Protein 1XG0 (pdb70)

Sequence (491 aa):
AMDSAKAPQITIFDHRGCSRAPKKESTGGKAGGQDDEMMVKVASTKVTVSESDAAKKLQEFITFEKGIDGPFTSKNAMDKSAKAPVITIFDHRGCSRAPKEYTGAKAGGKKDDEMMMVKAQSVKIEVSTTGTAEGVLATSLAKKMTKDAFSRVVTADSKAAYVGGADLQALKKFISEGNKRLDSSVNSIVSNASSSCIVSDAVSGMICENPSLISPSGCYTNRRMAACLRDGEIILRYVSYALLSSGDASVLEDRCLNNGLKEETYSSLGVPANSNARAVSSIMKACAVAFVNNTASQKKLSSTPQQGDCSGLASEVGGYFDKVTAAISMLDAFSRVVTNADSKAAYVGGADLQALKKFISEGNKKRLDSSVNSIVSNASCIVSSDAVSSGMICENPSLISPSGCYTNRRMAACLRDGEIILRYVSYALLSGDASVLEDRCLNGLKEETYSSSLGVPANSNARAVSSIMKACAVVAFVNNTASQKKKLSTPQQGDCSGLASSEVGGYFDKVTAAIS

Structure (mmCIF, N/CA/C/O backbone):
data_1XG0
#
_entry.id   1XG0
#
_cell.length_a   62.980
_cell.length_b   82.764
_cell.length_c   89.477
_cell.angle_alpha   90.00
_cell.angle_beta   90.00
_cell.angle_gamma   90.00
#
_symmetry.space_group_name_H-M   'P 21 21 21'
#
loop_
_entity.id
_entity.type
_entity.pdbx_description
1 polymer 'Phycoerythrin alpha-3 chain'
2 polymer 'Phycoerythrin alpha-2 chain'
3 polymer 'B-phycoerythrin beta chain'
4 non-polymer 'MAGNESIUM ION'
5 non-polymer 15,16-DIHYDROBILIVERDIN
6 non-polymer 'CHLORIDE ION'
7 non-polymer PHYCOERYTHROBILIN
8 water water
#
loop_
_atom_site.group_PDB
_atom_site.id
_atom_site.type_symbol
_atom_site.label_atom_id
_atom_site.label_alt_id
_atom_site.label_comp_id
_atom_site.label_asym_id
_atom_site.label_entity_id
_atom_site.label_seq_id
_atom_site.pdbx_PDB_ins_code
_atom_site.Cartn_x
_atom_site.Cartn_y
_atom_site.Cartn_z
_atom_site.occupancy
_atom_site.B_iso_or_equiv
_atom_site.auth_seq_id
_atom_site.auth_comp_id
_atom_site.auth_asym_id
_atom_site.auth_atom_id
_atom_site.pdbx_PDB_model_num
ATOM 1 N N . ALA A 1 1 ? 26.170 44.986 21.889 1.00 15.70 1 ALA A N 1
ATOM 2 C CA . ALA A 1 1 ? 25.254 45.523 22.903 1.00 14.58 1 ALA A CA 1
ATOM 3 C C . ALA A 1 1 ? 23.794 45.281 22.612 1.00 12.96 1 ALA A C 1
ATOM 4 O O . ALA A 1 1 ? 23.378 45.230 21.469 1.00 16.39 1 ALA A O 1
ATOM 6 N N . MET A 1 2 ? 23.014 45.142 23.657 1.00 11.26 2 MET A N 1
ATOM 7 C CA . MET A 1 2 ? 21.562 45.063 23.594 1.00 10.17 2 MET A CA 1
ATOM 8 C C . MET A 1 2 ? 21.047 46.352 22.947 1.00 10.99 2 MET A C 1
ATOM 9 O O . MET A 1 2 ? 21.286 47.440 23.474 1.00 11.76 2 MET A O 1
ATOM 14 N N . ASP A 1 3 ? 20.391 46.239 21.791 1.00 10.24 3 ASP A N 1
ATOM 15 C CA . ASP A 1 3 ? 20.161 47.391 20.931 1.00 10.49 3 ASP A CA 1
ATOM 16 C C . ASP A 1 3 ? 18.769 47.976 21.048 1.00 10.09 3 ASP A C 1
ATOM 17 O O . ASP A 1 3 ? 18.451 48.956 20.326 1.00 10.48 3 ASP A O 1
ATOM 32 N N . SER A 1 5 ? 15.898 47.127 20.180 1.00 9.01 5 SER A N 1
ATOM 33 C CA . SER A 1 5 ? 14.939 46.970 19.089 1.00 9.02 5 SER A CA 1
ATOM 34 C C . SER A 1 5 ? 13.847 45.938 19.348 1.00 8.07 5 SER A C 1
ATOM 35 O O . SER A 1 5 ? 12.909 45.806 18.556 1.00 9.15 5 SER A O 1
ATOM 38 N N . ALA A 1 6 ? 13.976 45.165 20.427 1.00 7.89 6 ALA A N 1
ATOM 39 C CA . ALA A 1 6 ? 13.085 44.053 20.763 1.00 7.84 6 ALA A CA 1
ATOM 40 C C . ALA A 1 6 ? 13.152 42.930 19.754 1.00 8.16 6 ALA A C 1
ATOM 41 O O . ALA A 1 6 ? 12.341 41.989 19.825 1.00 8.18 6 ALA A O 1
ATOM 43 N N . LYS A 1 7 ? 14.167 42.899 18.873 1.00 7.88 7 LYS A N 1
ATOM 44 C CA . LYS A 1 7 ? 14.375 41.750 17.979 1.00 8.00 7 LYS A CA 1
ATOM 45 C C . LYS A 1 7 ? 15.124 40.639 18.665 1.00 8.39 7 LYS A C 1
ATOM 46 O O . LYS A 1 7 ? 16.068 40.869 19.460 1.00 9.16 7 LYS A O 1
ATOM 52 N N . ALA A 1 8 ? 14.733 39.406 18.341 1.00 8.28 8 ALA A N 1
ATOM 53 C CA . ALA A 1 8 ? 15.365 38.224 18.924 1.00 7.57 8 ALA A CA 1
ATOM 54 C C . ALA A 1 8 ? 15.288 37.090 17.909 1.00 7.58 8 ALA A C 1
ATOM 55 O O . ALA A 1 8 ? 14.353 37.053 17.100 1.00 7.76 8 ALA A O 1
ATOM 57 N N . PRO A 1 9 ? 16.197 36.110 17.993 1.00 8.35 9 PRO A N 1
ATOM 58 C CA . PRO A 1 9 ? 16.107 34.955 17.089 1.00 8.04 9 PRO A CA 1
ATOM 59 C C . PRO A 1 9 ? 14.828 34.250 17.275 1.00 7.10 9 PRO A C 1
ATOM 60 O O . PRO A 1 9 ? 14.358 34.082 18.405 1.00 10.33 9 PRO A O 1
ATOM 64 N N . GLN A 1 10 ? 14.252 33.811 16.178 1.00 7.07 10 GLN A N 1
ATOM 65 C CA . GLN A 1 10 ? 13.015 33.029 16.171 1.00 6.51 10 GLN A CA 1
ATOM 66 C C . GLN A 1 10 ? 13.303 31.707 15.461 1.00 6.41 10 GLN A C 1
ATOM 67 O O . GLN A 1 10 ? 13.617 31.709 14.269 1.00 7.31 10 GLN A O 1
ATOM 73 N N . ILE A 1 11 ? 13.236 30.611 16.196 1.00 5.88 11 ILE A N 1
ATOM 74 C CA . ILE A 1 11 ? 13.602 29.292 15.709 1.00 6.07 11 ILE A CA 1
ATOM 75 C C . ILE A 1 11 ? 12.321 28.503 15.412 1.00 5.62 11 ILE A C 1
ATOM 76 O O . ILE A 1 11 ? 11.387 28.502 16.217 1.00 6.77 11 ILE A O 1
ATOM 81 N N . THR A 1 12 ? 12.330 27.781 14.273 1.00 5.74 12 THR A N 1
ATOM 82 C CA . THR A 1 12 ? 11.316 26.732 14.042 1.00 6.21 12 THR A CA 1
ATOM 83 C C . THR A 1 12 ? 12.050 25.459 13.688 1.00 6.27 12 THR A C 1
ATOM 84 O O . THR A 1 12 ? 12.873 25.451 12.767 1.00 7.32 12 THR A O 1
ATOM 88 N N . ILE A 1 13 ? 11.771 24.401 14.440 1.00 6.23 13 ILE A N 1
ATOM 89 C CA . ILE A 1 13 ? 12.359 23.090 14.205 1.00 6.68 13 ILE A CA 1
ATOM 90 C C . ILE A 1 13 ? 11.294 22.187 13.582 1.00 5.80 13 ILE A C 1
ATOM 91 O O . ILE A 1 13 ? 10.257 21.919 14.193 1.00 7.54 13 ILE A O 1
ATOM 99 N N . PHE A 1 14 ? 11.564 21.760 12.347 1.00 5.83 14 PHE A N 1
ATOM 100 C CA . PHE A 1 14 ? 10.650 20.957 11.595 1.00 6.10 14 PHE A CA 1
ATOM 101 C C . PHE A 1 14 ? 11.237 19.519 11.434 1.00 5.74 14 PHE A C 1
ATOM 102 O O . PHE A 1 14 ? 12.038 19.283 10.535 1.00 6.96 14 PHE A O 1
ATOM 110 N N . ASP A 1 15 ? 10.874 18.608 12.334 1.00 5.79 15 ASP A N 1
ATOM 111 C CA . ASP A 1 15 ? 11.186 17.186 12.109 1.00 5.66 15 ASP A CA 1
ATOM 112 C C . ASP A 1 15 ? 9.979 16.619 11.377 1.00 5.67 15 ASP A C 1
ATOM 113 O O . ASP A 1 15 ? 9.033 16.132 11.994 1.00 6.32 15 ASP A O 1
ATOM 118 N N . HIS A 1 16 ? 9.982 16.743 10.032 1.00 4.94 16 HIS A N 1
ATOM 119 C CA . HIS A 1 16 ? 8.832 16.418 9.209 1.00 5.63 16 HIS A CA 1
ATOM 120 C C . HIS A 1 16 ? 9.111 15.176 8.357 1.00 5.34 16 HIS A C 1
ATOM 121 O O . HIS A 1 16 ? 8.637 15.015 7.233 1.00 5.38 16 HIS A O 1
ATOM 128 N N . ARG A 1 17 ? 9.844 14.216 8.938 1.00 5.57 17 ARG A N 1
ATOM 129 C CA . ARG A 1 17 ? 10.052 12.923 8.320 1.00 5.72 17 ARG A CA 1
ATOM 130 C C . ARG A 1 17 ? 8.685 12.261 8.037 1.00 5.50 17 ARG A C 1
ATOM 131 O O . ARG A 1 17 ? 7.870 12.093 8.952 1.00 6.41 17 ARG A O 1
ATOM 139 N N . GLY A 1 18 ? 8.476 11.869 6.794 1.00 5.71 18 GLY A N 1
ATOM 140 C CA . GLY A 1 18 ? 7.248 11.240 6.400 1.00 6.15 18 GLY A CA 1
ATOM 141 C C . GLY A 1 18 ? 6.121 12.197 6.034 1.00 6.01 18 GLY A C 1
ATOM 142 O O . GLY A 1 18 ? 5.031 11.757 5.627 1.00 7.38 18 GLY A O 1
ATOM 143 N N . CYS A 1 19 ? 6.339 13.504 6.166 1.00 5.17 19 CYS A N 1
ATOM 144 C CA . CYS A 1 19 ? 5.296 14.465 5.885 1.00 5.40 19 CYS A CA 1
ATOM 145 C C . CYS A 1 19 ? 4.998 14.560 4.380 1.00 5.85 19 CYS A C 1
ATOM 146 O O . CYS A 1 19 ? 5.907 14.708 3.580 1.00 6.69 19 CYS A O 1
ATOM 149 N N . SER A 1 20 ? 3.730 14.510 4.007 1.00 6.18 20 SER A N 1
ATOM 150 C CA . SER A 1 20 ? 3.358 14.539 2.581 1.00 6.75 20 SER A CA 1
ATOM 151 C C . SER A 1 20 ? 3.426 15.905 1.947 1.00 7.58 20 SER A C 1
ATOM 152 O O . SER A 1 20 ? 3.337 16.004 0.716 1.00 9.20 20 SER A O 1
ATOM 155 N N . ARG A 1 21 ? 3.620 16.976 2.731 1.00 6.27 21 ARG A N 1
ATOM 156 C CA . ARG A 1 21 ? 3.859 18.305 2.196 1.00 6.60 21 ARG A CA 1
ATOM 157 C C . ARG A 1 21 ? 5.320 18.382 1.764 1.00 6.73 21 ARG A C 1
ATOM 158 O O . ARG A 1 21 ? 6.218 18.288 2.589 1.00 7.16 21 ARG A O 1
ATOM 166 N N . ALA A 1 22 ? 5.563 18.496 0.451 1.00 7.81 22 ALA A N 1
ATOM 167 C CA . ALA A 1 22 ? 6.894 18.380 -0.048 1.00 9.12 22 ALA A CA 1
ATOM 168 C C . ALA A 1 22 ? 7.788 19.526 0.426 1.00 8.13 22 ALA A C 1
ATOM 169 O O . ALA A 1 22 ? 7.384 20.691 0.494 1.00 8.25 22 ALA A O 1
ATOM 171 N N . PRO A 1 23 ? 9.029 19.253 0.780 1.00 8.12 23 PRO A N 1
ATOM 172 C CA . PRO A 1 23 ? 9.971 20.338 1.097 1.00 8.38 23 PRO A CA 1
ATOM 173 C C . PRO A 1 23 ? 10.273 21.233 -0.131 1.00 7.97 23 PRO A C 1
ATOM 174 O O . PRO A 1 23 ? 10.492 20.639 -1.196 1.00 11.74 23 PRO A O 1
ATOM 178 N N . LYS A 1 24 ? 10.376 22.491 0.039 1.00 7.37 24 LYS A N 1
ATOM 179 C CA A LYS A 1 24 ? 10.686 23.374 -1.084 0.50 8.34 24 LYS A CA 1
ATOM 180 C CA B LYS A 1 24 ? 10.772 23.326 -1.095 0.50 9.59 24 LYS A CA 1
ATOM 181 C C . LYS A 1 24 ? 11.582 24.538 -0.699 1.00 8.79 24 LYS A C 1
ATOM 182 O O . LYS A 1 24 ? 11.838 25.394 -1.545 1.00 11.99 24 LYS A O 1
ATOM 193 N N . GLU A 1 25 ? 12.040 24.608 0.537 1.00 7.80 25 GLU A N 1
ATOM 194 C CA . GLU A 1 25 ? 12.667 25.780 1.076 1.00 7.92 25 GLU A CA 1
ATOM 195 C C . GLU A 1 25 ? 14.158 25.649 1.317 1.00 8.18 25 GLU A C 1
ATOM 196 O O . GLU A 1 25 ? 14.832 26.660 1.600 1.00 9.70 25 GLU A O 1
ATOM 202 N N . SER A 1 26 ? 14.730 24.451 1.228 1.00 8.83 26 SER A N 1
ATOM 203 C CA . SER A 1 26 ? 16.167 24.293 1.412 1.00 8.92 26 SER A CA 1
ATOM 204 C C . SER A 1 26 ? 16.896 24.805 0.200 1.00 8.98 26 SER A C 1
ATOM 205 O O . SER A 1 26 ? 16.346 24.850 -0.895 1.00 11.53 26 SER A O 1
ATOM 208 N N . THR A 1 27 ? 18.174 25.064 0.371 1.00 9.12 27 THR A N 1
ATOM 209 C CA . THR A 1 27 ? 18.986 25.658 -0.676 1.00 10.51 27 THR A CA 1
ATOM 210 C C . THR A 1 27 ? 20.314 25.016 -0.918 1.00 11.78 27 THR A C 1
ATOM 211 O O . THR A 1 27 ? 21.016 25.429 -1.860 1.00 14.47 27 THR A O 1
ATOM 215 N N . GLY A 1 28 ? 20.647 23.955 -0.190 1.00 10.22 28 GLY A N 1
ATOM 216 C CA . GLY A 1 28 ? 21.931 23.320 -0.326 1.00 11.14 28 GLY A CA 1
ATOM 217 C C . GLY A 1 28 ? 21.933 21.898 -0.844 1.00 10.05 28 GLY A C 1
ATOM 218 O O . GLY A 1 28 ? 22.959 21.230 -0.667 1.00 13.09 28 GLY A O 1
ATOM 219 N N . GLY A 1 29 ? 20.822 21.421 -1.443 1.00 9.26 29 GLY A N 1
ATOM 220 C CA . GLY A 1 29 ? 20.809 20.080 -1.961 1.00 9.30 29 GLY A CA 1
ATOM 221 C C . GLY A 1 29 ? 20.557 19.057 -0.883 1.00 8.91 29 GLY A C 1
ATOM 222 O O . GLY A 1 29 ? 20.026 19.335 0.226 1.00 10.06 29 GLY A O 1
ATOM 223 N N . LYS A 1 30 ? 20.839 17.836 -1.261 1.00 8.52 30 LYS A N 1
ATOM 224 C CA . LYS A 1 30 ? 20.297 16.648 -0.614 1.00 7.84 30 LYS A CA 1
ATOM 225 C C . LYS A 1 30 ? 21.362 15.875 0.084 1.00 8.08 30 LYS A C 1
ATOM 226 O O . LYS A 1 30 ? 22.477 15.643 -0.430 1.00 9.31 30 LYS A O 1
ATOM 232 N N . ALA A 1 31 ? 21.009 15.407 1.287 1.00 7.61 31 ALA A N 1
ATOM 233 C CA . ALA A 1 31 ? 21.833 14.482 2.058 1.00 9.33 31 ALA A CA 1
ATOM 234 C C . ALA A 1 31 ? 21.744 13.039 1.577 1.00 9.25 31 ALA A C 1
ATOM 235 O O . ALA A 1 31 ? 22.617 12.217 1.903 1.00 12.34 31 ALA A O 1
ATOM 237 N N . GLY A 1 32 ? 20.682 12.725 0.858 1.00 9.60 32 GLY A N 1
ATOM 238 C CA . GLY A 1 32 ? 20.398 11.316 0.507 1.00 11.01 32 GLY A CA 1
ATOM 239 C C . GLY A 1 32 ? 19.911 10.499 1.673 1.00 10.05 32 GLY A C 1
ATOM 240 O O . GLY A 1 32 ? 20.241 9.296 1.776 1.00 10.83 32 GLY A O 1
ATOM 241 N N . GLY A 1 33 ? 19.106 11.109 2.530 1.00 9.23 33 GLY A N 1
ATOM 242 C CA . GLY A 1 33 ? 18.558 10.412 3.669 1.00 8.83 33 GLY A CA 1
ATOM 243 C C . GLY A 1 33 ? 17.636 11.316 4.432 1.00 7.90 33 GLY A C 1
ATOM 244 O O . GLY A 1 33 ? 17.211 12.340 3.889 1.00 8.55 33 GLY A O 1
ATOM 245 N N . GLN A 1 34 ? 17.298 10.956 5.659 1.00 7.26 34 GLN A N 1
ATOM 246 C CA . GLN A 1 34 ? 16.172 11.589 6.358 1.00 7.06 34 GLN A CA 1
ATOM 247 C C . GLN A 1 34 ? 16.366 13.088 6.683 1.00 6.36 34 GLN A C 1
ATOM 248 O O . GLN A 1 34 ? 15.385 13.772 6.918 1.00 6.35 34 GLN A O 1
ATOM 254 N N . ASP A 1 35 ? 17.618 13.596 6.656 1.00 6.35 35 ASP A N 1
ATOM 255 C CA . ASP A 1 35 ? 17.808 15.031 6.779 1.00 6.26 35 ASP A CA 1
ATOM 256 C C . ASP A 1 35 ? 17.072 15.790 5.682 1.00 5.95 35 ASP A C 1
ATOM 257 O O . ASP A 1 35 ? 16.774 16.978 5.862 1.00 6.45 35 ASP A O 1
ATOM 265 N N . ASP A 1 36 ? 16.766 15.121 4.560 1.00 5.97 36 ASP A N 1
ATOM 266 C CA . ASP A 1 36 ? 16.070 15.751 3.453 1.00 6.64 36 ASP A CA 1
ATOM 267 C C . ASP A 1 36 ? 14.587 16.022 3.754 1.00 6.64 36 ASP A C 1
ATOM 268 O O . ASP A 1 36 ? 13.910 16.668 2.942 1.00 8.03 36 ASP A O 1
ATOM 273 N N . GLU A 1 37 ? 14.098 15.580 4.920 1.00 5.55 37 GLU A N 1
ATOM 274 C CA . GLU A 1 37 ? 12.728 15.826 5.346 1.00 5.50 37 GLU A CA 1
ATOM 275 C C . GLU A 1 37 ? 12.708 16.595 6.667 1.00 5.50 37 GLU A C 1
ATOM 276 O O . GLU A 1 37 ? 11.640 16.678 7.294 1.00 6.37 37 GLU A O 1
ATOM 282 N N . MET A 1 38 ? 13.823 17.192 7.073 1.00 5.54 38 MET A N 1
ATOM 283 C CA . MET A 1 38 ? 13.903 17.946 8.332 1.00 5.69 38 MET A CA 1
ATOM 284 C C . MET A 1 38 ? 14.575 19.299 8.048 1.00 5.49 38 MET A C 1
ATOM 285 O O . MET A 1 38 ? 15.331 19.455 7.090 1.00 5.98 38 MET A O 1
ATOM 290 N N . MET A 1 39 ? 14.314 20.260 8.950 1.00 5.54 39 MET A N 1
ATOM 291 C CA . MET A 1 39 ? 14.827 21.599 8.761 1.00 5.77 39 MET A CA 1
ATOM 292 C C . MET A 1 39 ? 14.872 22.358 10.067 1.00 5.48 39 MET A C 1
ATOM 293 O O . MET A 1 39 ? 13.962 22.227 10.906 1.00 5.97 39 MET A O 1
ATOM 298 N N . VAL A 1 40 ? 15.893 23.217 10.214 1.00 5.75 40 VAL A N 1
ATOM 299 C CA . VAL A 1 40 ? 15.935 24.255 11.206 1.00 6.43 40 VAL A CA 1
ATOM 300 C C . VAL A 1 40 ? 15.816 25.588 10.491 1.00 6.02 40 VAL A C 1
ATOM 301 O O . VAL A 1 40 ? 16.630 25.880 9.591 1.00 6.65 40 VAL A O 1
ATOM 305 N N . LYS A 1 41 ? 14.860 26.409 10.889 1.00 5.92 41 LYS A N 1
ATOM 306 C CA . LYS A 1 41 ? 14.679 27.768 10.363 1.00 5.78 41 LYS A CA 1
ATOM 307 C C . LYS A 1 41 ? 15.033 28.738 11.481 1.00 6.04 41 LYS A C 1
ATOM 308 O O . LYS A 1 41 ? 14.579 28.562 12.617 1.00 6.38 41 LYS A O 1
ATOM 314 N N . VAL A 1 42 ? 15.801 29.785 11.149 1.00 6.25 42 VAL A N 1
ATOM 315 C CA . VAL A 1 42 ? 16.090 30.851 12.066 1.00 6.87 42 VAL A CA 1
ATOM 316 C C . VAL A 1 42 ? 15.813 32.175 11.392 1.00 7.05 42 VAL A C 1
ATOM 317 O O . VAL A 1 42 ? 16.343 32.446 10.301 1.00 8.41 42 VAL A O 1
ATOM 321 N N . ALA A 1 43 ? 14.992 33.012 12.032 1.00 8.05 43 ALA A N 1
ATOM 322 C CA . ALA A 1 43 ? 14.679 34.383 11.607 1.00 9.13 43 ALA A CA 1
ATOM 323 C C . ALA A 1 43 ? 15.079 35.306 12.751 1.00 8.98 43 ALA A C 1
ATOM 324 O O . ALA A 1 43 ? 15.329 34.883 13.878 1.00 11.14 43 ALA A O 1
ATOM 326 N N . SER A 1 44 ? 15.167 36.599 12.461 1.00 9.28 44 SER A N 1
ATOM 327 C CA . SER A 1 44 ? 15.326 37.651 13.472 1.00 10.31 44 SER A CA 1
ATOM 328 C C . SER A 1 44 ? 14.110 38.560 13.360 1.00 9.63 44 SER A C 1
ATOM 329 O O . SER A 1 44 ? 13.952 39.266 12.369 1.00 12.19 44 SER A O 1
ATOM 332 N N . THR A 1 45 ? 13.237 38.507 14.356 1.00 8.40 45 THR A N 1
ATOM 333 C CA . THR A 1 45 ? 11.979 39.214 14.306 1.00 8.24 45 THR A CA 1
ATOM 334 C C . THR A 1 45 ? 11.763 39.973 15.598 1.00 7.63 45 THR A C 1
ATOM 335 O O . THR A 1 45 ? 12.228 39.594 16.662 1.00 7.68 45 THR A O 1
ATOM 339 N N . LYS A 1 46 ? 11.013 41.071 15.487 1.00 7.93 46 LYS A N 1
ATOM 340 C CA . LYS A 1 46 ? 10.631 41.859 16.623 1.00 8.02 46 LYS A CA 1
ATOM 341 C C . LYS A 1 46 ? 9.646 41.104 17.480 1.00 7.59 46 LYS A C 1
ATOM 342 O O . LYS A 1 46 ? 8.693 40.547 16.955 1.00 8.68 46 LYS A O 1
ATOM 348 N N . VAL A 1 47 ? 9.841 41.096 18.787 1.00 7.12 47 VAL A N 1
ATOM 349 C CA . VAL A 1 47 ? 8.900 40.504 19.715 1.00 7.24 47 VAL A CA 1
ATOM 350 C C . VAL A 1 47 ? 7.952 41.617 20.172 1.00 7.03 47 VAL A C 1
ATOM 351 O O . VAL A 1 47 ? 8.407 42.682 20.604 1.00 7.34 47 VAL A O 1
ATOM 355 N N . THR A 1 48 ? 6.655 41.364 20.059 1.00 7.78 48 THR A N 1
ATOM 356 C CA . THR A 1 48 ? 5.635 42.320 20.486 1.00 9.13 48 THR A CA 1
ATOM 357 C C . THR A 1 48 ? 4.515 41.574 21.188 1.00 8.34 48 THR A C 1
ATOM 358 O O . THR A 1 48 ? 4.180 40.465 20.821 1.00 9.75 48 THR A O 1
ATOM 362 N N . VAL A 1 49 ? 3.976 42.214 22.205 1.00 7.18 49 VAL A N 1
ATOM 363 C CA . VAL A 1 49 ? 2.790 41.728 22.911 1.00 6.67 49 VAL A CA 1
ATOM 364 C C . VAL A 1 49 ? 1.786 42.868 22.980 1.00 6.29 49 VAL A C 1
ATOM 365 O O . VAL A 1 49 ? 2.138 43.969 23.428 1.00 7.06 49 VAL A O 1
ATOM 369 N N . SER A 1 50 ? 0.557 42.666 22.513 1.00 5.90 50 SER A N 1
ATOM 370 C CA . SER A 1 50 ? -0.421 43.732 22.529 1.00 6.31 50 SER A CA 1
ATOM 371 C C . SER A 1 50 ? -0.917 43.988 23.937 1.00 6.30 50 SER A C 1
ATOM 372 O O . SER A 1 50 ? -0.954 43.092 24.804 1.00 6.12 50 SER A O 1
ATOM 375 N N . GLU A 1 51 ? -1.406 45.222 24.157 1.00 6.51 51 GLU A N 1
ATOM 376 C CA . GLU A 1 51 ? -2.051 45.555 25.435 1.00 6.20 51 GLU A CA 1
ATOM 377 C C . GLU A 1 51 ? -3.272 44.697 25.678 1.00 6.08 51 GLU A C 1
ATOM 378 O O . GLU A 1 51 ? -3.494 44.245 26.822 1.00 6.49 51 GLU A O 1
ATOM 384 N N . SER A 1 52 ? -4.073 44.396 24.634 1.00 6.49 52 SER A N 1
ATOM 385 C CA . SER A 1 52 ? -5.263 43.567 24.836 1.00 6.56 52 SER A CA 1
ATOM 386 C C . SER A 1 52 ? -4.835 42.177 25.313 1.00 6.05 52 SER A C 1
ATOM 387 O O . SER A 1 52 ? -5.482 41.578 26.176 1.00 6.02 52 SER A O 1
ATOM 390 N N . ASP A 1 53 ? -3.764 41.623 24.727 1.00 5.93 53 ASP A N 1
ATOM 391 C CA . ASP A 1 53 ? -3.282 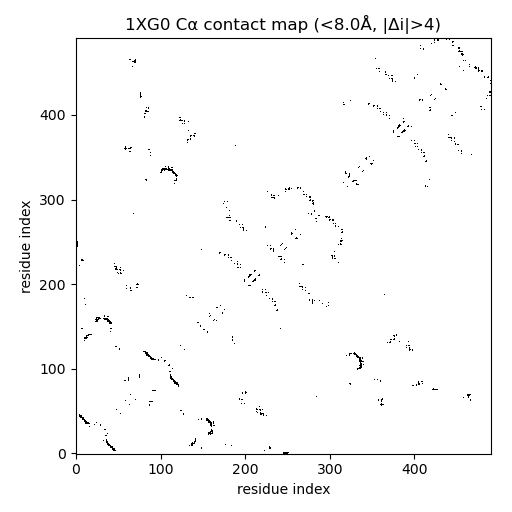40.300 25.157 1.00 5.77 53 ASP A CA 1
ATOM 392 C C . ASP A 1 53 ? -2.773 40.326 26.586 1.00 4.95 53 ASP A C 1
ATOM 393 O O . ASP A 1 53 ? -2.998 39.382 27.359 1.00 5.51 53 ASP A O 1
ATOM 398 N N . ALA A 1 54 ? -2.069 41.394 26.951 1.00 5.52 54 ALA A N 1
ATOM 399 C CA . ALA A 1 54 ? -1.591 41.541 28.334 1.00 5.26 54 ALA A CA 1
ATOM 400 C C . ALA A 1 54 ? -2.775 41.606 29.314 1.00 4.72 54 ALA A C 1
ATOM 401 O O . ALA A 1 54 ? -2.668 41.121 30.439 1.00 5.15 54 ALA A O 1
ATOM 403 N N . ALA A 1 55 ? -3.877 42.246 28.915 1.00 5.51 55 ALA A N 1
ATOM 404 C CA . ALA A 1 55 ? -5.081 42.297 29.760 1.00 5.80 55 ALA A CA 1
ATOM 405 C C . ALA A 1 55 ? -5.628 40.876 29.970 1.00 5.25 55 ALA A C 1
ATOM 406 O O . ALA A 1 55 ? -6.069 40.529 31.078 1.00 5.99 55 ALA A O 1
ATOM 408 N N . LYS A 1 56 ? -5.632 40.055 28.911 1.00 5.43 56 LYS A N 1
ATOM 409 C CA . LYS A 1 56 ? -6.121 38.667 29.056 1.00 5.42 56 LYS A CA 1
ATOM 410 C C . LYS A 1 56 ? -5.238 37.920 30.036 1.00 4.74 56 LYS A C 1
ATOM 411 O O . LYS A 1 56 ? -5.729 37.153 30.862 1.00 5.46 56 LYS A O 1
ATOM 417 N N . LYS A 1 57 ? -3.913 38.093 29.947 1.00 4.59 57 LYS A N 1
ATOM 418 C CA . LYS A 1 57 ? -3.000 37.407 30.873 1.00 4.24 57 LYS A CA 1
ATOM 419 C C . LYS A 1 57 ? -3.208 37.864 32.311 1.00 4.48 57 LYS A C 1
ATOM 420 O O . LYS A 1 57 ? -3.200 37.051 33.225 1.00 4.57 57 LYS A O 1
ATOM 426 N N . LEU A 1 58 ? -3.366 39.191 32.516 1.00 4.58 58 LEU A N 1
ATOM 427 C CA . LEU A 1 58 ? -3.610 39.691 33.880 1.00 4.98 58 LEU A CA 1
ATOM 428 C C . LEU A 1 58 ? -4.842 39.022 34.499 1.00 4.71 58 LEU A C 1
ATOM 429 O O . LEU A 1 58 ? -4.825 38.672 35.689 1.00 4.96 58 LEU A O 1
ATOM 434 N N . GLN A 1 59 ? -5.912 38.863 33.722 1.00 4.70 59 GLN A N 1
ATOM 435 C CA . GLN A 1 59 ? -7.145 38.276 34.271 1.00 4.89 59 GLN A CA 1
ATOM 436 C C . GLN A 1 59 ? -6.929 36.825 34.700 1.00 4.71 59 GLN A C 1
ATOM 437 O O . GLN A 1 59 ? -7.605 36.354 35.606 1.00 5.28 59 GLN A O 1
ATOM 443 N N . GLU A 1 60 ? -5.967 36.127 34.047 1.00 4.78 60 GLU A N 1
ATOM 444 C CA . GLU A 1 60 ? -5.577 34.795 34.492 1.00 4.70 60 GLU A CA 1
ATOM 445 C C . GLU A 1 60 ? -4.694 34.873 35.741 1.00 4.60 60 GLU A C 1
ATOM 446 O O . GLU A 1 60 ? -4.890 34.132 36.693 1.00 5.88 60 GLU A O 1
ATOM 452 N N . PHE A 1 61 ? -3.681 35.769 35.717 1.00 4.73 61 PHE A N 1
ATOM 453 C CA . PHE A 1 61 ? -2.656 35.812 36.764 1.00 4.38 61 PHE A CA 1
ATOM 454 C C . PHE A 1 61 ? -3.192 36.269 38.123 1.00 5.02 61 PHE A C 1
ATOM 455 O O . PHE A 1 61 ? -2.698 35.806 39.165 1.00 5.32 61 PHE A O 1
ATOM 463 N N . ILE A 1 62 ? -4.182 37.170 38.129 1.00 4.59 62 ILE A N 1
ATOM 464 C CA . ILE A 1 62 ? -4.610 37.852 39.340 1.00 4.65 62 ILE A CA 1
ATOM 465 C C . ILE A 1 62 ? -5.283 36.932 40.352 1.00 4.84 62 ILE A C 1
ATOM 466 O O . ILE A 1 62 ? -5.512 37.328 41.496 1.00 5.39 62 ILE A O 1
ATOM 471 N N . THR A 1 63 ? -5.589 35.689 39.949 1.00 4.89 63 THR A N 1
ATOM 472 C CA . THR A 1 63 ? -6.265 34.760 40.804 1.00 4.79 63 THR A CA 1
ATOM 473 C C . THR A 1 63 ? -5.313 33.817 41.534 1.00 5.09 63 THR A C 1
ATOM 474 O O . THR A 1 63 ? -5.783 33.064 42.420 1.00 6.71 63 THR A O 1
ATOM 478 N N . PHE A 1 64 ? -4.033 33.813 41.191 1.00 5.08 64 PHE A N 1
ATOM 479 C CA . PHE A 1 64 ? -3.016 33.050 41.920 1.00 5.09 64 PHE A CA 1
ATOM 480 C C . PHE A 1 64 ? -3.228 31.533 41.857 1.00 5.09 64 PHE A C 1
ATOM 481 O O . PHE A 1 64 ? -3.011 30.810 42.830 1.00 5.38 64 PHE A O 1
ATOM 489 N N . GLU A 1 65 ? -3.582 31.059 40.647 1.00 4.84 65 GLU A N 1
ATOM 490 C CA . GLU A 1 65 ? -3.622 29.664 40.297 1.00 4.83 65 GLU A CA 1
ATOM 491 C C . GLU A 1 65 ? -2.318 29.278 39.558 1.00 4.63 65 GLU A C 1
ATOM 492 O O . GLU A 1 65 ? -1.445 30.122 39.309 1.00 5.41 65 GLU A O 1
ATOM 498 N N . LYS A 1 66 ? -2.194 28.007 39.193 1.00 4.70 66 LYS A N 1
ATOM 499 C CA . LYS A 1 66 ? -0.977 27.528 38.556 1.00 4.59 66 LYS A CA 1
ATOM 500 C C . LYS A 1 66 ? -1.284 26.415 37.568 1.00 4.37 66 LYS A C 1
ATOM 501 O O . LYS A 1 66 ? -2.429 25.972 37.436 1.00 5.06 66 LYS A O 1
ATOM 507 N N . GLY A 1 67 ? -0.242 25.997 36.853 1.00 5.19 67 GLY A N 1
ATOM 508 C CA . GLY A 1 67 ? -0.329 24.841 36.004 1.00 5.06 67 GLY A CA 1
ATOM 509 C C . GLY A 1 67 ? -0.096 23.553 36.816 1.00 4.53 67 GLY A C 1
ATOM 510 O O . GLY A 1 67 ? 0.040 23.598 38.054 1.00 5.34 67 GLY A O 1
ATOM 511 N N . ILE A 1 68 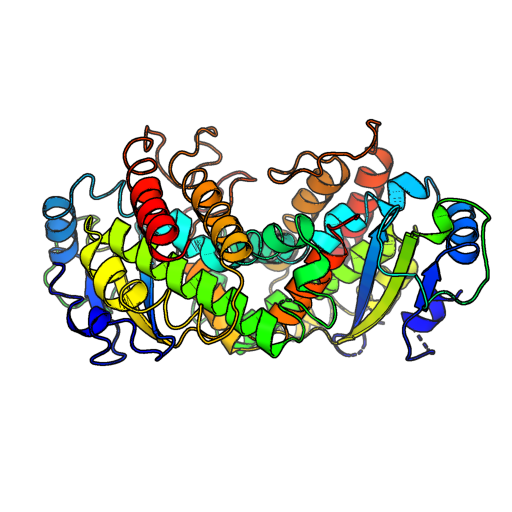? -0.027 22.411 36.140 1.00 4.49 68 ILE A N 1
ATOM 512 C CA . ILE A 1 68 ? 0.231 21.167 36.833 1.00 4.74 68 ILE A CA 1
ATOM 513 C C . ILE A 1 68 ? 1.635 21.157 37.429 1.00 4.60 68 ILE A C 1
ATOM 514 O O . ILE A 1 68 ? 1.857 20.767 38.599 1.00 5.37 68 ILE A O 1
ATOM 519 N N . ASP A 1 69 ? 2.633 21.561 36.642 1.00 4.44 69 ASP A N 1
ATOM 520 C CA . ASP A 1 69 ? 4.027 21.524 37.080 1.00 4.85 69 ASP A CA 1
ATOM 521 C C . ASP A 1 69 ? 4.295 22.537 38.196 1.00 4.47 69 ASP A C 1
ATOM 522 O O . ASP A 1 69 ? 3.681 23.599 38.319 1.00 4.65 69 ASP A O 1
ATOM 527 N N . GLY A 1 70 ? 5.329 22.187 38.994 1.00 5.02 70 GLY A N 1
ATOM 528 C CA . GLY A 1 70 ? 5.905 23.062 39.964 1.00 5.16 70 GLY A CA 1
ATOM 529 C C . GLY A 1 70 ? 5.216 23.008 41.318 1.00 4.57 70 GLY A C 1
ATOM 530 O O . GLY A 1 70 ? 4.062 22.600 41.445 1.00 4.78 70 GLY A O 1
ATOM 531 N N . PRO A 1 71 ? 5.959 23.430 42.362 1.00 4.30 71 PRO A N 1
ATOM 532 C CA . PRO A 1 71 ? 5.313 23.691 43.657 1.00 4.72 71 PRO A CA 1
ATOM 533 C C . PRO A 1 71 ? 4.415 24.910 43.595 1.00 3.99 71 PRO A C 1
ATOM 534 O O . PRO A 1 71 ? 4.638 25.830 42.782 1.00 4.77 71 PRO A O 1
ATOM 538 N N . PHE A 1 72 ? 3.450 24.940 44.504 1.00 4.81 72 PHE A N 1
ATOM 539 C CA . PHE A 1 72 ? 2.636 26.095 44.791 1.00 4.84 72 PHE A CA 1
ATOM 540 C C . PHE A 1 72 ? 3.368 26.957 45.819 1.00 5.31 72 PHE A C 1
ATOM 541 O O . PHE A 1 72 ? 3.510 26.531 46.992 1.00 6.58 72 PHE A O 1
ATOM 549 N N . THR A 1 73 ? 3.845 28.116 45.408 1.00 5.29 73 THR A N 1
ATOM 550 C CA . THR A 1 73 ? 4.664 28.996 46.221 1.00 6.29 73 THR A CA 1
ATOM 551 C C . THR A 1 73 ? 3.974 30.286 46.562 1.00 7.37 73 THR A C 1
ATOM 552 O O . THR A 1 73 ? 4.552 31.081 47.345 1.00 12.10 73 THR A O 1
ATOM 556 N N . SER A 1 74 ? 2.789 30.543 46.065 1.00 6.32 74 SER A N 1
ATOM 557 C CA . SER A 1 74 ? 2.098 31.736 46.417 1.00 7.31 74 SER A CA 1
ATOM 558 C C . SER A 1 74 ? 1.681 31.684 48.010 1.00 6.74 74 SER A C 1
ATOM 559 O O . SER A 1 74 ? 1.273 30.632 48.457 1.00 9.47 74 SER A O 1
ATOM 562 N N . LYS A 1 75 ? 1.605 32.869 48.588 1.00 8.12 75 LYS A N 1
ATOM 563 C CA . LYS A 1 75 ? 1.067 33.055 49.866 1.00 8.54 75 LYS A CA 1
ATOM 564 C C . LYS A 1 75 ? -0.322 33.734 49.800 1.00 8.90 75 LYS A C 1
ATOM 565 O O . LYS A 1 75 ? -0.860 34.149 50.803 1.00 11.95 75 LYS A O 1
ATOM 571 N N . ASN A 1 76 ? -0.846 33.886 48.559 1.00 8.18 76 ASN A N 1
ATOM 572 C CA . ASN A 1 76 ? -2.118 34.572 48.348 1.00 7.05 76 ASN A CA 1
ATOM 573 C C . ASN A 1 76 ? -3.083 33.654 47.601 1.00 7.02 76 ASN A C 1
ATOM 574 O O . ASN A 1 76 ? -4.257 34.088 47.429 1.00 8.54 76 ASN A O 1
ATOM 580 N N . ALA B 2 1 ? -30.367 31.320 21.922 1.00 15.66 1 ALA B N 1
ATOM 581 C CA . ALA B 2 1 ? -29.663 30.931 20.639 1.00 13.91 1 ALA B CA 1
ATOM 582 C C . ALA B 2 1 ? -28.204 31.358 20.733 1.00 13.57 1 ALA B C 1
ATOM 583 O O . ALA B 2 1 ? -27.876 32.325 21.413 1.00 17.20 1 ALA B O 1
ATOM 585 N N . MET B 2 2 ? -27.334 30.641 19.993 1.00 11.69 2 MET B N 1
ATOM 586 C CA . MET B 2 2 ? -25.978 31.117 19.765 1.00 11.29 2 MET B CA 1
ATOM 587 C C . MET B 2 2 ? -26.143 32.341 18.889 1.00 11.72 2 MET B C 1
ATOM 588 O O . MET B 2 2 ? -26.629 32.235 17.753 1.00 13.76 2 MET B O 1
ATOM 593 N N . ASP B 2 3 ? -25.767 33.514 19.411 1.00 11.98 3 ASP B N 1
ATOM 594 C CA . ASP B 2 3 ? -26.118 34.794 18.765 1.00 13.42 3 ASP B CA 1
ATOM 595 C C . ASP B 2 3 ? -25.065 35.379 17.834 1.00 12.26 3 ASP B C 1
ATOM 596 O O . ASP B 2 3 ? -25.266 36.467 17.292 1.00 14.35 3 ASP B O 1
ATOM 601 N N . LYS B 2 4 ? -23.963 34.670 17.629 1.00 10.94 4 LYS B N 1
ATOM 602 C CA . LYS B 2 4 ? -22.894 35.075 16.688 1.00 10.67 4 LYS B CA 1
ATOM 603 C C . LYS B 2 4 ? -22.066 36.309 17.149 1.00 9.19 4 LYS B C 1
ATOM 604 O O . LYS B 2 4 ? -21.158 36.784 16.431 1.00 10.23 4 LYS B O 1
ATOM 610 N N . SER B 2 5 ? -22.323 36.787 18.351 1.00 8.86 5 SER B N 1
ATOM 611 C CA . SER B 2 5 ? -21.659 37.993 18.857 1.00 8.83 5 SER B CA 1
ATOM 612 C C . SER B 2 5 ? -20.214 37.775 19.245 1.00 7.09 5 SER B C 1
ATOM 613 O O . SER B 2 5 ? -19.523 38.732 19.527 1.00 8.21 5 SER B O 1
ATOM 616 N N . ALA B 2 6 ? -19.796 36.502 19.400 1.00 6.75 6 ALA B N 1
ATOM 617 C CA . ALA B 2 6 ? -18.487 36.153 19.933 1.00 7.03 6 ALA B CA 1
ATOM 618 C C . ALA B 2 6 ? -18.310 36.578 21.403 1.00 6.64 6 ALA B C 1
ATOM 619 O O . ALA B 2 6 ? -17.187 36.536 21.910 1.00 8.37 6 ALA B O 1
ATOM 621 N N . LYS B 2 7 ? -19.426 36.882 22.081 1.00 6.89 7 LYS B N 1
ATOM 622 C CA . LYS B 2 7 ? -19.358 37.179 23.509 1.00 7.23 7 LYS B CA 1
ATOM 623 C C . LYS B 2 7 ? -19.458 35.886 24.321 1.00 7.62 7 LYS B C 1
ATOM 624 O O . LYS B 2 7 ? -20.106 34.927 23.903 1.00 8.65 7 LYS B O 1
ATOM 630 N N . ALA B 2 8 ? -18.866 35.910 25.500 1.00 6.45 8 ALA B N 1
ATOM 631 C CA . ALA B 2 8 ? -18.982 34.784 26.425 1.00 6.06 8 ALA B CA 1
ATOM 632 C C . ALA B 2 8 ? -18.835 35.363 27.836 1.00 6.16 8 ALA B C 1
ATOM 633 O O . ALA B 2 8 ? -18.264 36.442 28.052 1.00 6.72 8 ALA B O 1
ATOM 635 N N . PRO B 2 9 ? -19.284 34.575 28.836 1.00 6.12 9 PRO B N 1
ATOM 636 C CA . PRO B 2 9 ? -19.118 34.999 30.249 1.00 7.04 9 PRO B CA 1
ATOM 637 C C . PRO B 2 9 ? -17.663 34.758 30.696 1.00 6.09 9 PRO B C 1
ATOM 638 O O . PRO B 2 9 ? -17.211 33.603 30.775 1.00 6.68 9 PRO B O 1
ATOM 642 N N . VAL B 2 10 ? -16.957 35.838 30.986 1.00 6.03 10 VAL B N 1
ATOM 643 C CA . VAL B 2 10 ? -15.631 35.776 31.566 1.00 5.12 10 VAL B CA 1
ATOM 644 C C . VAL B 2 10 ? -15.809 35.811 33.087 1.00 5.42 10 VAL B C 1
ATOM 645 O O . VAL B 2 10 ? -16.327 36.801 33.651 1.00 5.72 10 VAL B O 1
ATOM 649 N N . ILE B 2 11 ? -15.399 34.749 33.738 1.00 5.18 11 ILE B N 1
ATOM 650 C CA . ILE B 2 11 ? -15.476 34.597 35.199 1.00 4.85 11 ILE B CA 1
ATOM 651 C C . ILE B 2 11 ? -14.095 34.822 35.755 1.00 4.80 11 ILE B C 1
ATOM 652 O O . ILE B 2 11 ? -13.086 34.268 35.271 1.00 5.67 11 ILE B O 1
ATOM 657 N N . THR B 2 12 ? -14.014 35.648 36.806 1.00 4.64 12 THR B N 1
ATOM 658 C CA . THR B 2 12 ? -12.780 35.797 37.573 1.00 5.10 12 THR B CA 1
ATOM 659 C C . THR B 2 12 ? -13.095 35.423 39.022 1.00 5.39 12 THR B C 1
ATOM 660 O O . THR B 2 12 ? -13.956 36.058 39.657 1.00 6.45 12 THR B O 1
ATOM 664 N N . ILE B 2 13 ? -12.426 34.408 39.520 1.00 5.59 13 ILE B N 1
ATOM 665 C CA . ILE B 2 13 ? -12.620 33.912 40.895 1.00 6.51 13 ILE B CA 1
ATOM 666 C C . ILE B 2 13 ? -11.517 34.553 41.754 1.00 6.50 13 ILE B C 1
ATOM 667 O O . ILE B 2 13 ? -10.330 34.222 41.615 1.00 8.12 13 ILE B O 1
ATOM 672 N N . PHE B 2 14 ? -11.902 35.505 42.599 1.00 5.79 14 PHE B N 1
ATOM 673 C CA . PHE B 2 14 ? -10.969 36.232 43.476 1.00 6.55 14 PHE B CA 1
ATOM 674 C C . PHE B 2 14 ? -11.072 35.689 44.891 1.00 6.56 14 PHE B C 1
ATOM 675 O O . PHE B 2 14 ? -11.861 36.179 45.696 1.00 10.37 14 PHE B O 1
ATOM 683 N N . ASP B 2 15 ? -10.259 34.711 45.225 1.00 5.71 15 ASP B N 1
ATOM 684 C CA . ASP B 2 15 ? -10.123 34.284 46.604 1.00 4.99 15 ASP B CA 1
ATOM 685 C C . ASP B 2 15 ? -8.874 34.984 47.114 1.00 5.27 15 ASP B C 1
ATOM 686 O O . ASP B 2 15 ? -7.746 34.556 46.874 1.00 5.51 15 ASP B O 1
ATOM 691 N N . HIS B 2 16 ? -9.080 36.145 47.738 1.00 5.18 16 HIS B N 1
ATOM 692 C CA . HIS B 2 16 ? -7.982 36.992 48.164 1.00 5.36 16 HIS B CA 1
ATOM 693 C C . HIS B 2 16 ? -8.015 37.122 49.710 1.00 5.70 16 HIS B C 1
ATOM 694 O O . HIS B 2 16 ? -7.720 38.171 50.286 1.00 5.80 16 HIS B O 1
ATOM 701 N N . ARG B 2 17 ? -8.202 35.977 50.359 1.00 5.89 17 ARG B N 1
ATOM 702 C CA . ARG B 2 17 ? -8.047 35.892 51.812 1.00 6.68 17 ARG B CA 1
ATOM 703 C C . ARG B 2 17 ? -6.638 36.327 52.179 1.00 7.12 17 ARG B C 1
ATOM 704 O O . ARG B 2 17 ? -5.652 35.892 51.591 1.00 7.91 17 ARG B O 1
ATOM 712 N N . GLY B 2 18 ? -6.573 37.186 53.190 1.00 7.23 18 GLY B N 1
ATOM 713 C CA . GLY B 2 18 ? -5.287 37.678 53.677 1.00 8.85 18 GLY B CA 1
ATOM 714 C C . GLY B 2 18 ? -4.665 38.794 52.868 1.00 8.49 18 GLY B C 1
ATOM 715 O O . GLY B 2 18 ? -3.588 39.299 53.228 1.00 11.48 18 GLY B O 1
ATOM 716 N N . CYS B 2 19 ? -5.333 39.268 51.821 1.00 7.97 19 CYS B N 1
ATOM 717 C CA . CYS B 2 19 ? -4.748 40.273 50.936 1.00 7.33 19 CYS B CA 1
ATOM 718 C C . CYS B 2 19 ? -4.858 41.651 51.537 1.00 7.38 19 CYS B C 1
ATOM 719 O O . CYS B 2 19 ? -5.910 42.056 52.004 1.00 9.07 19 CYS B O 1
ATOM 722 N N . SER B 2 20 ? -3.760 42.419 51.457 1.00 8.15 20 SER B N 1
ATOM 723 C CA . SER B 2 20 ? -3.696 43.750 52.003 1.00 9.11 20 SER B CA 1
ATOM 724 C C . SER B 2 20 ? -4.465 44.808 51.177 1.00 8.30 20 SER B C 1
ATOM 725 O O . SER B 2 20 ? -4.749 45.872 51.677 1.00 11.40 20 SER B O 1
ATOM 728 N N . ARG B 2 21 ? -4.787 44.513 49.923 1.00 7.64 21 ARG B N 1
ATOM 729 C CA . ARG B 2 21 ? -5.557 45.401 49.060 1.00 7.24 21 ARG B CA 1
ATOM 730 C C . ARG B 2 21 ? -7.021 45.242 49.456 1.00 7.19 21 ARG B C 1
ATOM 731 O O . ARG B 2 21 ? -7.581 44.153 49.338 1.00 8.12 21 ARG B O 1
ATOM 739 N N . ALA B 2 22 ? -7.649 46.283 49.944 1.00 7.57 22 ALA B N 1
ATOM 740 C CA . ALA B 2 22 ? -8.992 46.165 50.494 1.00 7.39 22 ALA B CA 1
ATOM 741 C C . ALA B 2 22 ? -10.035 45.870 49.413 1.00 6.82 22 ALA B C 1
ATOM 742 O O . ALA B 2 22 ? -10.000 46.490 48.342 1.00 7.39 22 ALA B O 1
ATOM 744 N N . PRO B 2 23 ? -10.988 44.985 49.695 1.00 7.12 23 PRO B N 1
ATOM 745 C CA . PRO B 2 23 ? -12.158 44.861 48.823 1.00 7.35 23 PRO B CA 1
ATOM 746 C C . PRO B 2 23 ? -12.886 46.166 48.688 1.00 6.99 23 PRO B C 1
ATOM 747 O O . PRO B 2 23 ? -12.871 46.985 49.624 1.00 9.16 23 PRO B O 1
ATOM 751 N N . LYS B 2 24 ? -13.525 46.414 47.575 1.00 7.79 24 LYS B N 1
ATOM 752 C CA . LYS B 2 24 ? -14.362 47.612 47.402 1.00 7.84 24 LYS B CA 1
ATOM 753 C C . LYS B 2 24 ? -15.425 47.464 46.323 1.00 8.10 24 LYS B C 1
ATOM 754 O O . LYS B 2 24 ? -16.465 48.138 46.370 1.00 11.18 24 LYS B O 1
ATOM 760 N N . GLU B 2 25 ? -15.196 46.624 45.337 1.00 6.37 25 GLU B N 1
ATOM 761 C CA . GLU B 2 25 ? -16.083 46.532 44.188 1.00 6.21 25 GLU B CA 1
ATOM 762 C C . GLU B 2 25 ? -17.435 45.981 44.568 1.00 5.66 25 GLU B C 1
ATOM 763 O O . GLU B 2 25 ? -18.485 46.452 44.062 1.00 7.16 25 GLU B O 1
ATOM 769 N N . TYR B 2 26 ? -17.459 44.931 45.375 1.00 5.80 26 TYR B N 1
ATOM 770 C CA . TYR B 2 26 ? -18.746 44.372 45.863 1.00 5.70 26 TYR B CA 1
ATOM 771 C C . TYR B 2 26 ? -19.243 45.271 47.005 1.00 5.66 26 TYR B C 1
ATOM 772 O O . TYR B 2 26 ? -18.549 45.524 47.992 1.00 6.83 26 TYR B O 1
ATOM 781 N N . THR B 2 27 ? -20.466 45.747 46.850 1.00 6.29 27 THR B N 1
ATOM 782 C CA . THR B 2 27 ? -21.094 46.684 47.799 1.00 6.18 27 THR B CA 1
ATOM 783 C C . THR B 2 27 ? -22.355 46.087 48.445 1.00 6.48 27 THR B C 1
ATOM 784 O O . THR B 2 27 ? -23.073 46.811 49.147 1.00 7.71 27 THR B O 1
ATOM 788 N N . GLY B 2 28 ? -22.593 44.785 48.263 1.00 6.36 28 GLY B N 1
ATOM 789 C CA . GLY B 2 28 ? -23.688 44.143 48.941 1.00 6.41 28 GLY B CA 1
ATOM 790 C C . GLY B 2 28 ? -23.378 43.844 50.407 1.00 6.28 28 GLY B C 1
ATOM 791 O O . GLY B 2 28 ? -22.351 44.273 50.959 1.00 6.86 28 GLY B O 1
ATOM 792 N N . ALA B 2 29 ? -24.278 43.149 51.074 1.00 6.51 29 ALA B N 1
ATOM 793 C CA . ALA B 2 29 ? -24.120 42.899 52.496 1.00 6.50 29 ALA B CA 1
ATOM 794 C C . ALA B 2 29 ? -22.886 42.044 52.796 1.00 6.58 29 ALA B C 1
ATOM 795 O O . ALA B 2 29 ? -22.487 41.173 52.005 1.00 6.18 29 ALA B O 1
ATOM 797 N N . LYS B 2 30 ? -22.307 42.272 53.971 1.00 6.82 30 LYS B N 1
ATOM 798 C CA . LYS B 2 30 ? -21.151 41.546 54.447 1.00 6.86 30 LYS B CA 1
ATOM 799 C C . LYS B 2 30 ? -21.559 40.263 55.159 1.00 7.77 30 LYS B C 1
ATOM 800 O O . LYS B 2 30 ? -22.638 40.160 55.755 1.00 8.64 30 LYS B O 1
ATOM 806 N N . ALA B 2 31 ? -20.663 39.275 55.088 1.00 8.29 31 ALA B N 1
ATOM 807 C CA . ALA B 2 31 ? -20.845 37.980 55.775 1.00 9.81 31 ALA B CA 1
ATOM 808 C C . ALA B 2 31 ? -20.345 37.969 57.217 1.00 10.76 31 ALA B C 1
ATOM 809 O O . ALA B 2 31 ? -20.784 37.191 58.019 1.00 14.63 31 ALA B O 1
ATOM 811 N N . GLY B 2 32 ? -19.393 38.837 57.532 1.00 10.27 32 GLY B N 1
ATOM 812 C CA . GLY B 2 32 ? -18.722 38.843 58.806 1.00 11.86 32 GLY B CA 1
ATOM 813 C C . GLY B 2 32 ? -17.745 37.694 58.908 1.00 11.88 32 GLY B C 1
ATOM 814 O O . GLY B 2 32 ? -17.624 37.104 59.974 1.00 15.00 32 GLY B O 1
ATOM 815 N N . GLY B 2 33 ? -17.020 37.349 57.864 1.00 10.50 33 GLY B N 1
ATOM 816 C CA . GLY B 2 33 ? -16.040 36.281 57.853 1.00 11.43 33 GLY B CA 1
ATOM 817 C C . GLY B 2 33 ? -15.261 36.280 56.551 1.00 9.98 33 GLY B C 1
ATOM 818 O O . GLY B 2 33 ? -15.265 37.290 55.815 1.00 9.27 33 GLY B O 1
ATOM 819 N N . LYS B 2 34 ? -14.640 35.136 56.227 1.00 9.42 34 LYS B N 1
ATOM 820 C CA A LYS B 2 34 ? -13.709 35.090 55.113 0.50 9.58 34 LYS B CA 1
ATOM 821 C CA B LYS B 2 34 ? -13.718 35.041 55.088 0.50 7.74 34 LYS B CA 1
ATOM 822 C C . LYS B 2 34 ? -14.371 35.353 53.762 1.00 6.68 34 LYS B C 1
ATOM 823 O O . LYS B 2 34 ? -13.687 35.764 52.820 1.00 6.25 34 LYS B O 1
ATOM 834 N N . ASP B 2 35 ? -15.690 35.182 53.661 1.00 6.91 35 ASP B N 1
ATOM 835 C CA . ASP B 2 35 ? -16.378 35.512 52.415 1.00 6.60 35 ASP B CA 1
ATOM 836 C C . ASP B 2 35 ? -16.244 37.000 52.073 1.00 5.29 35 ASP B C 1
ATOM 837 O O . ASP B 2 35 ? -16.445 37.376 50.918 1.00 5.91 35 ASP B O 1
ATOM 842 N N . ASP B 2 36 ? -15.957 37.859 53.056 1.00 5.41 36 ASP B N 1
ATOM 843 C CA . ASP B 2 36 ? -15.734 39.275 52.770 1.00 5.69 36 ASP B CA 1
ATOM 844 C C . ASP B 2 36 ? -14.407 39.560 52.078 1.00 5.77 36 ASP B C 1
ATOM 845 O O . ASP B 2 36 ? -14.170 40.679 51.645 1.00 7.51 36 ASP B O 1
ATOM 850 N N . GLU B 2 37 ? -13.549 38.552 51.971 1.00 5.59 37 GLU B N 1
ATOM 851 C CA . GLU B 2 37 ? -12.238 38.663 51.316 1.00 5.15 37 GLU B CA 1
ATOM 852 C C . GLU B 2 37 ? -12.198 37.867 49.982 1.00 5.07 37 GLU B C 1
ATOM 853 O O . GLU B 2 37 ? -11.125 37.694 49.412 1.00 5.53 37 GLU B O 1
ATOM 859 N N . MET B 2 38 ? -13.360 37.417 49.526 1.00 5.06 38 MET B N 1
ATOM 860 C CA . MET B 2 38 ? -13.465 36.585 48.332 1.00 5.08 38 MET B CA 1
ATOM 861 C C . MET B 2 38 ? -14.656 37.064 47.502 1.00 5.29 38 MET B C 1
ATOM 862 O O . MET B 2 38 ? -15.604 37.618 48.021 1.00 5.30 38 MET B O 1
ATOM 867 N N . MET B 2 39 ? -14.586 36.823 46.188 1.00 5.80 39 MET B N 1
ATOM 868 C CA A MET B 2 39 ? -15.559 37.342 45.306 0.50 5.95 39 MET B CA 1
ATOM 869 C CA B MET B 2 39 ? -15.748 37.116 45.331 0.50 5.94 39 MET B CA 1
ATOM 870 C C . MET B 2 39 ? -15.573 36.449 44.006 1.00 6.54 39 MET B C 1
ATOM 871 O O . MET B 2 39 ? -14.508 36.068 43.541 1.00 7.49 39 MET B O 1
ATOM 880 N N . VAL B 2 40 ? -16.745 36.272 43.417 1.00 6.21 40 VAL B N 1
ATOM 881 C CA . VAL B 2 40 ? -16.908 35.829 42.033 1.00 6.15 40 VAL B CA 1
ATOM 882 C C . VAL B 2 40 ? -17.310 37.041 41.200 1.00 5.85 40 VAL B C 1
ATOM 883 O O . VAL B 2 40 ? -18.300 37.695 41.500 1.00 7.53 40 VAL B O 1
ATOM 887 N N . LYS B 2 41 ? -16.536 37.323 40.157 1.00 5.36 41 LYS B N 1
ATOM 888 C CA . LYS B 2 41 ? -16.866 38.346 39.160 1.00 5.05 41 LYS B CA 1
ATOM 889 C C . LYS B 2 41 ? -17.287 37.628 37.869 1.00 5.31 41 LYS B C 1
ATOM 890 O O . LYS B 2 41 ? -16.653 36.640 37.474 1.00 5.29 41 LYS B O 1
ATOM 896 N N . ALA B 2 42 ? -18.304 38.154 37.205 1.00 5.26 42 ALA B N 1
ATOM 897 C CA . ALA B 2 42 ? -18.623 37.686 35.859 1.00 5.82 42 ALA B CA 1
ATOM 898 C C . ALA B 2 42 ? -18.936 38.899 35.000 1.00 6.05 42 ALA B C 1
ATOM 899 O O . ALA B 2 42 ? -19.482 39.894 35.472 1.00 6.86 42 ALA B O 1
ATOM 901 N N . GLN B 2 43 ? -18.624 38.785 33.697 1.00 5.92 43 GLN B N 1
ATOM 902 C CA . GLN B 2 43 ? -18.833 39.893 32.774 1.00 6.05 43 GLN B CA 1
ATOM 903 C C . GLN B 2 43 ? -18.981 39.324 31.370 1.00 6.49 43 GLN B C 1
ATOM 904 O O . GLN B 2 43 ? -18.246 38.401 30.999 1.00 6.46 43 GLN B O 1
ATOM 910 N N . SER B 2 44 ? -19.901 39.887 30.608 1.00 6.54 44 SER B N 1
ATOM 911 C CA . SER B 2 44 ? -20.042 39.543 29.202 1.00 7.13 44 SER B CA 1
ATOM 912 C C . SER B 2 44 ? -18.946 40.293 28.422 1.00 7.40 44 SER B C 1
ATOM 913 O O . SER B 2 44 ? -18.922 41.518 28.465 1.00 9.57 44 SER B O 1
ATOM 916 N N . VAL B 2 45 ? -18.087 39.529 27.731 1.00 6.90 45 VAL B N 1
ATOM 917 C CA . VAL B 2 45 ? -16.925 40.091 27.049 1.00 6.68 45 VAL B CA 1
ATOM 918 C C . VAL B 2 45 ? -16.883 39.533 25.643 1.00 6.23 45 VAL B C 1
ATOM 919 O O . VAL B 2 45 ? -17.029 38.326 25.460 1.00 6.75 45 VAL B O 1
ATOM 923 N N . LYS B 2 46 ? -16.622 40.388 24.643 1.00 7.08 46 LYS B N 1
ATOM 924 C CA . LYS B 2 46 ? -16.306 39.892 23.312 1.00 7.76 46 LYS B CA 1
ATOM 925 C C . LYS B 2 46 ? -14.938 39.208 23.344 1.00 6.55 46 LYS B C 1
ATOM 926 O O . LYS B 2 46 ? -13.892 39.803 23.708 1.00 8.40 46 LYS B O 1
ATOM 932 N N . ILE B 2 47 ? -14.935 37.941 22.951 1.00 6.07 47 ILE B N 1
ATOM 933 C CA . ILE B 2 47 ? -13.707 37.151 22.994 1.00 5.53 47 ILE B CA 1
ATOM 934 C C . ILE B 2 47 ? -12.909 37.446 21.716 1.00 6.03 47 ILE B C 1
ATOM 935 O O . ILE B 2 47 ? -13.428 37.286 20.600 1.00 6.96 47 ILE B O 1
ATOM 940 N N . GLU B 2 48 ? -11.664 37.867 21.911 1.00 6.36 48 GLU B N 1
ATOM 941 C CA . GLU B 2 48 ? -10.765 38.256 20.845 1.00 7.11 48 GLU B CA 1
ATOM 942 C C . GLU B 2 48 ? -9.449 37.505 20.979 1.00 6.02 48 GLU B C 1
ATOM 943 O O . GLU B 2 48 ? -8.908 37.363 22.078 1.00 7.06 48 GLU B O 1
ATOM 949 N N . VAL B 2 49 ? -8.907 37.112 19.831 1.00 5.76 49 VAL B N 1
ATOM 950 C CA . VAL B 2 49 ? -7.592 36.472 19.740 1.00 5.51 49 VAL B CA 1
ATOM 951 C C . VAL B 2 49 ? -6.790 37.256 18.727 1.00 5.77 49 VAL B C 1
ATOM 952 O O . VAL B 2 49 ? -7.280 37.527 17.614 1.00 6.92 49 VAL B O 1
ATOM 956 N N . SER B 2 50 ? -5.559 37.599 19.091 1.00 5.77 50 SER B N 1
ATOM 957 C CA . SER B 2 50 ? -4.721 38.437 18.270 1.00 5.94 50 SER B CA 1
ATOM 958 C C . SER B 2 50 ? -3.981 37.661 17.171 1.00 5.97 50 SER B C 1
ATOM 959 O O . SER B 2 50 ? -3.814 36.448 17.228 1.00 5.98 50 SER B O 1
ATOM 962 N N . THR B 2 51 ? -3.501 38.436 16.194 1.00 7.09 51 THR B N 1
ATOM 963 C CA A THR B 2 51 ? -2.591 37.963 15.165 0.50 7.83 51 THR B CA 1
ATOM 964 C CA B THR B 2 51 ? -2.677 37.809 15.173 0.50 6.91 51 THR B CA 1
ATOM 965 C C . THR B 2 51 ? -1.379 37.296 15.799 1.00 6.73 51 THR B C 1
ATOM 966 O O . THR B 2 51 ? -0.900 36.221 15.374 1.00 7.22 51 THR B O 1
ATOM 973 N N . GLY B 2 52 ? -0.816 37.931 16.809 1.00 6.93 52 GLY B N 1
ATOM 974 C CA . GLY B 2 52 ? 0.372 37.411 17.440 1.00 7.61 52 GLY B CA 1
ATOM 975 C C . GLY B 2 52 ? 0.154 36.062 18.104 1.00 6.35 52 GLY B C 1
ATOM 976 O O . GLY B 2 52 ? 0.989 35.142 17.996 1.00 7.10 52 GLY B O 1
ATOM 977 N N . THR B 2 53 ? -0.970 35.920 18.800 1.00 5.68 53 THR B N 1
ATOM 978 C CA . THR B 2 53 ? -1.289 34.639 19.393 1.00 5.59 53 THR B CA 1
ATOM 979 C C . THR B 2 53 ? -1.480 33.574 18.313 1.00 5.50 53 THR B C 1
ATOM 980 O O . THR B 2 53 ? -0.969 32.447 18.438 1.00 6.00 53 THR B O 1
ATOM 984 N N . ALA B 2 54 ? -2.208 33.923 17.257 1.00 5.36 54 ALA B N 1
ATOM 985 C CA . ALA B 2 54 ? -2.428 32.975 16.163 1.00 5.49 54 ALA B CA 1
ATOM 986 C C . ALA B 2 54 ? -1.104 32.526 15.526 1.00 5.36 54 ALA B C 1
ATOM 987 O O . ALA B 2 54 ? -0.918 31.353 15.181 1.00 5.74 54 ALA B O 1
ATOM 989 N N . GLU B 2 55 ? -0.178 33.475 15.331 1.00 6.27 55 GLU B N 1
ATOM 990 C CA . GLU B 2 55 ? 1.140 33.155 14.774 1.00 6.47 55 GLU B CA 1
ATOM 991 C C . GLU B 2 55 ? 1.903 32.238 15.713 1.00 6.74 55 GLU B C 1
ATOM 992 O O . GLU B 2 55 ? 2.607 31.316 15.266 1.00 7.01 55 GLU B O 1
ATOM 998 N N . GLY B 2 56 ? 1.798 32.472 17.021 1.00 6.78 56 GLY B N 1
ATOM 999 C CA . GLY B 2 56 ? 2.483 31.593 17.983 1.00 7.45 56 GLY B CA 1
ATOM 1000 C C . GLY B 2 56 ? 1.955 30.188 17.978 1.00 6.52 56 GLY B C 1
ATOM 1001 O O . GLY B 2 56 ? 2.748 29.228 18.048 1.00 7.47 56 GLY B O 1
ATOM 1002 N N . VAL B 2 57 ? 0.637 30.022 17.880 1.00 6.00 57 VAL B N 1
ATOM 1003 C CA . VAL B 2 57 ? 0.070 28.680 17.834 1.00 5.65 57 VAL B CA 1
ATOM 1004 C C . VAL B 2 57 ? 0.450 27.976 16.540 1.00 5.84 57 VAL B C 1
ATOM 1005 O O . VAL B 2 57 ? 0.733 26.762 16.535 1.00 6.28 57 VAL B O 1
ATOM 1009 N N . LEU B 2 58 ? 0.469 28.697 15.418 1.00 5.42 58 LEU B N 1
ATOM 1010 C CA . LEU B 2 58 ? 0.915 28.130 14.155 1.00 5.44 58 LEU B CA 1
ATOM 1011 C C . LEU B 2 58 ? 2.361 27.603 14.294 1.00 6.22 58 LEU B C 1
ATOM 1012 O O . LEU B 2 58 ? 2.656 26.471 13.882 1.00 6.03 58 LEU B O 1
ATOM 1017 N N . ALA B 2 59 ? 3.258 28.405 14.867 1.00 6.79 59 ALA B N 1
ATOM 1018 C CA . ALA B 2 59 ? 4.672 27.992 15.000 1.00 6.92 59 ALA B CA 1
ATOM 1019 C C . ALA B 2 59 ? 4.787 26.778 15.939 1.00 7.14 59 ALA B C 1
ATOM 1020 O O . ALA B 2 59 ? 5.568 25.836 15.650 1.00 7.98 59 ALA B O 1
ATOM 1022 N N . THR B 2 60 ? 4.044 26.778 17.042 1.00 7.36 60 THR B N 1
ATOM 1023 C CA . THR B 2 60 ? 4.025 25.604 17.946 1.00 7.54 60 THR B CA 1
ATOM 1024 C C . THR B 2 60 ? 3.585 24.355 17.220 1.00 6.89 60 THR B C 1
ATOM 1025 O O . THR B 2 60 ? 4.177 23.273 17.376 1.00 7.27 60 THR B O 1
ATOM 1029 N N . SER B 2 61 ? 2.502 24.490 16.465 1.00 6.29 61 SER B N 1
ATOM 1030 C CA . SER B 2 61 ? 1.932 23.348 15.787 1.00 6.71 61 SER B CA 1
ATOM 1031 C C . SER B 2 61 ? 2.905 22.759 14.746 1.00 5.83 61 SER B C 1
ATOM 1032 O O . SER B 2 61 ? 3.054 21.552 14.644 1.00 6.99 61 SER B O 1
ATOM 1035 N N . LEU B 2 62 ? 3.515 23.639 13.965 1.00 5.48 62 LEU B N 1
ATOM 1036 C CA . LEU B 2 62 ? 4.513 23.193 12.973 1.00 6.25 62 LEU B CA 1
ATOM 1037 C C . LEU B 2 62 ? 5.674 22.490 13.643 1.00 6.15 62 LEU B C 1
ATOM 1038 O O . LEU B 2 62 ? 6.199 21.482 13.133 1.00 7.21 62 LEU B O 1
ATOM 1043 N N . ALA B 2 63 ? 6.125 22.989 14.787 1.00 6.05 63 ALA B N 1
ATOM 1044 C CA . ALA B 2 63 ? 7.262 22.378 15.475 1.00 6.81 63 ALA B CA 1
ATOM 1045 C C . ALA B 2 63 ? 6.925 21.075 16.154 1.00 5.86 63 ALA B C 1
ATOM 1046 O O . ALA B 2 63 ? 7.803 20.199 16.309 1.00 6.54 63 ALA B O 1
ATOM 1048 N N . LYS B 2 64 ? 5.673 20.890 16.590 1.00 6.01 64 LYS B N 1
ATOM 1049 C CA A LYS B 2 64 ? 5.281 19.671 17.278 0.50 6.05 64 LYS B CA 1
ATOM 1050 C CA B LYS B 2 64 ? 5.275 19.682 17.277 0.50 6.36 64 LYS B CA 1
ATOM 1051 C C . LYS B 2 64 ? 4.811 18.568 16.324 1.00 6.62 64 LYS B C 1
ATOM 1052 O O . LYS B 2 64 ? 4.869 17.379 16.657 1.00 9.05 64 LYS B O 1
ATOM 1063 N N . MET B 2 65 ? 4.281 18.926 15.155 1.00 7.05 65 MET B N 1
ATOM 1064 C CA . MET B 2 65 ? 3.877 17.896 14.208 1.00 7.37 65 MET B CA 1
ATOM 1065 C C . MET B 2 65 ? 5.102 17.243 13.559 1.00 6.85 65 MET B C 1
ATOM 1066 O O . MET B 2 65 ? 6.215 17.777 13.547 1.00 7.82 65 MET B O 1
ATOM 1071 N N . THR B 2 66 ? 4.834 16.053 13.008 1.00 6.77 66 THR B N 1
ATOM 1072 C CA . THR B 2 66 ? 5.855 15.250 12.321 1.00 6.86 66 THR B CA 1
ATOM 1073 C C . THR B 2 66 ? 5.369 14.827 10.939 1.00 5.87 66 THR B C 1
ATOM 1074 O O . THR B 2 66 ? 5.967 15.174 9.917 1.00 6.31 66 THR B O 1
ATOM 1078 N N . LYS B 2 67 ? 4.242 14.107 10.897 1.00 6.28 67 LYS B N 1
ATOM 1079 C CA . LYS B 2 67 ? 3.628 13.668 9.621 1.00 6.47 67 LYS B CA 1
ATOM 1080 C C . LYS B 2 67 ? 2.121 13.464 9.777 1.00 6.64 67 LYS B C 1
ATOM 1081 O O . LYS B 2 67 ? 1.478 13.269 8.749 1.00 9.32 67 LYS B O 1
ATOM 1088 N N . ASP C 3 3 ? 27.464 29.979 9.865 1.00 32.78 3 ASP C N 1
ATOM 1089 C CA . ASP C 3 3 ? 27.446 31.192 8.996 1.00 32.68 3 ASP C CA 1
ATOM 1090 C C . ASP C 3 3 ? 26.038 31.698 8.676 1.00 28.95 3 ASP C C 1
ATOM 1091 O O . ASP C 3 3 ? 25.745 32.894 8.895 1.00 29.90 3 ASP C O 1
ATOM 1096 N N . ALA C 3 4 ? 25.159 30.824 8.168 1.00 25.29 4 ALA C N 1
ATOM 1097 C CA . ALA C 3 4 ? 23.816 31.264 7.758 1.00 23.51 4 ALA C CA 1
ATOM 1098 C C . ALA C 3 4 ? 23.034 31.794 8.938 1.00 21.81 4 ALA C C 1
ATOM 1099 O O . ALA C 3 4 ? 22.378 32.859 8.824 1.00 23.65 4 ALA C O 1
ATOM 1101 N N . PHE C 3 5 ? 23.126 31.148 10.102 1.00 18.64 5 PHE C N 1
ATOM 1102 C CA . PHE C 3 5 ? 22.387 31.689 11.212 1.00 16.26 5 PHE C CA 1
ATOM 1103 C C . PHE C 3 5 ? 22.990 32.998 11.714 1.00 17.52 5 PHE C C 1
ATOM 1104 O O . PHE C 3 5 ? 22.271 33.929 12.105 1.00 18.81 5 PHE C O 1
ATOM 1112 N N . SER C 3 6 ? 24.323 33.097 11.694 1.00 20.75 6 SER C N 1
ATOM 1113 C CA . SER C 3 6 ? 24.973 34.323 12.179 1.00 21.69 6 SER C CA 1
ATOM 1114 C C . SER C 3 6 ? 24.557 35.560 11.408 1.00 21.60 6 SER C C 1
ATOM 1115 O O . SER C 3 6 ? 24.301 36.625 11.982 1.00 22.35 6 SER C O 1
ATOM 1118 N N . ARG C 3 7 ? 24.454 35.418 10.110 1.00 22.05 7 ARG C N 1
ATOM 1119 C CA . ARG C 3 7 ? 24.037 36.484 9.262 1.00 21.61 7 ARG C CA 1
ATOM 1120 C C . ARG C 3 7 ? 22.661 36.997 9.643 1.00 20.38 7 ARG C C 1
ATOM 1121 O O . ARG C 3 7 ? 22.374 38.182 9.628 1.00 21.66 7 ARG C O 1
ATOM 1129 N N . VAL C 3 8 ? 21.775 36.062 9.910 1.00 17.90 8 VAL C N 1
ATOM 1130 C CA . VAL C 3 8 ? 20.404 36.397 10.267 1.00 16.72 8 VAL C CA 1
ATOM 1131 C C . VAL C 3 8 ? 20.342 37.100 11.628 1.00 14.89 8 VAL C C 1
ATOM 1132 O O . VAL C 3 8 ? 19.647 38.127 11.745 1.00 17.09 8 VAL C O 1
ATOM 1136 N N . VAL C 3 9 ? 20.999 36.519 12.634 1.00 17.46 9 VAL C N 1
ATOM 1137 C CA . VAL C 3 9 ? 20.750 36.902 14.022 1.00 18.62 9 VAL C CA 1
ATOM 1138 C C . VAL C 3 9 ? 21.443 38.187 14.380 1.00 22.63 9 VAL C C 1
ATOM 1139 O O . VAL C 3 9 ? 21.089 38.810 15.424 1.00 24.93 9 VAL C O 1
ATOM 1143 N N . THR C 3 10 ? 22.418 38.595 13.557 1.00 26.13 10 THR C N 1
ATOM 1144 C CA . THR C 3 10 ? 23.122 39.863 13.748 1.00 29.59 10 THR C CA 1
ATOM 1145 C C . THR C 3 10 ? 22.549 40.823 12.723 1.00 31.12 10 THR C C 1
ATOM 1146 O O . THR C 3 10 ? 22.963 41.987 12.648 1.00 35.97 10 THR C O 1
ATOM 1150 N N . ALA C 3 12 ? 22.357 41.332 9.687 1.00 40.51 12 ALA C N 1
ATOM 1151 C CA . ALA C 3 12 ? 23.116 41.596 8.449 1.00 41.38 12 ALA C CA 1
ATOM 1152 C C . ALA C 3 12 ? 22.337 41.172 7.208 1.00 41.74 12 ALA C C 1
ATOM 1153 O O . ALA C 3 12 ? 22.173 41.948 6.248 1.00 42.76 12 ALA C O 1
ATOM 1155 N N . ASP C 3 13 ? 21.878 39.923 7.225 1.00 41.24 13 ASP C N 1
ATOM 1156 C CA . ASP C 3 13 ? 20.922 39.444 6.242 1.00 40.47 13 ASP C CA 1
ATOM 1157 C C . ASP C 3 13 ? 19.523 39.457 6.864 1.00 38.81 13 ASP C C 1
ATOM 1158 O O . ASP C 3 13 ? 19.293 38.909 7.946 1.00 38.14 13 ASP C O 1
ATOM 1163 N N . SER C 3 14 ? 18.590 40.074 6.164 1.00 35.73 14 SER C N 1
ATOM 1164 C CA . SER C 3 14 ? 17.285 40.352 6.728 1.00 34.53 14 SER C CA 1
ATOM 1165 C C . SER C 3 14 ? 16.397 39.107 6.689 1.00 31.24 14 SER C C 1
ATOM 1166 O O . SER C 3 14 ? 15.532 38.912 7.572 1.00 30.22 14 SER C O 1
ATOM 1169 N N . LYS C 3 15 ? 16.597 38.264 5.672 1.00 27.36 15 LYS C N 1
ATOM 1170 C CA . LYS C 3 15 ? 15.691 37.152 5.438 1.00 25.64 15 LYS C CA 1
ATOM 1171 C C . LYS C 3 15 ? 16.110 35.933 6.257 1.00 19.31 15 LYS C C 1
ATOM 1172 O O . LYS C 3 15 ? 17.291 35.749 6.565 1.00 19.33 15 LYS C O 1
ATOM 1178 N N . ALA C 3 16 ? 15.126 35.109 6.580 1.00 15.53 16 ALA C N 1
ATOM 1179 C CA . ALA C 3 16 ? 15.354 33.936 7.369 1.00 10.67 16 ALA C CA 1
ATOM 1180 C C . ALA C 3 16 ? 16.305 32.944 6.697 1.00 10.07 16 ALA C C 1
ATOM 1181 O O . ALA C 3 16 ? 16.420 32.904 5.476 1.00 11.43 16 ALA C O 1
ATOM 1183 N N . ALA C 3 17 ? 16.957 32.144 7.537 1.00 9.25 17 ALA C N 1
ATOM 1184 C CA . ALA C 3 17 ? 17.774 31.026 7.114 1.00 9.93 17 ALA C CA 1
ATOM 1185 C C . ALA C 3 17 ? 16.965 29.748 7.198 1.00 7.58 17 ALA C C 1
ATOM 1186 O O . ALA C 3 17 ? 16.368 29.456 8.231 1.00 9.06 17 ALA C O 1
ATOM 1188 N N . TYR C 3 18 ? 16.980 28.967 6.115 1.00 7.70 18 TYR C N 1
ATOM 1189 C CA . TYR C 3 18 ? 16.238 27.703 5.991 1.00 6.76 18 TYR C CA 1
ATOM 1190 C C . TYR C 3 18 ? 17.266 26.578 5.789 1.00 7.78 18 TYR C C 1
ATOM 1191 O O . TYR C 3 18 ? 17.812 26.440 4.702 1.00 10.14 18 TYR C O 1
ATOM 1200 N N . VAL C 3 19 ? 17.562 25.843 6.871 1.00 7.09 19 VAL C N 1
ATOM 1201 C CA . VAL C 3 19 ? 18.678 24.879 6.884 1.00 6.63 19 VAL C CA 1
ATOM 1202 C C . VAL C 3 19 ? 18.084 23.460 6.906 1.00 6.12 19 VAL C C 1
ATOM 1203 O O . VAL C 3 19 ? 17.674 22.967 7.965 1.00 6.93 19 VAL C O 1
ATOM 1207 N N . GLY C 3 20 ? 18.022 22.819 5.744 1.00 6.60 20 GLY C N 1
ATOM 1208 C CA . GLY C 3 20 ? 17.434 21.498 5.616 1.00 6.98 20 GLY C CA 1
ATOM 1209 C C . GLY C 3 20 ? 18.311 20.614 4.754 1.00 6.77 20 GLY C C 1
ATOM 1210 O O . GLY C 3 20 ? 19.268 21.111 4.120 1.00 7.63 20 GLY C O 1
ATOM 1211 N N . GLY C 3 21 ? 18.043 19.315 4.707 1.00 6.71 21 GLY C N 1
ATOM 1212 C CA . GLY C 3 21 ? 18.778 18.484 3.757 1.00 6.71 21 GLY C CA 1
ATOM 1213 C C . GLY C 3 21 ? 20.252 18.465 4.040 1.00 6.81 21 GLY C C 1
ATOM 1214 O O . GLY C 3 21 ? 20.701 18.349 5.189 1.00 6.84 21 GLY C O 1
ATOM 1215 N N . ALA C 3 22 ? 21.059 18.547 2.994 1.00 7.33 22 ALA C N 1
ATOM 1216 C CA . ALA C 3 22 ? 22.503 18.521 3.163 1.00 8.21 22 ALA C CA 1
ATOM 1217 C C . ALA C 3 22 ? 23.025 19.619 4.081 1.00 7.77 22 ALA C C 1
ATOM 1218 O O . ALA C 3 22 ? 23.992 19.418 4.819 1.00 8.48 22 ALA C O 1
ATOM 1220 N N . ASP C 3 23 ? 22.405 20.794 4.054 1.00 8.07 23 ASP C N 1
ATOM 1221 C CA . ASP C 3 23 ? 22.821 21.865 4.956 1.00 8.01 23 ASP C CA 1
ATOM 1222 C C . ASP C 3 23 ? 22.593 21.498 6.426 1.00 7.85 23 ASP C C 1
ATOM 1223 O O . ASP C 3 23 ? 23.347 21.929 7.291 1.00 8.36 23 ASP C O 1
ATOM 1228 N N . LEU C 3 24 ? 21.501 20.793 6.708 1.00 7.11 24 LEU C N 1
ATOM 1229 C CA . LEU C 3 24 ? 21.226 20.333 8.068 1.00 7.42 24 LEU C CA 1
ATOM 1230 C C . LEU C 3 24 ? 22.195 19.220 8.477 1.00 7.20 24 LEU C C 1
ATOM 1231 O O . LEU C 3 24 ? 22.686 19.200 9.621 1.00 7.83 24 LEU C O 1
ATOM 1236 N N . GLN C 3 25 ? 22.518 18.312 7.562 1.00 7.66 25 GLN C N 1
ATOM 1237 C CA . GLN C 3 25 ? 23.556 17.318 7.821 1.00 8.56 25 GLN C CA 1
ATOM 1238 C C . GLN C 3 25 ? 24.840 18.005 8.214 1.00 8.79 25 GLN C C 1
ATOM 1239 O O . GLN C 3 25 ? 25.511 17.620 9.189 1.00 10.75 25 GLN C O 1
ATOM 1245 N N . ALA C 3 26 ? 25.214 19.047 7.472 1.00 9.31 26 ALA C N 1
ATOM 1246 C CA . ALA C 3 26 ? 26.438 19.785 7.780 1.00 10.86 26 ALA C CA 1
ATOM 1247 C C . ALA C 3 26 ? 26.317 20.510 9.117 1.00 10.13 26 ALA C C 1
ATOM 1248 O O . ALA C 3 26 ? 27.292 20.503 9.902 1.00 12.39 26 ALA C O 1
ATOM 1250 N N . LEU C 3 27 ? 25.181 21.115 9.423 1.00 9.53 27 LEU C N 1
ATOM 1251 C CA . LEU C 3 27 ? 25.014 21.827 10.674 1.00 10.11 27 LEU C CA 1
ATOM 1252 C C . LEU C 3 27 ? 25.308 20.881 11.854 1.00 10.29 27 LEU C C 1
ATOM 1253 O O . LEU C 3 27 ? 25.988 21.259 12.840 1.00 12.18 27 LEU C O 1
ATOM 1258 N N . LYS C 3 28 ? 24.765 19.667 11.788 1.00 10.27 28 LYS C N 1
ATOM 1259 C CA . LYS C 3 28 ? 24.905 18.728 12.886 1.00 10.75 28 LYS C CA 1
ATOM 1260 C C . LYS C 3 28 ? 26.335 18.219 13.031 1.00 13.42 28 LYS C C 1
ATOM 1261 O O . LYS C 3 28 ? 26.668 17.663 14.080 1.00 18.42 28 LYS C O 1
ATOM 1267 N N . LYS C 3 29 ? 27.228 18.429 12.057 1.00 14.03 29 LYS C N 1
ATOM 1268 C CA . LYS C 3 29 ? 28.646 18.098 12.261 1.00 16.96 29 LYS C CA 1
ATOM 1269 C C . LYS C 3 29 ? 29.404 19.183 13.015 1.00 16.62 29 LYS C C 1
ATOM 1270 O O . LYS C 3 29 ? 30.554 18.979 13.395 1.00 21.83 29 LYS C O 1
ATOM 1276 N N . PHE C 3 30 ? 28.849 20.369 13.154 1.00 14.44 30 PHE C N 1
ATOM 1277 C CA . PHE C 3 30 ? 29.515 21.497 13.796 1.00 14.68 30 PHE C CA 1
ATOM 1278 C C . PHE C 3 30 ? 28.979 21.904 15.150 1.00 15.86 30 PHE C C 1
ATOM 1279 O O . PHE C 3 30 ? 29.490 22.848 15.785 1.00 21.03 30 PHE C O 1
ATOM 1287 N N . ILE C 3 31 ? 27.904 21.296 15.603 1.00 14.06 31 ILE C N 1
ATOM 1288 C CA . ILE C 3 31 ? 27.373 21.463 16.932 1.00 13.39 31 ILE C CA 1
ATOM 1289 C C . ILE C 3 31 ? 27.499 20.079 17.597 1.00 12.12 31 ILE C C 1
ATOM 1290 O O . ILE C 3 31 ? 27.356 19.043 16.942 1.00 15.59 31 ILE C O 1
ATOM 1295 N N . SER C 3 32 ? 27.769 20.042 18.880 1.00 11.25 32 SER C N 1
ATOM 1296 C CA . SER C 3 32 ? 27.886 18.746 19.560 1.00 10.86 32 SER C CA 1
ATOM 1297 C C . SER C 3 32 ? 26.536 18.091 19.726 1.00 8.93 32 SER C C 1
ATOM 1298 O O . SER C 3 32 ? 25.504 18.758 19.897 1.00 8.98 32 SER C O 1
ATOM 1302 N N . GLU C 3 33 ? 26.535 16.776 19.678 1.00 9.17 33 GLU C N 1
ATOM 1303 C CA . GLU C 3 33 ? 25.310 15.993 19.895 1.00 9.21 33 GLU C CA 1
ATOM 1304 C C . GLU C 3 33 ? 24.150 16.535 19.077 1.00 7.84 33 GLU C C 1
ATOM 1305 O O . GLU C 3 33 ? 23.059 16.784 19.574 1.00 8.39 33 GLU C O 1
ATOM 1311 N N . GLY C 3 34 ? 24.378 16.673 17.764 1.00 8.46 34 GLY C N 1
ATOM 1312 C CA . GLY C 3 34 ? 23.451 17.436 16.961 1.00 8.03 34 GLY C CA 1
ATOM 1313 C C . GLY C 3 34 ? 21.989 17.038 17.034 1.00 6.84 34 GLY C C 1
ATOM 1314 O O . GLY C 3 34 ? 21.105 17.885 17.195 1.00 6.97 34 GLY C O 1
ATOM 1315 N N . ASN C 3 35 ? 21.684 15.743 16.855 1.00 6.99 35 ASN C N 1
ATOM 1316 C CA . ASN C 3 35 ? 20.297 15.317 16.921 1.00 6.19 35 ASN C CA 1
ATOM 1317 C C . ASN C 3 35 ? 19.661 15.583 18.290 1.00 6.20 35 ASN C C 1
ATOM 1318 O O . ASN C 3 35 ? 18.554 16.134 18.380 1.00 6.59 35 ASN C O 1
ATOM 1323 N N . LYS C 3 36 ? 20.360 15.169 19.353 1.00 6.43 36 LYS C N 1
ATOM 1324 C CA . LYS C 3 36 ? 19.864 15.464 20.706 1.00 6.41 36 LYS C CA 1
ATOM 1325 C C . LYS C 3 36 ? 19.694 16.973 20.924 1.00 5.96 36 LYS C C 1
ATOM 1326 O O . LYS C 3 36 ? 18.729 17.390 21.601 1.00 6.32 36 LYS C O 1
ATOM 1332 N N . ARG C 3 37 ? 20.634 17.755 20.441 1.00 6.16 37 ARG C N 1
ATOM 1333 C CA . ARG C 3 37 ? 20.598 19.205 20.621 1.00 6.09 37 ARG C CA 1
ATOM 1334 C C . ARG C 3 37 ? 19.362 19.781 19.956 1.00 5.61 37 ARG C C 1
ATOM 1335 O O . ARG C 3 37 ? 18.686 20.652 20.557 1.00 5.63 37 ARG C O 1
ATOM 1343 N N . LEU C 3 38 ? 19.021 19.336 18.751 1.00 5.80 38 LEU C N 1
ATOM 1344 C CA . LEU C 3 38 ? 17.809 19.864 18.112 1.00 5.64 38 LEU C CA 1
ATOM 1345 C C . LEU C 3 38 ? 16.551 19.412 18.839 1.00 5.69 38 LEU C C 1
ATOM 1346 O O . LEU C 3 38 ? 15.590 20.187 18.949 1.00 5.55 38 LEU C O 1
ATOM 1351 N N . ASP C 3 39 ? 16.515 18.173 19.345 1.00 5.57 39 ASP C N 1
ATOM 1352 C CA . ASP C 3 39 ? 15.379 17.773 20.192 1.00 5.01 39 ASP C CA 1
ATOM 1353 C C . ASP C 3 39 ? 15.296 18.715 21.414 1.00 5.22 39 ASP C C 1
ATOM 1354 O O . ASP C 3 39 ? 14.187 19.126 21.822 1.00 5.49 39 ASP C O 1
ATOM 1359 N N . SER C 3 40 ? 16.428 19.006 22.028 1.00 5.38 40 SER C N 1
ATOM 1360 C CA A SER C 3 40 ? 16.436 19.847 23.231 0.50 5.20 40 SER C CA 1
ATOM 1361 C CA B SER C 3 40 ? 16.467 19.873 23.220 0.50 5.33 40 SER C CA 1
ATOM 1362 C C . SER C 3 40 ? 15.907 21.240 22.925 1.00 5.18 40 SER C C 1
ATOM 1363 O O . SER C 3 40 ? 15.086 21.800 23.680 1.00 5.78 40 SER C O 1
ATOM 1368 N N . VAL C 3 41 ? 16.356 21.838 21.816 1.00 5.52 41 VAL C N 1
ATOM 1369 C CA . VAL C 3 41 ? 15.899 23.158 21.433 1.00 5.43 41 VAL C CA 1
ATOM 1370 C C . VAL C 3 41 ? 14.395 23.132 21.177 1.00 4.96 41 VAL C C 1
ATOM 1371 O O . VAL C 3 41 ? 13.666 24.016 21.636 1.00 5.37 41 VAL C O 1
ATOM 1375 N N . ASN C 3 42 ? 13.932 22.131 20.423 1.00 5.08 42 ASN C N 1
ATOM 1376 C CA . ASN C 3 42 ? 12.516 22.095 20.109 1.00 5.11 42 ASN C CA 1
ATOM 1377 C C . ASN C 3 42 ? 11.665 21.961 21.396 1.00 4.83 42 ASN C C 1
ATOM 1378 O O . ASN C 3 42 ? 10.563 22.507 21.489 1.00 5.43 42 ASN C O 1
ATOM 1383 N N . SER C 3 43 ? 12.157 21.214 22.376 1.00 5.02 43 SER C N 1
ATOM 1384 C CA . SER C 3 43 ? 11.393 20.998 23.613 1.00 5.74 43 SER C CA 1
ATOM 1385 C C . SER C 3 43 ? 11.156 22.315 24.343 1.00 5.52 43 SER C C 1
ATOM 1386 O O . SER C 3 43 ? 10.163 22.440 25.066 1.00 6.82 43 SER C O 1
ATOM 1389 N N . ILE C 3 44 ? 12.049 23.286 24.187 1.00 4.98 44 ILE C N 1
ATOM 1390 C CA . ILE C 3 44 ? 11.894 24.609 24.782 1.00 5.25 44 ILE C CA 1
ATOM 1391 C C . ILE C 3 44 ? 11.068 25.497 23.853 1.00 4.90 44 ILE C C 1
ATOM 1392 O O . ILE C 3 44 ? 10.028 26.045 24.256 1.00 5.46 44 ILE C O 1
ATOM 1397 N N . VAL C 3 45 ? 11.520 25.647 22.602 1.00 5.21 45 VAL C N 1
ATOM 1398 C CA . VAL C 3 45 ? 10.876 26.602 21.698 1.00 5.14 45 VAL C CA 1
ATOM 1399 C C . VAL C 3 45 ? 9.409 26.262 21.469 1.00 5.18 45 VAL C C 1
ATOM 1400 O O . VAL C 3 45 ? 8.553 27.163 21.448 1.00 6.02 45 VAL C O 1
ATOM 1404 N N . SER C 3 46 ? 9.079 24.988 21.273 1.00 4.97 46 SER C N 1
ATOM 1405 C CA . SER C 3 46 ? 7.701 24.635 20.976 1.00 5.51 46 SER C CA 1
ATOM 1406 C C . SER C 3 46 ? 6.774 24.816 22.182 1.00 5.22 46 SER C C 1
ATOM 1407 O O . SER C 3 46 ? 5.559 24.834 22.003 1.00 6.87 46 SER C O 1
ATOM 1410 N N . ASN C 3 47 ? 7.350 24.928 23.381 1.00 5.29 47 ASN C N 1
ATOM 1411 C CA . ASN C 3 47 ? 6.614 25.127 24.633 1.00 5.12 47 ASN C CA 1
ATOM 1412 C C . ASN C 3 47 ? 6.800 26.543 25.189 1.00 5.35 47 ASN C C 1
ATOM 1413 O O . ASN C 3 47 ? 6.454 26.808 26.360 1.00 5.44 47 ASN C O 1
ATOM 1418 N N . ALA C 3 48 ? 7.320 27.471 24.360 1.00 5.56 48 ALA C N 1
ATOM 1419 C CA . ALA C 3 48 ? 7.735 28.781 24.875 1.00 6.53 48 ALA C CA 1
ATOM 1420 C C . ALA C 3 48 ? 6.588 29.565 25.474 1.00 5.60 48 ALA C C 1
ATOM 1421 O O . ALA C 3 48 ? 6.800 30.291 26.470 1.00 6.18 48 ALA C O 1
ATOM 1423 N N . SER C 3 49 ? 5.388 29.501 24.901 1.00 5.90 49 SER C N 1
ATOM 1424 C CA A SER C 3 49 ? 4.281 30.297 25.410 0.33 6.36 49 SER C CA 1
ATOM 1425 C CA B SER C 3 49 ? 4.272 30.284 25.413 0.33 6.59 49 SER C CA 1
ATOM 1426 C CA C SER C 3 49 ? 4.370 30.375 25.469 0.33 5.42 49 SER C CA 1
ATOM 1427 C C . SER C 3 49 ? 3.983 29.944 26.874 1.00 5.79 49 SER C C 1
ATOM 1428 O O . SER C 3 49 ? 3.799 30.811 27.738 1.00 6.29 49 SER C O 1
ATOM 1435 N N . CYS C 3 50 ? 3.921 28.624 27.153 1.00 5.01 50 CYS C N 1
ATOM 1436 C CA . CYS C 3 50 ? 3.606 28.204 28.530 1.00 4.73 50 CYS C CA 1
ATOM 1437 C C . CYS C 3 50 ? 4.756 28.540 29.465 1.00 4.44 50 CYS C C 1
ATOM 1438 O O . CYS C 3 50 ? 4.543 28.874 30.628 1.00 4.79 50 CYS C O 1
ATOM 1441 N N . ILE C 3 51 ? 6.003 28.409 28.988 1.00 4.37 51 ILE C N 1
ATOM 1442 C CA . ILE C 3 51 ? 7.170 28.718 29.830 1.00 4.42 51 ILE C CA 1
ATOM 1443 C C . ILE C 3 51 ? 7.121 30.178 30.277 1.00 4.09 51 ILE C C 1
ATOM 1444 O O . ILE C 3 51 ? 7.288 30.491 31.450 1.00 4.82 51 ILE C O 1
ATOM 1449 N N . VAL C 3 52 ? 6.933 31.088 29.326 1.00 4.48 52 VAL C N 1
ATOM 1450 C CA . VAL C 3 52 ? 6.929 32.503 29.655 1.00 4.33 52 VAL C CA 1
ATOM 1451 C C . VAL C 3 52 ? 5.720 32.822 30.568 1.00 4.52 52 VAL C C 1
ATOM 1452 O O . VAL C 3 52 ? 5.855 33.547 31.562 1.00 4.95 52 VAL C O 1
ATOM 1456 N N . SER C 3 53 ? 4.540 32.322 30.220 1.00 4.37 53 SER C N 1
ATOM 1457 C CA . SER C 3 53 ? 3.348 32.594 31.011 1.00 4.32 53 SER C CA 1
ATOM 1458 C C . SER C 3 53 ? 3.532 32.083 32.449 1.00 4.53 53 SER C C 1
ATOM 1459 O O . SER C 3 53 ? 3.215 32.800 33.415 1.00 4.54 53 SER C O 1
ATOM 1462 N N . ASP C 3 54 ? 4.008 30.837 32.595 1.00 3.92 54 ASP C N 1
ATOM 1463 C CA . ASP C 3 54 ? 4.168 30.261 33.931 1.00 3.94 54 ASP C CA 1
ATOM 1464 C C . ASP C 3 54 ? 5.182 31.043 34.752 1.00 4.00 54 ASP C C 1
ATOM 1465 O O . ASP C 3 54 ? 5.031 31.203 35.974 1.00 4.65 54 ASP C O 1
ATOM 1470 N N . ALA C 3 55 ? 6.269 31.486 34.117 1.00 4.10 55 ALA C N 1
ATOM 1471 C CA . ALA C 3 55 ? 7.314 32.226 34.811 1.00 4.36 55 ALA C CA 1
ATOM 1472 C C . ALA C 3 55 ? 6.836 33.598 35.274 1.00 4.09 55 ALA C C 1
ATOM 1473 O O . ALA C 3 55 ? 7.109 34.010 36.409 1.00 4.98 55 ALA C O 1
ATOM 1475 N N . VAL C 3 56 ? 6.135 34.330 34.398 1.00 4.37 56 VAL C N 1
ATOM 1476 C CA . VAL C 3 56 ? 5.609 35.642 34.790 1.00 4.70 56 VAL C CA 1
ATOM 1477 C C . VAL C 3 56 ? 4.482 35.473 35.817 1.00 4.74 56 VAL C C 1
ATOM 1478 O O . VAL C 3 56 ? 4.431 36.218 36.823 1.00 4.85 56 VAL C O 1
ATOM 1482 N N . SER C 3 57 ? 3.628 34.473 35.621 1.00 4.29 57 SER C N 1
ATOM 1483 C CA . SER C 3 57 ? 2.558 34.214 36.575 1.00 4.47 57 SER C CA 1
ATOM 1484 C C . SER C 3 57 ? 3.141 33.868 37.944 1.00 4.63 57 SER C C 1
ATOM 1485 O O . SER C 3 57 ? 2.588 34.300 38.978 1.00 5.02 57 SER C O 1
ATOM 1488 N N . GLY C 3 58 ? 4.209 33.069 37.970 1.00 4.04 58 GLY C N 1
ATOM 1489 C CA . GLY C 3 58 ? 4.805 32.658 39.242 1.00 4.55 58 GLY C CA 1
ATOM 1490 C C . GLY C 3 58 ? 5.555 33.797 39.921 1.00 4.35 58 GLY C C 1
ATOM 1491 O O . GLY C 3 58 ? 5.510 33.957 41.150 1.00 4.87 58 GLY C O 1
ATOM 1492 N N . MET C 3 59 ? 6.271 34.599 39.129 1.00 4.60 59 MET C N 1
ATOM 1493 C CA . MET C 3 59 ? 6.890 35.815 39.664 1.00 4.94 59 MET C CA 1
ATOM 1494 C C . MET C 3 59 ? 5.821 36.658 40.385 1.00 4.84 59 MET C C 1
ATOM 1495 O O . MET C 3 59 ? 6.033 37.159 41.512 1.00 5.55 59 MET C O 1
ATOM 1500 N N . ILE C 3 60 ? 4.657 36.828 39.740 1.00 4.74 60 ILE C N 1
ATOM 1501 C CA . ILE C 3 60 ? 3.590 37.638 40.323 1.00 4.70 60 ILE C CA 1
ATOM 1502 C C . ILE C 3 60 ? 2.917 36.942 41.491 1.00 4.57 60 ILE C C 1
ATOM 1503 O O . ILE C 3 60 ? 2.614 37.589 42.502 1.00 5.65 60 ILE C O 1
ATOM 1508 N N . CYS C 3 61 ? 2.662 35.636 41.416 1.00 4.95 61 CYS C N 1
ATOM 1509 C CA . CYS C 3 61 ? 1.936 35.019 42.524 1.00 4.55 61 CYS C CA 1
ATOM 1510 C C . CYS C 3 61 ? 2.800 34.993 43.795 1.00 5.30 61 CYS C C 1
ATOM 1511 O O . CYS C 3 61 ? 2.254 35.002 44.909 1.00 5.90 61 CYS C O 1
ATOM 1514 N N . GLU C 3 62 ? 4.117 34.994 43.632 1.00 5.29 62 GLU C N 1
ATOM 1515 C CA . GLU C 3 62 ? 5.052 35.125 44.746 1.00 5.50 62 GLU C CA 1
ATOM 1516 C C . GLU C 3 62 ? 5.199 36.551 45.244 1.00 6.04 62 GLU C C 1
ATOM 1517 O O . GLU C 3 62 ? 5.653 36.770 46.376 1.00 8.57 62 GLU C O 1
ATOM 1523 N N . ASN C 3 63 ? 4.790 37.527 44.439 1.00 6.11 63 ASN C N 1
ATOM 1524 C CA . ASN C 3 63 ? 4.893 38.950 44.820 1.00 6.43 63 ASN C CA 1
ATOM 1525 C C . ASN C 3 63 ? 3.799 39.744 44.125 1.00 6.09 63 ASN C C 1
ATOM 1526 O O . ASN C 3 63 ? 4.056 40.431 43.125 1.00 6.24 63 ASN C O 1
ATOM 1531 N N . PRO C 3 64 ? 2.573 39.673 44.646 1.00 6.28 64 PRO C N 1
ATOM 1532 C CA . PRO C 3 64 ? 1.452 40.306 43.963 1.00 6.52 64 PRO C CA 1
ATOM 1533 C C . PRO C 3 64 ? 1.573 41.832 43.855 1.00 6.08 64 PRO C C 1
ATOM 1534 O O . PRO C 3 64 ? 0.878 42.444 43.036 1.00 6.55 64 PRO C O 1
ATOM 1538 N N . SER C 3 65 ? 2.416 42.466 44.670 1.00 6.11 65 SER C N 1
ATOM 1539 C CA . SER C 3 65 ? 2.629 43.888 44.559 1.00 6.35 65 SER C CA 1
ATOM 1540 C C . SER C 3 65 ? 3.079 44.291 43.147 1.00 5.99 65 SER C C 1
ATOM 1541 O O . SER C 3 65 ? 2.883 45.471 42.746 1.00 6.16 65 SER C O 1
ATOM 1544 N N . LEU C 3 66 ? 3.616 43.373 42.351 1.00 5.84 66 LEU C N 1
ATOM 1545 C CA . LEU C 3 66 ? 3.993 43.686 40.989 1.00 5.60 66 LEU C CA 1
ATOM 1546 C C . LEU C 3 66 ? 2.846 44.153 40.129 1.00 5.61 66 LEU C C 1
ATOM 1547 O O . LEU C 3 66 ? 3.084 44.881 39.130 1.00 5.94 66 LEU C O 1
ATOM 1552 N N . ILE C 3 67 ? 1.609 43.764 40.432 1.00 5.43 67 ILE C N 1
ATOM 1553 C CA . ILE C 3 67 ? 0.433 44.182 39.703 1.00 5.65 67 ILE C CA 1
ATOM 1554 C C . ILE C 3 67 ? -0.454 45.128 40.522 1.00 5.70 67 ILE C C 1
ATOM 1555 O O . ILE C 3 67 ? -1.583 45.438 40.117 1.00 6.02 67 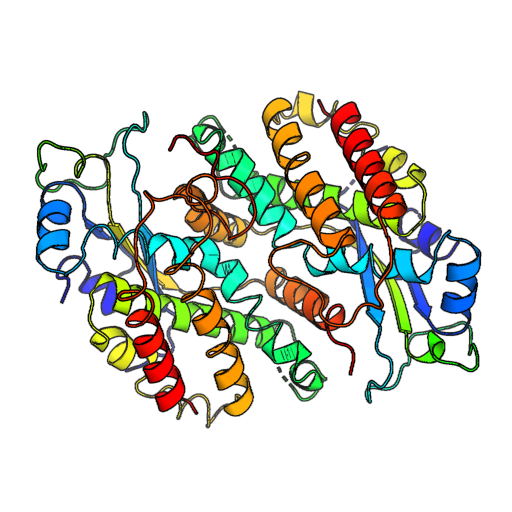ILE C O 1
ATOM 1560 N N . SER C 3 68 ? 0.045 45.588 41.666 1.00 5.64 68 SER C N 1
ATOM 1561 C CA . SER C 3 68 ? -0.590 46.693 42.374 1.00 5.87 68 SER C CA 1
ATOM 1562 C C . SER C 3 68 ? -0.290 47.988 41.620 1.00 5.98 68 SER C C 1
ATOM 1563 O O . SER C 3 68 ? 0.600 48.041 40.758 1.00 6.03 68 SER C O 1
ATOM 1566 N N . PRO C 3 69 ? -0.951 49.111 41.966 1.00 6.33 69 PRO C N 1
ATOM 1567 C CA . PRO C 3 69 ? -0.736 50.358 41.216 1.00 6.58 69 PRO C CA 1
ATOM 1568 C C . PRO C 3 69 ? 0.687 50.850 41.277 1.00 7.06 69 PRO C C 1
ATOM 1569 O O . PRO C 3 69 ? 1.106 51.647 40.417 1.00 9.34 69 PRO C O 1
ATOM 1573 N N . SER C 3 70 ? 1.463 50.466 42.290 1.00 7.58 70 SER C N 1
ATOM 1574 C CA . SER C 3 70 ? 2.857 50.860 42.367 1.00 8.99 70 SER C CA 1
ATOM 1575 C C . SER C 3 70 ? 3.844 49.847 41.791 1.00 8.10 70 SER C C 1
ATOM 1576 O O . SER C 3 70 ? 5.049 50.125 41.773 1.00 10.67 70 SER C O 1
ATOM 1579 N N . GLY C 3 71 ? 3.364 48.720 41.289 1.00 6.53 71 GLY C N 1
ATOM 1580 C CA . GLY C 3 71 ? 4.191 47.665 40.784 1.00 6.57 71 GLY C CA 1
ATOM 1581 C C . GLY C 3 71 ? 4.608 47.851 39.332 1.00 6.34 71 GLY C C 1
ATOM 1582 O O . GLY C 3 71 ? 3.907 48.491 38.526 1.00 6.97 71 GLY C O 1
ATOM 1592 N N . CYS C 3 73 ? 4.596 45.820 36.811 1.00 5.77 73 CYS C N 1
ATOM 1593 C CA . CYS C 3 73 ? 3.739 45.237 35.803 1.00 5.77 73 CYS C CA 1
ATOM 1594 C C . CYS C 3 73 ? 2.351 45.880 35.733 1.00 5.65 73 CYS C C 1
ATOM 1595 O O . CYS C 3 73 ? 1.477 45.396 35.009 1.00 6.55 73 CYS C O 1
ATOM 1598 N N . TYR C 3 74 ? 2.120 46.991 36.482 1.00 5.94 74 TYR C N 1
ATOM 1599 C CA . TYR C 3 74 ? 0.835 47.647 36.450 1.00 6.23 74 TYR C CA 1
ATOM 1600 C C . TYR C 3 74 ? 0.613 48.307 35.091 1.00 5.57 74 TYR C C 1
ATOM 1601 O O . TYR C 3 74 ? 1.559 48.934 34.550 1.00 6.54 74 TYR C O 1
ATOM 1610 N N . THR C 3 75 ? -0.613 48.215 34.600 1.00 6.26 75 THR C N 1
ATOM 1611 C CA . THR C 3 75 ? -1.089 48.633 33.287 1.00 6.17 75 THR C CA 1
ATOM 1612 C C . THR C 3 75 ? -0.792 47.581 32.242 1.00 6.02 75 THR C C 1
ATOM 1613 O O . THR C 3 75 ? 0.250 46.882 32.289 1.00 6.13 75 THR C O 1
ATOM 1617 N N . ASN C 3 76 ? -1.687 47.481 31.270 1.00 5.96 76 ASN C N 1
ATOM 1618 C CA . ASN C 3 76 ? -1.493 46.567 30.178 1.00 5.68 76 ASN C CA 1
ATOM 1619 C C . ASN C 3 76 ? -0.192 46.841 29.433 1.00 5.79 76 ASN C C 1
ATOM 1620 O O . ASN C 3 76 ? 0.455 45.904 28.939 1.00 5.78 76 ASN C O 1
ATOM 1625 N N . ARG C 3 77 ? 0.154 48.149 29.294 1.00 5.71 77 ARG C N 1
ATOM 1626 C CA . ARG C 3 77 ? 1.358 48.484 28.585 1.00 5.75 77 ARG C CA 1
ATOM 1627 C C . ARG C 3 77 ? 2.580 47.834 29.223 1.00 5.57 77 ARG C C 1
ATOM 1628 O O . ARG C 3 77 ? 3.481 47.303 28.549 1.00 6.03 77 ARG C O 1
ATOM 1636 N N . ARG C 3 78 ? 2.713 47.967 30.549 1.00 5.77 78 ARG C N 1
ATOM 1637 C CA . ARG C 3 78 ? 3.876 47.419 31.237 1.00 6.00 78 ARG C CA 1
ATOM 1638 C C . ARG C 3 78 ? 3.836 45.893 31.299 1.00 5.80 78 ARG C C 1
ATOM 1639 O O . ARG C 3 78 ? 4.872 45.252 31.097 1.00 5.77 78 ARG C O 1
ATOM 1647 N N . MET C 3 79 ? 2.678 45.294 31.572 1.00 5.46 79 MET C N 1
ATOM 1648 C CA . MET C 3 79 ? 2.589 43.843 31.562 1.00 5.36 79 MET C CA 1
ATOM 1649 C C . MET C 3 79 ? 3.022 43.312 30.195 1.00 5.09 79 MET C C 1
ATOM 1650 O O . MET C 3 79 ? 3.739 42.296 30.109 1.00 5.54 79 MET C O 1
ATOM 1655 N N . ALA C 3 80 ? 2.580 43.956 29.109 1.00 5.16 80 ALA C N 1
ATOM 1656 C CA . ALA C 3 80 ? 2.969 43.516 27.767 1.00 5.12 80 ALA C CA 1
ATOM 1657 C C . ALA C 3 80 ? 4.473 43.538 27.606 1.00 5.13 80 ALA C C 1
ATOM 1658 O O . ALA C 3 80 ? 5.066 42.627 27.029 1.00 5.58 80 ALA C O 1
ATOM 1660 N N . ALA C 3 81 ? 5.110 44.638 28.051 1.00 5.15 81 ALA C N 1
ATOM 1661 C CA . ALA C 3 81 ? 6.560 44.753 27.931 1.00 5.29 81 ALA C CA 1
ATOM 1662 C C . ALA C 3 81 ? 7.261 43.651 28.729 1.00 4.95 81 ALA C C 1
ATOM 1663 O O . ALA C 3 81 ? 8.306 43.136 28.288 1.00 5.42 81 ALA C O 1
ATOM 1665 N N . CYS C 3 82 ? 6.742 43.294 29.910 1.00 5.31 82 CYS C N 1
ATOM 1666 C CA . CYS C 3 82 ? 7.347 42.226 30.704 1.00 4.80 82 CYS C CA 1
ATOM 1667 C C . CYS C 3 82 ? 7.189 40.846 30.056 1.00 4.89 82 CYS C C 1
ATOM 1668 O O . CYS C 3 82 ? 8.181 40.094 29.918 1.00 5.33 82 CYS C O 1
ATOM 1671 N N . LEU C 3 83 ? 5.976 40.521 29.608 1.00 5.13 83 LEU C N 1
ATOM 1672 C CA . LEU C 3 83 ? 5.743 39.271 28.873 1.00 5.04 83 LEU C CA 1
ATOM 1673 C C . LEU C 3 83 ? 6.673 39.207 27.659 1.00 5.41 83 LEU C C 1
ATOM 1674 O O . LEU C 3 83 ? 7.241 38.143 27.324 1.00 5.22 83 LEU C O 1
ATOM 1679 N N . ARG C 3 84 ? 6.760 40.338 26.940 1.00 5.10 84 ARG C N 1
ATOM 1680 C CA . ARG C 3 84 ? 7.652 40.414 25.769 1.00 5.04 84 ARG C CA 1
ATOM 1681 C C . ARG C 3 84 ? 9.088 40.118 26.167 1.00 5.18 84 ARG C C 1
ATOM 1682 O O . ARG C 3 84 ? 9.783 39.310 25.512 1.00 5.45 84 ARG C O 1
ATOM 1690 N N . ASP C 3 85 ? 9.575 40.785 27.222 1.00 5.13 85 ASP C N 1
ATOM 1691 C CA . ASP C 3 85 ? 10.977 40.580 27.626 1.00 4.97 85 ASP C CA 1
ATOM 1692 C C . ASP C 3 85 ? 11.242 39.123 28.044 1.00 5.46 85 ASP C C 1
ATOM 1693 O O . ASP C 3 85 ? 12.327 38.592 27.753 1.00 5.40 85 ASP C O 1
ATOM 1698 N N . GLY C 3 86 ? 10.284 38.482 28.735 1.00 5.06 86 GLY C N 1
ATOM 1699 C CA . GLY C 3 86 ? 10.480 37.071 29.062 1.00 5.11 86 GLY C CA 1
ATOM 1700 C C . GLY C 3 86 ? 10.692 36.241 27.807 1.00 5.05 86 GLY C C 1
ATOM 1701 O O . GLY C 3 86 ? 11.567 35.364 27.755 1.00 5.48 86 GLY C O 1
ATOM 1702 N N . GLU C 3 87 ? 9.859 36.500 26.795 1.00 5.34 87 GLU C N 1
ATOM 1703 C CA . GLU C 3 87 ? 9.971 35.791 25.513 1.00 4.99 87 GLU C CA 1
ATOM 1704 C C . GLU C 3 87 ? 11.282 36.114 24.797 1.00 4.96 87 GLU C C 1
ATOM 1705 O O . GLU C 3 87 ? 11.914 35.210 24.233 1.00 5.57 87 GLU C O 1
ATOM 1711 N N . ILE C 3 88 ? 11.696 37.388 24.794 1.00 4.87 88 ILE C N 1
ATOM 1712 C CA . ILE C 3 88 ? 13.003 37.742 24.201 1.00 5.15 88 ILE C CA 1
ATOM 1713 C C . ILE C 3 88 ? 14.135 36.953 24.860 1.00 5.28 88 ILE C C 1
ATOM 1714 O O . ILE C 3 88 ? 14.991 36.378 24.181 1.00 5.39 88 ILE C O 1
ATOM 1719 N N . ILE C 3 89 ? 14.160 36.980 26.193 1.00 5.02 89 ILE C N 1
ATOM 1720 C CA . ILE C 3 89 ? 15.234 36.284 26.925 1.00 5.72 89 ILE C CA 1
ATOM 1721 C C . ILE C 3 89 ? 15.212 34.798 26.583 1.00 5.05 89 ILE C C 1
ATOM 1722 O O . ILE C 3 89 ? 16.256 34.205 26.303 1.00 5.67 89 ILE C O 1
ATOM 1727 N N . LEU C 3 90 ? 14.032 34.189 26.626 1.00 5.07 90 LEU C N 1
ATOM 1728 C CA . LEU C 3 90 ? 13.937 32.763 26.319 1.00 5.16 90 LEU C CA 1
ATOM 1729 C C . LEU C 3 90 ? 14.412 32.478 24.893 1.00 5.18 90 LEU C C 1
ATOM 1730 O O . LEU C 3 90 ? 15.057 31.445 24.643 1.00 5.46 90 LEU C O 1
ATOM 1735 N N . ARG C 3 91 ? 14.073 33.355 23.947 1.00 5.13 91 ARG C N 1
ATOM 1736 C CA . ARG C 3 91 ? 14.523 33.191 22.568 1.00 5.62 91 ARG C CA 1
ATOM 1737 C C . ARG C 3 91 ? 16.048 33.236 22.455 1.00 5.11 91 ARG C C 1
ATOM 1738 O O . ARG C 3 91 ? 16.648 32.421 21.730 1.00 5.85 91 ARG C O 1
ATOM 1746 N N . TYR C 3 92 ? 16.705 34.195 23.135 1.00 5.46 92 TYR C N 1
ATOM 1747 C CA . TYR C 3 92 ? 18.148 34.229 23.073 1.00 5.76 92 TYR C CA 1
ATOM 1748 C C . TYR C 3 92 ? 18.768 32.999 23.765 1.00 5.57 92 TYR C C 1
ATOM 1749 O O . TYR C 3 92 ? 19.766 32.465 23.269 1.00 6.01 92 TYR C O 1
ATOM 1758 N N . VAL C 3 93 ? 18.206 32.529 24.874 1.00 5.58 93 VAL C N 1
ATOM 1759 C CA . VAL C 3 93 ? 18.733 31.333 25.506 1.00 5.41 93 VAL C CA 1
ATOM 1760 C C . VAL C 3 93 ? 18.563 30.137 24.551 1.00 5.30 93 VAL C C 1
ATOM 1761 O O . VAL C 3 93 ? 19.478 29.292 24.400 1.00 5.82 93 VAL C O 1
ATOM 1765 N N . SER C 3 94 ? 17.405 30.026 23.904 1.00 5.39 94 SER C N 1
ATOM 1766 C CA . SER C 3 94 ? 17.166 28.916 22.975 1.00 5.55 94 SER C CA 1
ATOM 1767 C C . SER C 3 94 ? 18.161 28.953 21.802 1.00 5.81 94 SER C C 1
ATOM 1768 O O . SER C 3 94 ? 18.630 27.896 21.353 1.00 5.95 94 SER C O 1
ATOM 1771 N N . TYR C 3 95 ? 18.484 30.158 21.303 1.00 5.34 95 TYR C N 1
ATOM 1772 C CA . TYR C 3 95 ? 19.459 30.259 20.231 1.00 5.80 95 TYR C CA 1
ATOM 1773 C C . TYR C 3 95 ? 20.859 29.936 20.705 1.00 5.93 95 TYR C C 1
ATOM 1774 O O . TYR C 3 95 ? 21.658 29.368 19.931 1.00 6.14 95 TYR C O 1
ATOM 1783 N N . ALA C 3 96 ? 21.194 30.242 21.946 1.00 5.77 96 ALA C N 1
ATOM 1784 C CA . ALA C 3 96 ? 22.491 29.822 22.503 1.00 6.17 96 ALA C CA 1
ATOM 1785 C C . ALA C 3 96 ? 22.566 28.289 22.506 1.00 6.17 96 ALA C C 1
ATOM 1786 O O . ALA C 3 96 ? 23.598 27.713 22.155 1.00 6.49 96 ALA C O 1
ATOM 1788 N N . LEU C 3 97 ? 21.477 27.609 22.870 1.00 5.72 97 LEU C N 1
ATOM 1789 C CA . LEU C 3 97 ? 21.454 26.144 22.845 1.00 5.59 97 LEU C CA 1
ATOM 1790 C C . LEU C 3 97 ? 21.527 25.604 21.418 1.00 5.91 97 LEU C C 1
ATOM 1791 O O . LEU C 3 97 ? 22.218 24.609 21.170 1.00 7.12 97 LEU C O 1
ATOM 1796 N N . LEU C 3 98 ? 20.851 26.234 20.471 1.00 5.55 98 LEU C N 1
ATOM 1797 C CA . LEU C 3 98 ? 20.934 25.793 19.084 1.00 5.84 98 LEU C CA 1
ATOM 1798 C C . LEU C 3 98 ? 22.364 25.894 18.545 1.00 6.09 98 LEU C C 1
ATOM 1799 O O . LEU C 3 98 ? 22.854 25.017 17.857 1.00 7.55 98 LEU C O 1
ATOM 1804 N N . SER C 3 99 ? 22.990 27.035 18.840 1.00 6.87 99 SER C N 1
ATOM 1805 C CA A SER C 3 99 ? 24.309 27.308 18.267 0.50 6.95 99 SER C CA 1
ATOM 1806 C CA B SER C 3 99 ? 24.339 27.422 18.372 0.50 8.15 99 SER C CA 1
ATOM 1807 C C . SER C 3 99 ? 25.448 26.710 19.112 1.00 7.75 99 SER C C 1
ATOM 1808 O O . SER C 3 99 ? 26.586 26.641 18.627 1.00 9.37 99 SER C O 1
ATOM 1813 N N . GLY C 3 100 ? 25.186 26.290 20.344 1.00 8.32 100 GLY C N 1
ATOM 1814 C CA . GLY C 3 100 ? 26.216 25.778 21.223 1.00 8.06 100 GLY C CA 1
ATOM 1815 C C . GLY C 3 100 ? 27.181 26.794 21.761 1.00 8.04 100 GLY C C 1
ATOM 1816 O O . GLY C 3 100 ? 28.291 26.433 22.141 1.00 10.45 100 GLY C O 1
ATOM 1817 N N . ASP C 3 101 ? 26.784 28.058 21.866 1.00 8.33 101 ASP C N 1
ATOM 1818 C CA . ASP C 3 101 ? 27.601 29.143 22.188 1.00 10.98 101 ASP C CA 1
ATOM 1819 C C . ASP C 3 101 ? 26.814 30.266 22.835 1.00 8.89 101 ASP C C 1
ATOM 1820 O O . ASP C 3 101 ? 25.651 30.425 22.532 1.00 9.70 101 ASP C O 1
ATOM 1825 N N . ALA C 3 102 ? 27.467 31.046 23.711 1.00 9.80 102 ALA C N 1
ATOM 1826 C CA . ALA C 3 102 ? 26.840 32.189 24.363 1.00 9.71 102 ALA C CA 1
ATOM 1827 C C . ALA C 3 102 ? 27.139 33.540 23.726 1.00 9.90 102 ALA C C 1
ATOM 1828 O O . ALA C 3 102 ? 26.716 34.552 24.281 1.00 10.81 102 ALA C O 1
ATOM 1830 N N . SER C 3 103 ? 27.855 33.587 22.615 1.00 9.85 103 SER C N 1
ATOM 1831 C CA . SER C 3 103 ? 28.338 34.864 22.138 1.00 10.87 103 SER C CA 1
ATOM 1832 C C . SER C 3 103 ? 27.222 35.842 21.771 1.00 10.51 103 SER C C 1
ATOM 1833 O O . SER C 3 103 ? 27.254 37.009 22.149 1.00 10.66 103 SER C O 1
ATOM 1836 N N . VAL C 3 104 ? 26.234 35.398 21.013 1.00 9.39 104 VAL C N 1
ATOM 1837 C CA . VAL C 3 104 ? 25.106 36.242 20.624 1.00 8.91 104 VAL C CA 1
ATOM 1838 C C . VAL C 3 104 ? 24.272 36.622 21.846 1.00 8.50 104 VAL C C 1
ATOM 1839 O O . VAL C 3 104 ? 23.803 37.770 21.983 1.00 8.46 104 VAL C O 1
ATOM 1843 N N . LEU C 3 105 ? 24.071 35.656 22.746 1.00 7.88 105 LEU C N 1
ATOM 1844 C CA . LEU C 3 105 ? 23.335 35.929 23.981 1.00 7.42 105 LEU C CA 1
ATOM 1845 C C . LEU C 3 105 ? 23.998 37.068 24.727 1.00 8.10 105 LEU C C 1
ATOM 1846 O O . LEU C 3 105 ? 23.316 38.036 25.158 1.00 8.00 105 LEU C O 1
ATOM 1851 N N . GLU C 3 106 ? 25.316 36.979 24.881 1.00 8.39 106 GLU C N 1
ATOM 1852 C CA . GLU C 3 106 ? 26.047 38.018 25.611 1.00 9.83 106 GLU C CA 1
ATOM 1853 C C . GLU C 3 106 ? 26.010 39.364 24.867 1.00 9.91 106 GLU C C 1
ATOM 1854 O O . GLU C 3 106 ? 25.737 40.408 25.456 1.00 12.09 106 GLU C O 1
ATOM 1860 N N . ASP C 3 107 ? 26.298 39.357 23.576 1.00 9.77 107 ASP C N 1
ATOM 1861 C CA . ASP C 3 107 ? 26.464 40.618 22.844 1.00 10.84 107 ASP C CA 1
ATOM 1862 C C . ASP C 3 107 ? 25.156 41.316 22.563 1.00 9.76 107 ASP C C 1
ATOM 1863 O O . ASP C 3 107 ? 25.079 42.541 22.676 1.00 12.63 107 ASP C O 1
ATOM 1868 N N . ARG C 3 108 ? 24.147 40.552 22.170 1.00 8.79 108 ARG C N 1
ATOM 1869 C CA . ARG C 3 108 ? 22.901 41.132 21.677 1.00 8.89 108 ARG C CA 1
ATOM 1870 C C . ARG C 3 108 ? 21.785 41.181 22.709 1.00 8.52 108 ARG C C 1
ATOM 1871 O O . ARG C 3 108 ? 20.834 41.948 22.524 1.00 10.03 108 ARG C O 1
ATOM 1879 N N . CYS C 3 109 ? 21.858 40.360 23.760 1.00 8.09 109 CYS C N 1
ATOM 1880 C CA . CYS C 3 109 ? 20.788 40.375 24.764 1.00 7.58 109 CYS C CA 1
ATOM 1881 C C . CYS C 3 109 ? 21.287 40.928 26.110 1.00 8.04 109 CYS C C 1
ATOM 1882 O O . CYS C 3 109 ? 20.589 41.771 26.697 1.00 9.62 109 CYS C O 1
ATOM 1885 N N . LEU C 3 110 ? 22.453 40.508 26.594 1.00 8.19 110 LEU C N 1
ATOM 1886 C CA . LEU C 3 110 ? 22.831 40.810 27.970 1.00 8.95 110 LEU C CA 1
ATOM 1887 C C . LEU C 3 110 ? 23.661 42.057 28.123 1.00 8.96 110 LEU C C 1
ATOM 1888 O O . LEU C 3 110 ? 23.537 42.755 29.130 1.00 9.73 110 LEU C O 1
ATOM 1893 N N . ASN C 3 111 ? 24.544 42.365 27.183 1.00 10.83 111 ASN C N 1
ATOM 1894 C CA A ASN C 3 111 ? 25.445 43.516 27.361 0.50 11.44 111 ASN C CA 1
ATOM 1895 C CA B ASN C 3 111 ? 25.449 43.551 27.289 0.50 11.21 111 ASN C CA 1
ATOM 1896 C C . ASN C 3 111 ? 24.632 44.828 27.293 1.00 12.01 111 ASN C C 1
ATOM 1897 O O . ASN C 3 111 ? 23.985 45.141 26.303 1.00 13.70 111 ASN C O 1
ATOM 1906 N N . GLY C 3 112 ? 24.624 45.561 28.396 1.00 10.74 112 GLY C N 1
ATOM 1907 C CA . GLY C 3 112 ? 23.837 46.777 28.520 1.00 11.70 112 GLY C CA 1
ATOM 1908 C C . GLY C 3 112 ? 22.463 46.588 29.145 1.00 10.44 112 GLY C C 1
ATOM 1909 O O . GLY C 3 112 ? 21.774 47.586 29.415 1.00 11.78 112 GLY C O 1
ATOM 1910 N N . LEU C 3 113 ? 22.038 45.329 29.360 1.00 9.14 113 LEU C N 1
ATOM 1911 C CA . LEU C 3 113 ? 20.676 45.104 29.799 1.00 8.91 113 LEU C CA 1
ATOM 1912 C C . LEU C 3 113 ? 20.429 45.605 31.221 1.00 8.81 113 LEU C C 1
ATOM 1913 O O . LEU C 3 113 ? 19.407 46.235 31.509 1.00 9.71 113 LEU C O 1
ATOM 1918 N N . LYS C 3 114 ? 21.327 45.273 32.127 1.00 9.44 114 LYS C N 1
ATOM 1919 C CA . LYS C 3 114 ? 21.173 45.725 33.516 1.00 9.96 114 LYS C CA 1
ATOM 1920 C C . LYS C 3 114 ? 21.089 47.249 33.596 1.00 10.12 114 LYS C C 1
ATOM 1921 O O . LYS C 3 114 ? 20.256 47.771 34.339 1.00 10.02 114 LYS C O 1
ATOM 1927 N N . GLU C 3 115 ? 21.909 47.949 32.817 1.00 10.27 115 GLU C N 1
ATOM 1928 C CA A GLU C 3 115 ? 21.867 49.419 32.831 0.50 11.10 115 GLU C CA 1
ATOM 1929 C CA B GLU C 3 115 ? 21.880 49.396 32.818 0.50 10.64 115 GLU C CA 1
ATOM 1930 C C . GLU C 3 115 ? 20.503 49.922 32.404 1.00 11.01 115 GLU C C 1
ATOM 1931 O O . GLU C 3 115 ? 19.976 50.891 33.006 1.00 10.89 115 GLU C O 1
ATOM 1942 N N . THR C 3 116 ? 19.931 49.319 31.366 1.00 9.91 116 THR C N 1
ATOM 1943 C CA . THR C 3 116 ? 18.585 49.692 30.924 1.00 10.22 116 THR C CA 1
ATOM 1944 C C . THR C 3 116 ? 17.548 49.433 31.994 1.00 9.04 116 THR C C 1
ATOM 1945 O O . THR C 3 116 ? 16.730 50.292 32.337 1.00 9.34 116 THR C O 1
ATOM 1949 N N . TYR C 3 117 ? 17.587 48.230 32.606 1.00 7.98 117 TYR C N 1
ATOM 1950 C CA . TYR C 3 117 ? 16.622 47.940 33.659 1.00 7.51 117 TYR C CA 1
ATOM 1951 C C . TYR C 3 117 ? 16.783 48.851 34.883 1.00 7.26 117 TYR C C 1
ATOM 1952 O O . TYR C 3 117 ? 15.782 49.252 35.474 1.00 8.06 117 TYR C O 1
ATOM 1961 N N . SER C 3 118 ? 18.021 49.206 35.230 1.00 8.65 118 SER C N 1
ATOM 1962 C CA . SER C 3 118 ? 18.243 50.139 36.324 1.00 9.03 118 SER C CA 1
ATOM 1963 C C . SER C 3 118 ? 17.612 51.481 36.049 1.00 9.07 118 SER C C 1
ATOM 1964 O O . SER C 3 118 ? 16.992 52.095 36.904 1.00 10.18 118 SER C O 1
ATOM 1967 N N . SER C 3 119 ? 17.785 51.982 34.849 1.00 9.90 119 SER C N 1
ATOM 1968 C CA . SER C 3 119 ? 17.191 53.310 34.514 1.00 9.97 119 SER C CA 1
ATOM 1969 C C . SER C 3 119 ? 15.682 53.265 34.510 1.00 9.40 119 SER C C 1
ATOM 1970 O O . SER C 3 119 ? 15.053 54.210 34.915 1.00 10.96 119 SER C O 1
ATOM 1973 N N . LEU C 3 120 ? 15.105 52.176 33.995 1.00 9.02 120 LEU C N 1
ATOM 1974 C CA . LEU C 3 120 ? 13.658 52.056 33.935 1.00 8.90 120 LEU C CA 1
ATOM 1975 C C . LEU C 3 120 ? 13.034 51.802 35.293 1.00 8.27 120 LEU C C 1
ATOM 1976 O O . LEU C 3 120 ? 11.829 52.032 35.486 1.00 9.62 120 LEU C O 1
ATOM 1981 N N . GLY C 3 121 ? 13.811 51.249 36.235 1.00 8.35 121 GLY C N 1
ATOM 1982 C CA . GLY C 3 121 ? 13.254 50.738 37.484 1.00 9.43 121 GLY C CA 1
ATOM 1983 C C . GLY C 3 121 ? 12.621 49.364 37.405 1.00 8.65 121 GLY C C 1
ATOM 1984 O O . GLY C 3 121 ? 11.735 49.079 38.191 1.00 10.29 121 GLY C O 1
ATOM 1985 N N . VAL C 3 122 ? 13.025 48.551 36.438 1.00 7.52 122 VAL C N 1
ATOM 1986 C CA . VAL C 3 122 ? 12.510 47.183 36.368 1.00 7.08 122 VAL C CA 1
ATOM 1987 C C . VAL C 3 122 ? 13.146 46.365 37.523 1.00 7.45 122 VAL C C 1
ATOM 1988 O O . VAL C 3 122 ? 14.382 46.304 37.595 1.00 8.08 122 VAL C O 1
ATOM 1992 N N . PRO C 3 123 ? 12.359 45.792 38.435 1.00 6.88 123 PRO C N 1
ATOM 1993 C CA . PRO C 3 123 ? 12.931 45.240 39.671 1.00 7.60 123 PRO C CA 1
ATOM 1994 C C . PRO C 3 123 ? 13.763 43.989 39.420 1.00 6.75 123 PRO C C 1
ATOM 1995 O O . PRO C 3 123 ? 13.255 42.972 38.898 1.00 7.15 123 PRO C O 1
ATOM 1999 N N . ALA C 3 124 ? 15.015 44.021 39.863 1.00 7.47 124 ALA C N 1
ATOM 2000 C CA . ALA C 3 124 ? 15.961 42.930 39.549 1.00 7.74 124 ALA C CA 1
ATOM 2001 C C . ALA C 3 124 ? 15.607 41.625 40.288 1.00 7.25 124 ALA C C 1
ATOM 2002 O O . ALA C 3 124 ? 15.804 40.545 39.715 1.00 7.67 124 ALA C O 1
ATOM 2004 N 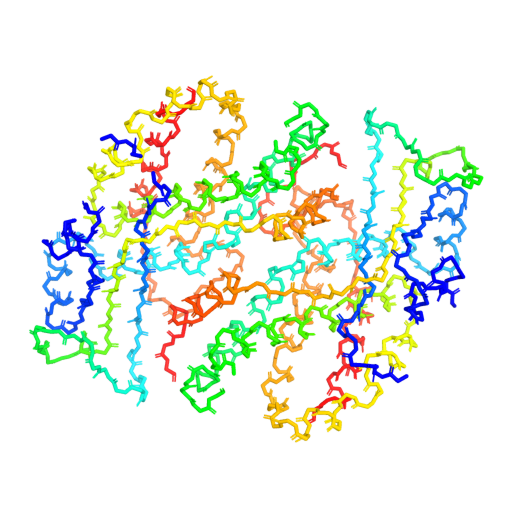N . ASN C 3 125 ? 15.140 41.703 41.529 1.00 7.62 125 ASN C N 1
ATOM 2005 C CA . ASN C 3 125 ? 14.819 40.482 42.240 1.00 7.51 125 ASN C CA 1
ATOM 2006 C C . ASN C 3 125 ? 13.655 39.733 41.566 1.00 6.40 125 ASN C C 1
ATOM 2007 O O . ASN C 3 125 ? 13.691 38.480 41.393 1.00 7.22 125 ASN C O 1
ATOM 2012 N N . SER C 3 126 ? 12.635 40.463 41.155 1.00 6.56 126 SER C N 1
ATOM 2013 C CA . SER C 3 126 ? 11.506 39.890 40.453 1.00 6.23 126 SER C CA 1
ATOM 2014 C C . SER C 3 126 ? 11.922 39.304 39.109 1.00 5.96 126 SER C C 1
ATOM 2015 O O . SER C 3 126 ? 11.506 38.226 38.721 1.00 6.05 126 SER C O 1
ATOM 2018 N N . ASN C 3 127 ? 12.743 40.068 38.362 1.00 6.11 127 ASN C N 1
ATOM 2019 C CA . ASN C 3 127 ? 13.236 39.612 37.092 1.00 6.30 127 ASN C CA 1
ATOM 2020 C C . ASN C 3 127 ? 14.027 38.310 37.252 1.00 6.08 127 ASN C C 1
ATOM 2021 O O . ASN C 3 127 ? 13.887 37.347 36.479 1.00 6.56 127 ASN C O 1
ATOM 2026 N N . ALA C 3 128 ? 14.895 38.279 38.273 1.00 6.35 128 ALA C N 1
ATOM 2027 C CA . ALA C 3 128 ? 15.678 37.062 38.548 1.00 6.71 128 ALA C CA 1
ATOM 2028 C C . ALA C 3 128 ? 14.730 35.885 38.771 1.00 5.95 128 ALA C C 1
ATOM 2029 O O . ALA C 3 128 ? 15.022 34.752 38.325 1.00 6.27 128 ALA C O 1
ATOM 2031 N N . ARG C 3 129 ? 13.607 36.084 39.452 1.00 5.85 129 ARG C N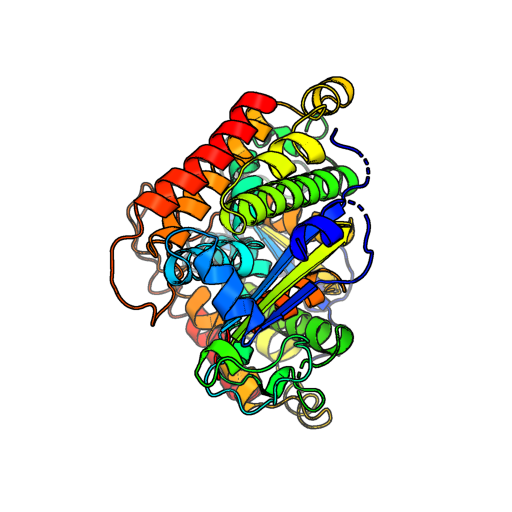 1
ATOM 2032 C CA . ARG C 3 129 ? 12.678 34.979 39.681 1.00 6.38 129 ARG C CA 1
ATOM 2033 C C . ARG C 3 129 ? 12.014 34.527 38.398 1.00 5.70 129 ARG C C 1
ATOM 2034 O O . ARG C 3 129 ? 11.850 33.300 38.172 1.00 6.27 129 ARG C O 1
ATOM 2042 N N . ALA C 3 130 ? 11.591 35.454 37.528 1.00 5.60 130 ALA C N 1
ATOM 2043 C CA . ALA C 3 130 ? 11.026 35.030 36.239 1.00 6.03 130 ALA C CA 1
ATOM 2044 C C . ALA C 3 130 ? 12.056 34.153 35.514 1.00 5.21 130 ALA C C 1
ATOM 2045 O O . ALA C 3 130 ? 11.720 33.096 34.948 1.00 5.52 130 ALA C O 1
ATOM 2047 N N . VAL C 3 131 ? 13.314 34.590 35.500 1.00 5.36 131 VAL C N 1
ATOM 2048 C CA . VAL C 3 131 ? 14.366 33.827 34.808 1.00 6.30 131 VAL C CA 1
ATOM 2049 C C . VAL C 3 131 ? 14.565 32.459 35.440 1.00 5.41 131 VAL C C 1
ATOM 2050 O O . VAL C 3 131 ? 14.729 31.454 34.733 1.00 5.88 131 VAL C O 1
ATOM 2054 N N . SER C 3 132 ? 14.551 32.384 36.785 1.00 5.57 132 SER C N 1
ATOM 2055 C CA A SER C 3 132 ? 14.779 31.106 37.435 0.50 5.27 132 SER C CA 1
ATOM 2056 C CA B SER C 3 132 ? 14.751 31.123 37.473 0.50 5.97 132 SER C CA 1
ATOM 2057 C C . SER C 3 132 ? 13.606 30.138 37.201 1.00 5.45 132 SER C C 1
ATOM 2058 O O . SER C 3 132 ? 13.825 28.911 37.089 1.00 5.53 132 SER C O 1
ATOM 2063 N N . ILE C 3 133 ? 12.353 30.625 37.121 1.00 5.20 133 ILE C N 1
ATOM 2064 C CA . ILE C 3 133 ? 11.256 29.742 36.776 1.00 4.81 133 ILE C CA 1
ATOM 2065 C C . ILE C 3 133 ? 11.446 29.263 35.343 1.00 4.58 133 ILE C C 1
ATOM 2066 O O . ILE C 3 133 ? 11.279 28.052 35.057 1.00 5.02 133 ILE C O 1
ATOM 2071 N N . MET C 3 134 ? 11.789 30.158 34.411 1.00 4.60 134 MET C N 1
ATOM 2072 C CA . MET C 3 134 ? 12.046 29.689 33.028 1.00 4.73 134 MET C CA 1
ATOM 2073 C C . MET C 3 134 ? 13.153 28.626 32.972 1.00 4.98 134 MET C C 1
ATOM 2074 O O . MET C 3 134 ? 13.051 27.669 32.207 1.00 5.09 134 MET C O 1
ATOM 2079 N N . LYS C 3 135 ? 14.210 28.802 33.759 1.00 5.30 135 LYS C N 1
ATOM 2080 C CA . LYS C 3 135 ? 15.293 27.815 33.821 1.00 5.40 135 LYS C CA 1
ATOM 2081 C C . LYS C 3 135 ? 14.759 26.449 34.220 1.00 5.10 135 LYS C C 1
ATOM 2082 O O . LYS C 3 135 ? 15.049 25.434 33.586 1.00 5.53 135 LYS C O 1
ATOM 2088 N N . ALA C 3 136 ? 13.973 26.425 35.305 1.00 5.08 136 ALA C N 1
ATOM 2089 C CA . ALA C 3 136 ? 13.418 25.147 35.766 1.00 5.71 136 ALA C CA 1
ATOM 2090 C C . ALA C 3 136 ? 12.562 24.502 34.654 1.00 4.56 136 ALA C C 1
ATOM 2091 O O . ALA C 3 136 ? 12.581 23.294 34.445 1.00 5.00 136 ALA C O 1
ATOM 2093 N N . CYS C 3 137 ? 11.765 25.347 33.985 1.00 4.80 137 CYS C N 1
ATOM 2094 C CA . CYS C 3 137 ? 10.940 24.802 32.886 1.00 5.18 137 CYS C CA 1
ATOM 2095 C C . CYS C 3 137 ? 11.816 24.164 31.825 1.00 4.40 137 CYS C C 1
ATOM 2096 O O . CYS C 3 137 ? 11.554 23.050 31.380 1.00 5.50 137 CYS C O 1
ATOM 2099 N N . ALA C 3 138 ? 12.839 24.898 31.390 1.00 5.19 138 ALA C N 1
ATOM 2100 C CA . ALA C 3 138 ? 13.700 24.431 30.289 1.00 5.42 138 ALA C CA 1
ATOM 2101 C C . ALA C 3 138 ? 14.406 23.129 30.649 1.00 5.76 138 ALA C C 1
ATOM 2102 O O . ALA C 3 138 ? 14.516 22.225 29.790 1.00 5.77 138 ALA C O 1
ATOM 2104 N N . VAL C 3 139 ? 14.933 23.012 31.881 1.00 5.58 139 VAL C N 1
ATOM 2105 C CA . VAL C 3 139 ? 15.616 21.780 32.287 1.00 6.08 139 VAL C CA 1
ATOM 2106 C C . VAL C 3 139 ? 14.681 20.596 32.171 1.00 5.51 139 VAL C C 1
ATOM 2107 O O . VAL C 3 139 ? 15.046 19.527 31.649 1.00 5.78 139 VAL C O 1
ATOM 2111 N N . ALA C 3 140 ? 13.448 20.737 32.675 1.00 5.39 140 ALA C N 1
ATOM 2112 C CA . ALA C 3 140 ? 12.482 19.645 32.610 1.00 5.46 140 ALA C CA 1
ATOM 2113 C C . ALA C 3 140 ? 12.137 19.317 31.178 1.00 4.90 140 ALA C C 1
ATOM 2114 O O . ALA C 3 140 ? 12.030 18.149 30.791 1.00 5.56 140 ALA C O 1
ATOM 2116 N N . PHE C 3 141 ? 11.947 20.328 30.317 1.00 4.98 141 PHE C N 1
ATOM 2117 C CA . PHE C 3 141 ? 11.641 20.021 28.896 1.00 5.12 141 PHE C CA 1
ATOM 2118 C C . PHE C 3 141 ? 12.800 19.312 28.218 1.00 5.11 141 PHE C C 1
ATOM 2119 O O . PHE C 3 141 ? 12.594 18.346 27.489 1.00 5.40 141 PHE C O 1
ATOM 2127 N N . VAL C 3 142 ? 14.051 19.716 28.462 1.00 5.17 142 VAL C N 1
ATOM 2128 C CA . VAL C 3 142 ? 15.205 19.047 27.846 1.00 5.09 142 VAL C CA 1
ATOM 2129 C C . VAL C 3 142 ? 15.248 17.572 28.283 1.00 5.26 142 VAL C C 1
ATOM 2130 O O . VAL C 3 142 ? 15.479 16.682 27.460 1.00 5.99 142 VAL C O 1
ATOM 2134 N N . ASN C 3 143 ? 15.047 17.315 29.580 1.00 5.57 143 ASN C N 1
ATOM 2135 C CA . ASN C 3 143 ? 15.051 15.963 30.095 1.00 5.98 143 ASN C CA 1
ATOM 2136 C C . ASN C 3 143 ? 13.733 15.202 29.872 1.00 5.80 143 ASN C C 1
ATOM 2137 O O . ASN C 3 143 ? 13.632 14.032 30.260 1.00 6.60 143 ASN C O 1
ATOM 2142 N N . ASN C 3 144 ? 12.751 15.833 29.256 1.00 6.12 144 ASN C N 1
ATOM 2143 C CA . ASN C 3 144 ? 11.425 15.286 28.995 1.00 5.86 144 ASN C CA 1
ATOM 2144 C C . ASN C 3 144 ? 10.740 14.794 30.258 1.00 6.05 144 ASN C C 1
ATOM 2145 O O . ASN C 3 144 ? 10.067 13.746 30.254 1.00 7.42 144 ASN C O 1
ATOM 2150 N N . THR C 3 145 ? 10.799 15.618 31.305 1.00 5.40 145 THR C N 1
ATOM 2151 C CA . THR C 3 145 ? 10.102 15.352 32.576 1.00 5.98 145 THR C CA 1
ATOM 2152 C C . THR C 3 145 ? 9.089 16.419 32.933 1.00 5.65 145 THR C C 1
ATOM 2153 O O . THR C 3 145 ? 8.564 16.391 34.045 1.00 7.09 145 THR C O 1
ATOM 2157 N N . ALA C 3 146 ? 8.749 17.314 32.007 1.00 5.57 146 ALA C N 1
ATOM 2158 C CA . ALA C 3 146 ? 7.644 18.231 32.241 1.00 5.15 146 ALA C CA 1
ATOM 2159 C C . ALA C 3 146 ? 6.317 17.447 32.214 1.00 5.85 146 ALA C C 1
ATOM 2160 O O . ALA C 3 146 ? 6.254 16.297 31.792 1.00 6.87 146 ALA C O 1
ATOM 2162 N N . SER C 3 147 ? 5.252 18.104 32.673 1.00 5.70 147 SER C N 1
ATOM 2163 C CA . SER C 3 147 ? 3.972 17.432 32.712 1.00 6.16 147 SER C CA 1
ATOM 2164 C C . SER C 3 147 ? 3.499 17.083 31.296 1.00 6.38 147 SER C C 1
ATOM 2165 O O . SER C 3 147 ? 2.871 16.036 31.097 1.00 8.09 147 SER C O 1
ATOM 2168 N N . GLN C 3 148 ? 3.765 17.955 30.325 1.00 6.35 148 GLN C N 1
ATOM 2169 C CA . GLN C 3 148 ? 3.549 17.664 28.894 1.00 6.91 148 GLN C CA 1
ATOM 2170 C C . GLN C 3 148 ? 4.844 17.120 28.322 1.00 7.76 148 GLN C C 1
ATOM 2171 O O . GLN C 3 148 ? 5.865 17.777 28.271 1.00 9.11 148 GLN C O 1
ATOM 2177 N N . LYS C 3 149 ? 4.783 15.880 27.901 1.00 11.10 149 LYS C N 1
ATOM 2178 C CA . LYS C 3 149 ? 5.938 15.139 27.383 1.00 12.45 149 LYS C CA 1
ATOM 2179 C C . LYS C 3 149 ? 5.891 14.862 25.901 1.00 12.52 149 LYS C C 1
ATOM 2180 O O . LYS C 3 149 ? 4.809 14.693 25.343 1.00 14.69 149 LYS C O 1
ATOM 2186 N N . LYS C 3 150 ? 7.045 14.805 25.273 1.00 12.72 150 LYS C N 1
ATOM 2187 C CA . LYS C 3 150 ? 7.121 14.378 23.899 1.00 12.54 150 LYS C CA 1
ATOM 2188 C C . LYS C 3 150 ? 7.119 12.864 23.910 1.00 13.06 150 LYS C C 1
ATOM 2189 O O . LYS C 3 150 ? 7.877 12.209 24.647 1.00 15.32 150 LYS C O 1
ATOM 2195 N N . LEU C 3 151 ? 6.259 12.300 23.089 1.00 13.35 151 LEU C N 1
ATOM 2196 C CA . LEU C 3 151 ? 6.012 10.872 23.174 1.00 15.96 151 LEU C CA 1
ATOM 2197 C C . LEU C 3 151 ? 7.132 10.030 22.646 1.00 17.09 151 LEU C C 1
ATOM 2198 O O . LEU C 3 151 ? 7.523 9.028 23.254 1.00 22.02 151 LEU C O 1
ATOM 2203 N N . SER C 3 152 ? 7.619 10.418 21.506 1.00 15.27 152 SER C N 1
ATOM 2204 C CA A SER C 3 152 ? 8.429 9.413 20.771 0.50 17.71 152 SER C CA 1
ATOM 2205 C CA B SER C 3 152 ? 8.381 9.617 20.535 0.50 16.59 152 SER C CA 1
ATOM 2206 C C . SER C 3 152 ? 9.917 9.735 20.611 1.00 17.63 152 SER C C 1
ATOM 2207 O O . SER C 3 152 ? 10.596 9.096 19.836 1.00 22.53 152 SER C O 1
ATOM 2212 N N . THR C 3 153 ? 10.466 10.586 21.450 1.00 18.23 153 THR C N 1
ATOM 2213 C CA . THR C 3 153 ? 11.910 10.807 21.411 1.00 18.11 153 THR C CA 1
ATOM 2214 C C . THR C 3 153 ? 12.666 9.481 21.727 1.00 15.82 153 THR C C 1
ATOM 2215 O O . THR C 3 153 ? 12.340 8.858 22.699 1.00 15.29 153 THR C O 1
ATOM 2219 N N . PRO C 3 154 ? 13.707 9.065 21.002 1.00 15.65 154 PRO C N 1
ATOM 2220 C CA . PRO C 3 154 ? 14.524 7.887 21.402 1.00 14.56 154 PRO C CA 1
ATOM 2221 C C . PRO C 3 154 ? 15.125 8.084 22.783 1.00 12.20 154 PRO C C 1
ATOM 2222 O O . PRO C 3 154 ? 15.659 9.155 23.090 1.00 11.77 154 PRO C O 1
ATOM 2226 N N . GLN C 3 155 ? 15.059 7.057 23.619 1.00 13.29 155 GLN C N 1
ATOM 2227 C CA A GLN C 3 155 ? 15.513 7.255 24.981 0.50 12.00 155 GLN C CA 1
ATOM 2228 C CA B GLN C 3 155 ? 15.551 7.123 24.981 0.50 13.58 155 GLN C CA 1
ATOM 2229 C C . GLN C 3 155 ? 17.035 7.342 25.058 1.00 11.99 155 GLN C C 1
ATOM 2230 O O . GLN C 3 155 ? 17.783 6.636 24.396 1.00 14.70 155 GLN C O 1
ATOM 2241 N N . GLY C 3 156 ? 17.476 8.255 25.917 1.00 10.81 156 GLY C N 1
ATOM 2242 C CA . GLY C 3 156 ? 18.898 8.394 26.210 1.00 10.98 156 GLY C CA 1
ATOM 2243 C C . GLY C 3 156 ? 19.061 9.553 27.172 1.00 11.07 156 GLY C C 1
ATOM 2244 O O . GLY C 3 156 ? 18.108 10.209 27.553 1.00 13.74 156 GLY C O 1
ATOM 2245 N N . ASP C 3 157 ? 20.291 9.850 27.513 1.00 13.07 157 ASP C N 1
ATOM 2246 C CA . ASP C 3 157 ? 20.562 10.798 28.574 1.00 12.59 157 ASP C CA 1
ATOM 2247 C C . ASP C 3 157 ? 20.914 12.169 27.942 1.00 12.28 157 ASP C C 1
ATOM 2248 O O . ASP C 3 157 ? 21.876 12.261 27.217 1.00 15.60 157 ASP C O 1
ATOM 2253 N N . CYS C 3 158 ? 20.167 13.201 28.266 1.00 9.76 158 CYS C N 1
ATOM 2254 C CA . CYS C 3 158 ? 20.429 14.556 27.799 1.00 9.05 158 CYS C CA 1
ATOM 2255 C C . CYS C 3 158 ? 20.854 15.474 28.929 1.00 9.85 158 CYS C C 1
ATOM 2256 O O . CYS C 3 158 ? 20.729 16.685 28.830 1.00 8.44 158 CYS C O 1
ATOM 2259 N N . SER C 3 159 ? 21.336 14.907 30.019 1.00 10.63 159 SER C N 1
ATOM 2260 C CA . SER C 3 159 ? 21.737 15.708 31.178 1.00 11.49 159 SER C CA 1
ATOM 2261 C C . SER C 3 159 ? 22.860 16.734 30.825 1.00 10.34 159 SER C C 1
ATOM 2262 O O . SER C 3 159 ? 22.958 17.791 31.448 1.00 9.96 159 SER C O 1
ATOM 2265 N N . GLY C 3 160 ? 23.731 16.417 29.861 1.00 9.82 160 GLY C N 1
ATOM 2266 C CA . GLY C 3 160 ? 24.763 17.376 29.422 1.00 9.94 160 GLY C CA 1
ATOM 2267 C C . GLY C 3 160 ? 24.151 18.610 28.769 1.00 7.36 160 GLY C C 1
ATOM 2268 O O . GLY C 3 160 ? 24.515 19.729 29.097 1.00 7.91 160 GLY C O 1
ATOM 2269 N N . LEU C 3 161 ? 23.227 18.388 27.851 1.00 7.51 161 LEU C N 1
ATOM 2270 C CA . LEU C 3 161 ? 22.510 19.493 27.231 1.00 6.53 161 LEU C CA 1
ATOM 2271 C C . LEU C 3 161 ? 21.675 20.267 28.270 1.00 5.64 161 LEU C C 1
ATOM 2272 O O . LEU C 3 161 ? 21.558 21.483 28.189 1.00 6.09 161 LEU C O 1
ATOM 2277 N N . ALA C 3 162 ? 21.115 19.559 29.242 1.00 6.68 162 ALA C N 1
ATOM 2278 C CA . ALA C 3 162 ? 20.335 20.251 30.286 1.00 6.82 162 ALA C CA 1
ATOM 2279 C C . ALA C 3 162 ? 21.268 21.129 31.122 1.00 6.80 162 ALA C C 1
ATOM 2280 O O . ALA C 3 162 ? 20.876 22.237 31.507 1.00 7.33 162 ALA C O 1
ATOM 2282 N N . SER C 3 163 ? 22.480 20.652 31.415 1.00 6.71 163 SER C N 1
ATOM 2283 C CA . SER C 3 163 ? 23.462 21.475 32.138 1.00 7.06 163 SER C CA 1
ATOM 2284 C C . SER C 3 163 ? 23.847 22.672 31.310 1.00 6.50 163 SER C C 1
ATOM 2285 O O . SER C 3 163 ? 23.983 23.805 31.821 1.00 6.48 163 SER C O 1
ATOM 2288 N N . GLU C 3 164 ? 24.051 22.459 30.007 1.00 6.06 164 GLU C N 1
ATOM 2289 C CA . GLU C 3 164 ? 24.439 23.544 29.099 1.00 5.93 164 GLU C CA 1
ATOM 2290 C C . GLU C 3 164 ? 23.384 24.629 29.077 1.00 5.61 164 GLU C C 1
ATOM 2291 O O . GLU C 3 164 ? 23.679 25.839 29.220 1.00 6.28 164 GLU C O 1
ATOM 2297 N N . VAL C 3 165 ? 22.108 24.268 28.907 1.00 5.56 165 VAL C N 1
ATOM 2298 C CA . VAL C 3 165 ? 21.069 25.312 28.882 1.00 5.59 165 VAL C CA 1
ATOM 2299 C C . VAL C 3 165 ? 20.975 25.998 30.223 1.00 5.76 165 VAL C C 1
ATOM 2300 O O . VAL C 3 165 ? 20.765 27.217 30.312 1.00 6.01 165 VAL C O 1
ATOM 2304 N N . GLY C 3 166 ? 21.145 25.239 31.319 1.00 5.83 166 GLY C N 1
ATOM 2305 C CA . GLY C 3 166 ? 21.143 25.859 32.622 1.00 6.36 166 GLY C CA 1
ATOM 2306 C C . GLY C 3 166 ? 22.210 26.939 32.736 1.00 6.16 166 GLY C C 1
ATOM 2307 O O . GLY C 3 166 ? 21.988 28.008 33.328 1.00 7.07 166 GLY C O 1
ATOM 2308 N N . GLY C 3 167 ? 23.384 26.693 32.169 1.00 6.60 167 GLY C N 1
ATOM 2309 C CA . GLY C 3 167 ? 24.457 27.695 32.193 1.00 6.78 167 GLY C CA 1
ATOM 2310 C C . GLY C 3 167 ? 24.113 28.960 31.426 1.00 7.08 167 GLY C C 1
ATOM 2311 O O . GLY C 3 167 ? 24.507 30.054 31.835 1.00 7.08 167 GLY C O 1
ATOM 2312 N N . TYR C 3 168 ? 23.357 28.820 30.326 1.00 6.15 168 TYR C N 1
ATOM 2313 C CA . TYR C 3 168 ? 22.908 30.034 29.621 1.00 6.31 168 TYR C CA 1
ATOM 2314 C C . TYR C 3 168 ? 21.945 30.841 30.478 1.00 6.48 168 TYR C C 1
ATOM 2315 O O . TYR C 3 168 ? 22.044 32.075 30.549 1.00 6.93 168 TYR C O 1
ATOM 2324 N N . PHE C 3 169 ? 20.988 30.180 31.138 1.00 6.18 169 PHE C N 1
ATOM 2325 C CA . PHE C 3 169 ? 20.143 30.904 32.080 1.00 6.17 169 PHE C CA 1
ATOM 2326 C C . PHE C 3 169 ? 20.943 31.591 33.163 1.00 6.63 169 PHE C C 1
ATOM 2327 O O . PHE C 3 169 ? 20.658 32.726 33.548 1.00 6.99 169 PHE C O 1
ATOM 2335 N N . ASP C 3 170 ? 21.978 30.919 33.667 1.00 6.69 170 ASP C N 1
ATOM 2336 C CA . ASP C 3 170 ? 22.803 31.515 34.713 1.00 7.11 170 ASP C CA 1
ATOM 2337 C C . ASP C 3 170 ? 23.543 32.753 34.222 1.00 7.30 170 ASP C C 1
ATOM 2338 O O . ASP C 3 170 ? 23.740 33.692 35.000 1.00 7.67 170 ASP C O 1
ATOM 2343 N N . LYS C 3 171 ? 23.929 32.800 32.945 1.00 7.27 171 LYS C N 1
ATOM 2344 C CA . LYS C 3 171 ? 24.500 34.029 32.404 1.00 7.63 171 LYS C CA 1
ATOM 2345 C C . LYS C 3 171 ? 23.479 35.155 32.462 1.00 7.82 171 LYS C C 1
ATOM 2346 O O . LYS C 3 171 ? 23.836 36.314 32.762 1.00 8.59 171 LYS C O 1
ATOM 2352 N N . VAL C 3 172 ? 22.209 34.865 32.134 1.00 7.15 172 VAL C N 1
ATOM 2353 C CA . VAL C 3 172 ? 21.174 35.892 32.228 1.00 7.19 172 VAL C CA 1
ATOM 2354 C C . VAL C 3 172 ? 21.058 36.373 33.651 1.00 7.35 172 VAL C C 1
ATOM 2355 O O . VAL C 3 172 ? 21.069 37.600 33.939 1.00 8.30 172 VAL C O 1
ATOM 2359 N N . THR C 3 173 ? 20.943 35.453 34.609 1.00 7.63 173 THR C N 1
ATOM 2360 C CA . THR C 3 173 ? 20.814 35.820 36.015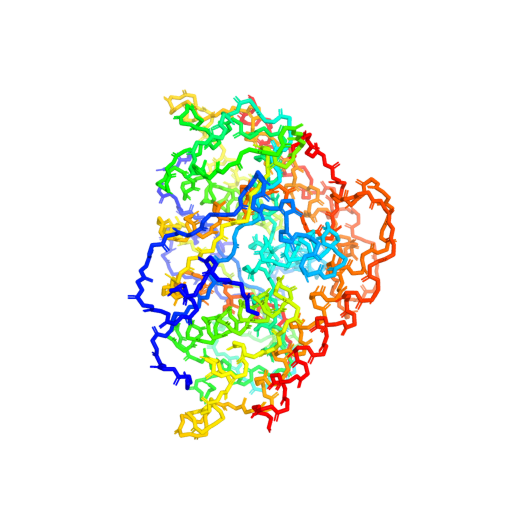 1.00 8.41 173 THR C CA 1
ATOM 2361 C C . THR C 3 173 ? 21.985 36.687 36.458 1.00 8.75 173 THR C C 1
ATOM 2362 O O . THR C 3 173 ? 21.779 37.722 37.135 1.00 9.28 173 THR C O 1
ATOM 2366 N N . ALA C 3 174 ? 23.215 36.307 36.116 1.00 8.53 174 ALA C N 1
ATOM 2367 C CA . ALA C 3 174 ? 24.373 37.076 36.542 1.00 9.83 174 ALA C CA 1
ATOM 2368 C C . ALA C 3 174 ? 24.351 38.468 35.961 1.00 10.07 174 ALA C C 1
ATOM 2369 O O . ALA C 3 174 ? 24.754 39.455 36.614 1.00 12.00 174 ALA C O 1
ATOM 2371 N N . ALA C 3 175 ? 23.901 38.600 34.723 1.00 9.57 175 ALA C N 1
ATOM 2372 C CA . ALA C 3 175 ? 23.936 39.900 34.043 1.00 11.15 175 ALA C CA 1
ATOM 2373 C C . ALA C 3 175 ? 22.905 40.856 34.639 1.00 12.48 175 ALA C C 1
ATOM 2374 O O . ALA C 3 175 ? 23.209 42.024 34.777 1.00 17.73 175 ALA C O 1
ATOM 2376 N N . ILE C 3 176 ? 21.730 40.403 35.063 1.00 10.87 176 ILE C N 1
ATOM 2377 C CA . ILE C 3 176 ? 20.663 41.311 35.489 1.00 11.30 176 ILE C CA 1
ATOM 2378 C C . ILE C 3 176 ? 20.441 41.400 36.981 1.00 12.14 176 ILE C C 1
ATOM 2379 O O . ILE C 3 176 ? 19.674 42.238 37.434 1.00 13.32 176 ILE C O 1
ATOM 2384 N N . SER C 3 177 ? 21.064 40.564 37.777 1.00 15.33 177 SER C N 1
ATOM 2385 C CA . SER C 3 177 ? 20.611 40.489 39.218 1.00 15.35 177 SER C CA 1
ATOM 2386 C C . SER C 3 177 ? 21.104 41.690 39.948 1.00 18.44 177 SER C C 1
ATOM 2387 O O . SER C 3 177 ? 22.039 42.327 39.494 1.00 20.93 177 SER C O 1
ATOM 2391 N N . MET D 3 1 ? -30.616 29.171 38.408 1.00 19.51 1 MET D N 1
ATOM 2392 C CA . MET D 3 1 ? -30.124 30.436 37.816 1.00 18.11 1 MET D CA 1
ATOM 2393 C C . MET D 3 1 ? -29.441 31.311 38.846 1.00 16.05 1 MET D C 1
ATOM 2394 O O . MET D 3 1 ? -29.939 31.459 39.981 1.00 18.54 1 MET D O 1
ATOM 2399 N N . LEU D 3 2 ? -28.331 31.935 38.445 1.00 14.65 2 LEU D N 1
ATOM 2400 C CA . LEU D 3 2 ? -27.632 32.868 39.297 1.00 13.47 2 LEU D CA 1
ATOM 2401 C C . LEU D 3 2 ? -28.122 34.310 38.960 1.00 13.54 2 LEU D C 1
ATOM 2402 O O . LEU D 3 2 ? -27.700 34.900 38.007 1.00 13.06 2 LEU D O 1
ATOM 2407 N N . ASP D 3 3 ? -29.045 34.844 39.747 1.00 15.69 3 ASP D N 1
ATOM 2408 C CA . ASP D 3 3 ? -29.706 36.118 39.395 1.00 16.12 3 ASP D CA 1
ATOM 2409 C C . ASP D 3 3 ? -28.733 37.312 39.242 1.00 14.72 3 ASP D C 1
ATOM 2410 O O . ASP D 3 3 ? -28.962 38.197 38.412 1.00 15.51 3 ASP D O 1
ATOM 2415 N N . ALA D 3 4 ? -27.648 37.324 40.005 1.00 14.73 4 ALA D N 1
ATOM 2416 C CA . ALA D 3 4 ? -26.677 38.390 39.907 1.00 13.51 4 ALA D CA 1
ATOM 2417 C C . ALA D 3 4 ? -26.070 38.477 38.514 1.00 11.29 4 ALA D C 1
ATOM 2418 O O . ALA D 3 4 ? -25.574 39.529 38.113 1.00 12.53 4 ALA D O 1
ATOM 2420 N N . PHE D 3 5 ? -26.068 37.358 37.820 1.00 10.11 5 PHE D N 1
ATOM 2421 C CA . PHE D 3 5 ? -25.444 37.264 36.523 1.00 9.85 5 PHE D CA 1
ATOM 2422 C C . PHE D 3 5 ? -26.432 37.229 35.359 1.00 10.57 5 PHE D C 1
ATOM 2423 O O . PHE D 3 5 ? -26.061 36.918 34.230 1.00 11.10 5 PHE D O 1
ATOM 2431 N N . SER D 3 6 ? -27.690 37.547 35.637 1.00 12.17 6 SER D N 1
ATOM 2432 C CA . SER D 3 6 ? -28.702 37.458 34.581 1.00 12.91 6 SER D CA 1
ATOM 2433 C C . SER D 3 6 ? -28.368 38.320 33.383 1.00 13.22 6 SER D C 1
ATOM 2434 O O . SER D 3 6 ? -28.554 37.890 32.241 1.00 15.03 6 SER D O 1
ATOM 2437 N N . ARG D 3 7 ? -27.888 39.552 33.589 1.00 12.95 7 ARG D N 1
ATOM 2438 C CA . ARG D 3 7 ? -27.548 40.425 32.455 1.00 13.55 7 ARG D CA 1
ATOM 2439 C C . ARG D 3 7 ? -26.261 39.989 31.746 1.00 12.43 7 ARG D C 1
ATOM 2440 O O . ARG D 3 7 ? -26.107 40.177 30.539 1.00 14.65 7 ARG D O 1
ATOM 2448 N N . VAL D 3 8 ? -25.341 39.404 32.507 1.00 11.28 8 VAL D N 1
ATOM 2449 C CA . VAL D 3 8 ? -24.160 38.857 31.923 1.00 10.13 8 VAL D CA 1
ATOM 2450 C C . VAL D 3 8 ? -24.564 37.751 30.915 1.00 9.94 8 VAL D C 1
ATOM 2451 O O . VAL D 3 8 ? -24.091 37.741 29.773 1.00 11.16 8 VAL D O 1
ATOM 2455 N N . VAL D 3 9 ? -25.418 36.838 31.339 1.00 10.71 9 VAL D N 1
ATOM 2456 C CA . VAL D 3 9 ? -25.677 35.671 30.521 1.00 12.22 9 VAL D CA 1
ATOM 2457 C C . VAL D 3 9 ? -26.539 36.017 29.308 1.00 13.16 9 VAL D C 1
ATOM 2458 O O . VAL D 3 9 ? -26.404 35.397 28.275 1.00 16.39 9 VAL D O 1
ATOM 2462 N N . THR D 3 10 ? -27.307 37.088 29.354 1.00 14.31 10 THR D N 1
ATOM 2463 C CA . THR D 3 10 ? -28.106 37.427 28.195 1.00 16.65 10 THR D CA 1
ATOM 2464 C C . THR D 3 10 ? -27.358 38.422 27.316 1.00 15.51 10 THR D C 1
ATOM 2465 O O . THR D 3 10 ? -27.888 38.896 26.295 1.00 18.10 10 THR D O 1
ATOM 2469 N N . ASN D 3 11 ? -26.109 38.707 27.656 1.00 14.75 11 ASN D N 1
ATOM 2470 C CA . ASN D 3 11 ? -25.362 39.755 26.941 1.00 14.50 11 ASN D CA 1
ATOM 2471 C C . ASN D 3 11 ? -26.121 41.086 26.906 1.00 15.93 11 ASN D C 1
ATOM 2472 O O . ASN D 3 11 ? -26.031 41.855 25.965 1.00 19.79 11 ASN D O 1
ATOM 2477 N N . ALA D 3 12 ? -26.896 41.362 27.947 1.00 17.21 12 ALA D N 1
ATOM 2478 C CA . ALA D 3 12 ? -27.734 42.565 27.972 1.00 17.30 12 ALA D CA 1
ATOM 2479 C C . ALA D 3 12 ? -26.881 43.828 28.089 1.00 17.38 12 ALA D C 1
ATOM 2480 O O . ALA D 3 12 ? -27.273 44.924 27.626 1.00 20.26 12 ALA D O 1
ATOM 2482 N N . ASP D 3 13 ? -25.756 43.711 28.762 1.00 17.36 13 ASP D N 1
ATOM 2483 C CA . ASP D 3 13 ? -24.857 44.798 28.956 1.00 16.54 13 ASP D CA 1
ATOM 2484 C C . ASP D 3 13 ? -23.455 44.216 29.171 1.00 15.37 13 ASP D C 1
ATOM 2485 O O . ASP D 3 13 ? -23.273 43.004 29.266 1.00 16.46 13 ASP D O 1
ATOM 2490 N N . SER D 3 14 ? -22.459 45.092 29.207 1.00 14.80 14 SER D N 1
ATOM 2491 C CA . SER D 3 14 ? -21.078 44.709 29.445 1.00 14.19 14 SER D CA 1
ATOM 2492 C C . SER D 3 14 ? -20.615 45.013 30.872 1.00 11.41 14 SER D C 1
ATOM 2493 O O . SER D 3 14 ? -19.431 44.974 31.152 1.00 13.80 14 SER D O 1
ATOM 2496 N N . LYS D 3 15 ? -21.552 45.286 31.768 1.00 10.66 15 LYS D N 1
ATOM 2497 C CA . LYS D 3 15 ? -21.184 45.615 33.147 1.00 9.84 15 LYS D CA 1
ATOM 2498 C C . LYS D 3 15 ? -20.753 44.398 33.912 1.00 8.98 15 LYS D C 1
ATOM 2499 O O . LYS D 3 15 ? -21.398 43.328 33.839 1.00 10.28 15 LYS D O 1
ATOM 2505 N N . ALA D 3 16 ? -19.673 44.538 34.663 1.00 8.59 16 ALA D N 1
ATOM 2506 C CA . ALA D 3 16 ? -19.234 43.460 35.562 1.00 8.52 16 ALA D CA 1
ATOM 2507 C C . ALA D 3 16 ? -20.252 43.311 36.696 1.00 7.98 16 ALA D C 1
ATOM 2508 O O . ALA D 3 16 ? -20.803 44.285 37.210 1.00 10.85 16 ALA D O 1
ATOM 2510 N N . ALA D 3 17 ? -20.463 42.068 37.112 1.00 7.34 17 ALA D N 1
ATOM 2511 C CA . ALA D 3 17 ? -21.272 41.709 38.251 1.00 6.76 17 ALA D CA 1
ATOM 2512 C C . ALA D 3 17 ? -20.416 41.019 39.291 1.00 5.71 17 ALA D C 1
ATOM 2513 O O . ALA D 3 17 ? -19.504 40.257 38.970 1.00 6.43 17 ALA D O 1
ATOM 2515 N N . TYR D 3 18 ? -20.715 41.349 40.559 1.00 6.46 18 TYR D N 1
ATOM 2516 C CA . TYR D 3 18 ? -19.863 40.962 41.666 1.00 7.44 18 TYR D CA 1
ATOM 2517 C C . TYR D 3 18 ? -20.666 40.193 42.728 1.00 7.84 18 TYR D C 1
ATOM 2518 O O . TYR D 3 18 ? -21.677 40.708 43.205 1.00 10.27 18 TYR D O 1
ATOM 2527 N N . VAL D 3 19 ? -20.152 39.058 43.171 1.00 7.22 19 VAL D N 1
ATOM 2528 C CA . VAL D 3 19 ? -20.778 38.261 44.232 1.00 7.32 19 VAL D CA 1
ATOM 2529 C C . VAL D 3 19 ? -19.718 37.995 45.282 1.00 6.24 19 VAL D C 1
ATOM 2530 O O . VAL D 3 19 ? -18.860 37.121 45.108 1.00 7.04 19 VAL D O 1
ATOM 2534 N N . GLY D 3 20 ? -19.773 38.744 46.373 1.00 6.20 20 GLY D N 1
ATOM 2535 C CA . GLY D 3 20 ? -18.859 38.621 47.507 1.00 5.92 20 GLY D CA 1
ATOM 2536 C C . GLY D 3 20 ? -19.643 38.562 48.801 1.00 5.44 20 GLY D C 1
ATOM 2537 O O . GLY D 3 20 ? -20.867 38.601 48.799 1.00 5.65 20 GLY D O 1
ATOM 2538 N N . GLY D 3 21 ? -18.919 38.485 49.914 1.00 5.84 21 GLY D N 1
ATOM 2539 C CA . GLY D 3 21 ? -19.571 38.689 51.211 1.00 6.53 21 GLY D CA 1
ATOM 2540 C C . GLY D 3 21 ? -20.767 37.765 51.408 1.00 6.30 21 GLY D C 1
ATOM 2541 O O . GLY D 3 21 ? -20.712 36.563 51.160 1.00 6.29 21 GLY D O 1
ATOM 2542 N N . ALA D 3 22 ? -21.849 38.345 51.965 1.00 6.32 22 ALA D N 1
ATOM 2543 C CA . ALA D 3 22 ? -23.039 37.539 52.267 1.00 6.90 22 ALA D CA 1
ATOM 2544 C C . ALA D 3 22 ? -23.632 36.927 51.000 1.00 6.77 22 ALA D C 1
ATOM 2545 O O . ALA D 3 22 ? -24.203 35.830 51.046 1.00 7.19 22 ALA D O 1
ATOM 2547 N N . ASP D 3 23 ? -23.561 37.635 49.883 1.00 6.51 23 ASP D N 1
ATOM 2548 C CA . ASP D 3 23 ? -24.090 37.090 48.632 1.00 6.42 23 ASP D CA 1
ATOM 2549 C C . ASP D 3 23 ? -23.310 35.834 48.235 1.00 6.12 23 ASP D C 1
ATOM 2550 O O . ASP D 3 23 ? -23.878 34.867 47.713 1.00 6.84 23 ASP D O 1
ATOM 2555 N N . LEU D 3 24 ? -21.995 35.841 48.454 1.00 6.05 24 LEU D N 1
ATOM 2556 C CA . LEU D 3 24 ? -21.144 34.688 48.180 1.00 6.02 24 LEU D CA 1
ATOM 2557 C C . LEU D 3 24 ? -21.408 33.532 49.166 1.00 5.93 24 LEU D C 1
ATOM 2558 O O . LEU D 3 24 ? -21.484 32.362 48.767 1.00 6.50 24 LEU D O 1
ATOM 2563 N N . GLN D 3 25 ? -21.575 33.856 50.450 1.00 6.17 25 GLN D N 1
ATOM 2564 C CA . GLN D 3 25 ? -21.944 32.865 51.452 1.00 6.52 25 GLN D CA 1
ATOM 2565 C C . GLN D 3 25 ? -23.200 32.115 51.012 1.00 7.12 25 GLN D C 1
ATOM 2566 O O . GLN D 3 25 ? -23.277 30.884 51.042 1.00 7.91 25 GLN D O 1
ATOM 2572 N N . ALA D 3 26 ? -24.190 32.891 50.563 1.00 6.87 26 ALA D N 1
ATOM 2573 C CA . ALA D 3 26 ? -25.450 32.296 50.091 1.00 7.27 26 ALA D CA 1
ATOM 2574 C C . ALA D 3 26 ? -25.272 31.542 48.783 1.00 7.03 26 ALA D C 1
ATOM 2575 O O . ALA D 3 26 ? -25.841 30.427 48.602 1.00 7.60 26 ALA D O 1
ATOM 2577 N N . LEU D 3 27 ? -24.477 32.072 47.858 1.00 6.30 27 LEU D N 1
ATOM 2578 C CA . LEU D 3 27 ? -24.236 31.400 46.591 1.00 6.60 27 LEU D CA 1
ATOM 2579 C C . LEU D 3 27 ? -23.688 30.008 46.822 1.00 6.45 27 LEU D C 1
ATOM 2580 O O . LEU D 3 27 ? -24.117 29.042 46.145 1.00 6.89 27 LEU D O 1
ATOM 2585 N N . LYS D 3 28 ? -22.752 29.848 47.744 1.00 7.34 28 LYS D N 1
ATOM 2586 C CA . LYS D 3 28 ? -22.121 28.548 47.957 1.00 7.65 28 LYS D CA 1
ATOM 2587 C C . LYS D 3 28 ? -23.049 27.501 48.548 1.00 9.46 28 LYS D C 1
ATOM 2588 O O . LYS D 3 28 ? -22.786 26.330 48.439 1.00 15.77 28 LYS D O 1
ATOM 2594 N N . LYS D 3 29 ? -24.123 27.929 49.214 1.00 8.37 29 LYS D N 1
ATOM 2595 C CA . LYS D 3 29 ? -25.198 27.017 49.662 1.00 8.05 29 LYS D CA 1
ATOM 2596 C C . LYS D 3 29 ? -26.347 26.857 48.628 1.00 8.90 29 LYS D C 1
ATOM 2597 O O . LYS D 3 29 ? -27.132 25.891 48.717 1.00 11.25 29 LYS D O 1
ATOM 2603 N N . PHE D 3 30 ? -26.443 27.728 47.644 1.00 6.41 30 PHE D N 1
ATOM 2604 C CA . PHE D 3 30 ? -27.381 27.553 46.527 1.00 6.05 30 PHE D CA 1
ATOM 2605 C C . PHE D 3 30 ? -26.884 26.498 45.562 1.00 6.14 30 PHE D C 1
ATOM 2606 O O . PHE D 3 30 ? -27.635 25.611 45.139 1.00 6.22 30 PHE D O 1
ATOM 2614 N N . ILE D 3 31 ? -25.605 26.587 45.178 1.00 6.65 31 ILE D N 1
ATOM 2615 C CA . ILE D 3 31 ? -24.965 25.651 44.316 1.00 7.02 31 ILE D CA 1
ATOM 2616 C C . ILE D 3 31 ? -24.445 24.512 45.430 1.00 8.82 31 ILE D C 1
ATOM 2617 O O . ILE D 3 31 ? -24.434 24.752 46.595 1.00 9.89 31 ILE D O 1
ATOM 2622 N N . SER D 3 32 ? -24.121 23.395 44.869 1.00 9.63 32 SER D N 1
ATOM 2623 C CA . SER D 3 32 ? -23.578 22.380 45.711 1.00 7.86 32 SER D CA 1
ATOM 2624 C C . SER D 3 32 ? -22.058 22.457 45.721 1.00 5.79 32 SER D C 1
ATOM 2625 O O . SER D 3 32 ? -21.441 23.053 44.810 1.00 6.06 32 SER D O 1
ATOM 2628 N N . GLU D 3 33 ? -21.441 21.784 46.685 1.00 5.47 33 GLU D N 1
ATOM 2629 C CA . GLU D 3 33 ? -19.989 21.647 46.741 1.00 5.39 33 GLU D CA 1
ATOM 2630 C C . GLU D 3 33 ? -19.318 23.020 46.553 1.00 5.28 33 GLU D C 1
ATOM 2631 O O . GLU D 3 33 ? -18.320 23.136 45.854 1.00 5.53 33 GLU D O 1
ATOM 2637 N N . GLY D 3 34 ? -19.854 24.040 47.240 1.00 5.59 34 GLY D N 1
ATOM 2638 C CA . GLY D 3 34 ? -19.548 25.405 46.839 1.00 5.90 34 GLY D CA 1
ATOM 2639 C C . GLY D 3 34 ? -18.074 25.769 46.767 1.00 5.01 34 GLY D C 1
ATOM 2640 O O . GLY D 3 34 ? -17.583 26.267 45.741 1.00 5.45 34 GLY D O 1
ATOM 2641 N N . ASN D 3 35 ? -17.306 25.586 47.858 1.00 5.24 35 ASN D N 1
ATOM 2642 C CA . ASN D 3 35 ? -15.908 25.982 47.818 1.00 4.88 35 ASN D CA 1
ATOM 2643 C C . ASN D 3 35 ? -15.156 25.216 46.732 1.00 4.91 35 ASN D C 1
ATOM 2644 O O . ASN D 3 35 ? -14.366 25.781 45.976 1.00 4.95 35 ASN D O 1
ATOM 2649 N N . LYS D 3 36 ? -15.348 23.882 46.704 1.00 4.91 36 LYS D N 1
ATOM 2650 C CA A LYS D 3 36 ? -14.626 23.065 45.721 0.50 4.49 36 LYS D CA 1
ATOM 2651 C CA B LYS D 3 36 ? -14.634 23.062 45.720 0.50 4.42 36 LYS D CA 1
ATOM 2652 C C . LYS D 3 36 ? -15.021 23.462 44.305 1.00 4.29 36 LYS D C 1
ATOM 2653 O O . LYS D 3 36 ? -14.169 23.455 43.393 1.00 4.77 36 LYS D O 1
ATOM 2664 N N . ARG D 3 37 ? -16.288 23.764 44.107 1.00 4.49 37 ARG D N 1
ATOM 2665 C CA . ARG D 3 37 ? -16.784 24.165 42.792 1.00 4.78 37 ARG D CA 1
ATOM 2666 C C . ARG D 3 37 ? -16.077 25.461 42.329 1.00 4.49 37 ARG D C 1
ATOM 2667 O O . ARG D 3 37 ? -15.660 25.573 41.170 1.00 4.66 37 ARG D O 1
ATOM 2675 N N . LEU D 3 38 ? -15.970 26.427 43.230 1.00 4.33 38 LEU D N 1
ATOM 2676 C CA . LEU D 3 38 ? -15.303 27.690 42.865 1.00 4.49 38 LEU D CA 1
ATOM 2677 C C . LEU D 3 38 ? -13.810 27.459 42.628 1.00 4.18 38 LEU D C 1
ATOM 2678 O O . LEU D 3 38 ? -13.229 28.040 41.684 1.00 4.52 38 LEU D O 1
ATOM 2683 N N . ASP D 3 39 ? -13.156 26.599 43.435 1.00 4.13 39 ASP D N 1
ATOM 2684 C CA . ASP D 3 39 ? -11.765 26.249 43.155 1.00 4.47 39 ASP D CA 1
ATOM 2685 C C . ASP D 3 39 ? -11.645 25.568 41.760 1.00 4.03 39 ASP D C 1
ATOM 2686 O O . ASP D 3 39 ? -10.662 25.802 41.045 1.00 4.49 39 ASP D O 1
ATOM 2691 N N . SER D 3 40 ? -12.610 24.731 41.421 1.00 4.35 40 SER D N 1
ATOM 2692 C CA A SER D 3 40 ? -12.524 23.993 40.157 0.50 5.00 40 SER D CA 1
ATOM 2693 C CA B SER D 3 40 ? -12.608 24.002 40.141 0.50 4.34 40 SER D CA 1
ATOM 2694 C C . SER D 3 40 ? -12.614 24.997 38.984 1.00 4.09 40 SER D C 1
ATOM 2695 O O . SER D 3 40 ? -11.816 24.958 38.052 1.00 4.96 40 SER D O 1
ATOM 2700 N N . VAL D 3 41 ? -13.587 25.903 39.041 1.00 4.51 41 VAL D N 1
ATOM 2701 C CA . VAL D 3 41 ? -13.719 26.955 38.011 1.00 4.24 41 VAL D CA 1
ATOM 2702 C C . VAL D 3 41 ? -12.413 27.747 37.910 1.00 4.29 41 VAL D C 1
ATOM 2703 O O . VAL D 3 41 ? -11.898 28.006 36.818 1.00 4.65 41 VAL D O 1
ATOM 2707 N N . ASN D 3 42 ? -11.887 28.153 39.070 1.00 4.16 42 ASN D N 1
ATOM 2708 C CA . ASN D 3 42 ? -10.663 28.979 39.082 1.00 4.35 42 ASN D CA 1
ATOM 2709 C C . ASN D 3 42 ? -9.523 28.269 38.358 1.00 4.30 42 ASN D C 1
ATOM 2710 O O . ASN D 3 42 ? -8.776 28.891 37.585 1.00 4.51 42 ASN D O 1
ATOM 2715 N N . SER D 3 43 ? -9.361 26.981 38.625 1.00 4.30 43 SER D N 1
ATOM 2716 C CA . SER D 3 43 ? -8.220 26.229 38.043 1.00 4.87 43 SER D CA 1
ATOM 2717 C C . SER D 3 43 ? -8.356 26.056 36.534 1.00 4.46 43 SER D C 1
ATOM 2718 O O . SER D 3 43 ? -7.339 25.924 35.851 1.00 6.22 43 SER D O 1
ATOM 2721 N N . ILE D 3 44 ? -9.567 26.092 36.015 1.00 4.30 44 ILE D N 1
ATOM 2722 C CA . ILE D 3 44 ? -9.787 25.989 34.565 1.00 4.43 44 ILE D CA 1
ATOM 2723 C C . ILE D 3 44 ? -9.601 27.360 33.904 1.00 4.32 44 ILE D C 1
ATOM 2724 O O . ILE D 3 44 ? -8.775 27.523 32.997 1.00 4.60 44 ILE D O 1
ATOM 2729 N N . VAL D 3 45 ? -10.350 28.382 34.375 1.00 4.20 45 VAL D N 1
ATOM 2730 C CA . VAL D 3 45 ? -10.322 29.660 33.661 1.00 4.64 45 VAL D CA 1
ATOM 2731 C C . VAL D 3 45 ? -8.972 30.330 33.786 1.00 4.45 45 VAL D C 1
ATOM 2732 O O . VAL D 3 45 ? -8.545 31.063 32.874 1.00 4.89 45 VAL D O 1
ATOM 2736 N N . SER D 3 46 ? -8.262 30.130 34.912 1.00 4.02 46 SER D N 1
ATOM 2737 C CA . SER D 3 46 ? -6.954 30.764 35.062 1.00 4.13 46 SER D CA 1
ATOM 2738 C C . SER D 3 46 ? -5.909 30.177 34.139 1.00 4.01 46 SER D C 1
ATOM 2739 O O . SER D 3 46 ? -4.816 30.732 33.996 1.00 5.17 46 SER D O 1
ATOM 2742 N N . ASN D 3 47 ? -6.234 29.035 33.519 1.00 3.95 47 ASN D N 1
ATOM 2743 C CA . ASN D 3 47 ? -5.351 28.361 32.559 1.00 3.97 47 ASN D CA 1
ATOM 2744 C C . ASN D 3 47 ? -5.953 28.373 31.150 1.00 4.06 47 ASN D C 1
ATOM 2745 O O . ASN D 3 47 ? -5.576 27.566 30.295 1.00 4.42 47 ASN D O 1
ATOM 2750 N N . ALA D 3 48 ? -6.897 29.302 30.890 1.00 3.78 48 ALA D N 1
ATOM 2751 C CA . ALA D 3 48 ? -7.659 29.220 29.644 1.00 4.11 48 ALA D CA 1
ATOM 2752 C C . ALA D 3 48 ? -6.797 29.329 28.407 1.00 4.19 48 ALA D C 1
ATOM 2753 O O . ALA D 3 48 ? -6.987 28.581 27.438 1.00 4.62 48 ALA D O 1
ATOM 2755 N N . SER D 3 49 ? -5.852 30.295 28.387 1.00 4.34 49 SER D N 1
ATOM 2756 C CA . SER D 3 49 ? -5.044 30.462 27.180 1.00 4.21 49 SER D CA 1
ATOM 2757 C C . SER D 3 49 ? -4.309 29.166 26.837 1.00 4.38 49 SER D C 1
ATOM 2758 O O . SER D 3 49 ? -4.253 28.767 25.662 1.00 4.78 49 SER D O 1
ATOM 2761 N N . CYS D 3 50 ? -3.724 28.524 27.855 1.00 4.30 50 CYS D N 1
ATOM 2762 C CA . CYS D 3 50 ? -2.925 27.323 27.608 1.00 4.67 50 CYS D CA 1
ATOM 2763 C C . CYS D 3 50 ? -3.839 26.137 27.215 1.00 4.42 50 CYS D C 1
ATOM 2764 O O . CYS D 3 50 ? -3.475 25.348 26.350 1.00 5.04 50 CYS D O 1
ATOM 2767 N N . ILE D 3 51 ? -4.998 26.019 27.877 1.00 4.10 51 ILE D N 1
ATOM 2768 C CA . ILE D 3 51 ? -5.914 24.925 27.541 1.00 4.46 51 ILE D CA 1
ATOM 2769 C C . ILE D 3 51 ? -6.315 25.011 26.057 1.00 3.98 51 ILE D C 1
ATOM 2770 O O . ILE D 3 51 ? -6.274 24.040 25.313 1.00 4.63 51 ILE D O 1
ATOM 2775 N N . VAL D 3 52 ? -6.698 26.236 25.633 1.00 4.38 52 VAL D N 1
ATOM 2776 C CA . VAL D 3 52 ? -7.172 26.425 24.259 1.00 4.56 52 VAL D CA 1
ATOM 2777 C C . VAL D 3 52 ? -6.009 26.204 23.267 1.00 4.72 52 VAL D C 1
ATOM 2778 O O . VAL D 3 52 ? -6.183 25.510 22.246 1.00 5.01 52 VAL D O 1
ATOM 2782 N N . SER D 3 53 ? -4.864 26.812 23.528 1.00 4.33 53 SER D N 1
ATOM 2783 C CA A SER D 3 53 ? -3.767 26.644 22.576 0.50 4.74 53 SER D CA 1
ATOM 2784 C CA B SER D 3 53 ? -3.737 26.670 22.615 0.50 5.11 53 SER D CA 1
ATOM 2785 C C . SER D 3 53 ? -3.308 25.200 22.510 1.00 4.26 53 SER D C 1
ATOM 2786 O O . SER D 3 53 ? -2.957 24.722 21.413 1.00 5.06 53 SER D O 1
ATOM 2791 N N . ASP D 3 54 ? -3.234 24.497 23.631 1.00 4.20 54 ASP D N 1
ATOM 2792 C CA . ASP D 3 54 ? -2.796 23.112 23.600 1.00 4.35 54 ASP D CA 1
ATOM 2793 C C . ASP D 3 54 ? -3.813 22.234 22.867 1.00 4.14 54 ASP D C 1
ATOM 2794 O O . ASP D 3 54 ? -3.435 21.289 22.145 1.00 4.54 54 ASP D O 1
ATOM 2799 N N . ALA D 3 55 ? -5.109 22.508 23.050 1.00 3.94 55 ALA D N 1
ATOM 2800 C CA . ALA D 3 55 ? -6.150 21.766 22.362 1.00 4.52 55 ALA D CA 1
ATOM 2801 C C . ALA D 3 55 ? -6.091 21.980 20.840 1.00 4.19 55 ALA D C 1
ATOM 2802 O O . ALA D 3 55 ? -6.211 21.024 20.074 1.00 4.66 55 ALA D O 1
ATOM 2804 N N . VAL D 3 56 ? -5.946 23.239 20.435 1.00 4.31 56 VAL D N 1
ATOM 2805 C CA . VAL D 3 56 ? -5.902 23.546 18.996 1.00 4.62 56 VAL D CA 1
ATOM 2806 C C . VAL D 3 56 ? -4.596 23.002 18.389 1.00 4.92 56 VAL D C 1
ATOM 2807 O O . VAL D 3 56 ? -4.626 22.385 17.302 1.00 4.53 56 VAL D O 1
ATOM 2811 N N . SER D 3 57 ? -3.464 23.194 19.058 1.00 4.86 57 SER D N 1
ATOM 2812 C CA A SER D 3 57 ? -2.247 22.693 18.496 0.50 5.21 57 SER D CA 1
ATOM 2813 C CA B SER D 3 57 ? -2.180 22.654 18.616 0.50 5.38 57 SER D CA 1
ATOM 2814 C C . SER D 3 57 ? -2.217 21.144 18.513 1.00 4.65 57 SER D C 1
ATOM 2815 O O . SER D 3 57 ? -1.589 20.530 17.629 1.00 5.36 57 SER D O 1
ATOM 2820 N N . GLY D 3 58 ? -2.911 20.483 19.458 1.00 4.79 58 GLY D N 1
ATOM 2821 C CA . GLY D 3 58 ? -3.010 19.027 19.458 1.00 4.75 58 GLY D CA 1
ATOM 2822 C C . GLY D 3 58 ? -3.917 18.504 18.354 1.00 4.55 58 GLY D C 1
ATOM 2823 O O . GLY D 3 58 ? -3.620 17.522 17.684 1.00 4.79 58 GLY D O 1
ATOM 2824 N N . MET D 3 59 ? -5.063 19.173 18.171 1.00 4.29 59 MET D N 1
ATOM 2825 C CA . MET D 3 59 ? -5.907 18.895 17.035 1.00 4.37 59 MET D CA 1
ATOM 2826 C C . MET D 3 59 ? -5.098 18.927 15.751 1.00 4.45 59 MET D C 1
ATOM 2827 O O . MET D 3 59 ? -5.212 18.063 14.861 1.00 4.79 59 MET D O 1
ATOM 2832 N N . ILE D 3 60 ? -4.256 19.954 15.612 1.00 4.49 60 ILE D N 1
ATOM 2833 C CA . ILE D 3 60 ? -3.426 20.143 14.420 1.00 4.33 60 ILE D CA 1
ATOM 2834 C C . ILE D 3 60 ? -2.292 19.109 14.333 1.00 4.63 60 ILE D C 1
ATOM 2835 O O . ILE D 3 60 ? -2.014 18.583 13.251 1.00 5.17 60 ILE D O 1
ATOM 2840 N N . CYS D 3 61 ? -1.596 18.810 15.440 1.00 4.82 61 CYS D N 1
ATOM 2841 C CA . CYS D 3 61 ? -0.504 17.839 15.272 1.00 5.50 61 CYS D CA 1
ATOM 2842 C C . CYS D 3 61 ? -1.071 16.464 14.912 1.00 5.10 61 CYS D C 1
ATOM 2843 O O . CYS D 3 61 ? -0.397 15.692 14.208 1.00 6.34 61 CYS D O 1
ATOM 2846 N N . GLU D 3 62 ? -2.290 16.169 15.349 1.00 5.21 62 GLU D N 1
ATOM 2847 C CA . GLU D 3 62 ? -2.926 14.900 14.949 1.00 5.46 62 GLU D CA 1
ATOM 2848 C C . GLU D 3 62 ? -3.398 14.939 13.500 1.00 5.88 62 GLU D C 1
ATOM 2849 O O . GLU D 3 62 ? -3.433 13.922 12.846 1.00 9.29 62 GLU D O 1
ATOM 2855 N N . ASN D 3 63 ? -3.752 16.113 12.972 1.00 5.70 63 ASN D N 1
ATOM 2856 C CA . ASN D 3 63 ? -4.220 16.283 11.609 1.00 5.53 63 ASN D CA 1
ATOM 2857 C C . ASN D 3 63 ? -3.606 17.552 10.984 1.00 5.42 63 ASN D C 1
ATOM 2858 O O . ASN D 3 63 ? -4.243 18.616 10.921 1.00 5.72 63 ASN D O 1
ATOM 2863 N N . PRO D 3 64 ? -2.363 17.448 10.516 1.00 5.23 64 PRO D N 1
ATOM 2864 C CA . PRO D 3 64 ? -1.643 18.643 10.031 1.00 5.23 64 PRO D CA 1
ATOM 2865 C C . PRO D 3 64 ? -2.286 19.350 8.880 1.00 5.45 64 PRO D C 1
ATOM 2866 O O . PRO D 3 64 ? -2.041 20.550 8.675 1.00 5.98 64 PRO D O 1
ATOM 2870 N N . SER D 3 65 ? -3.128 18.655 8.101 1.00 5.57 65 SER D N 1
ATOM 2871 C CA . SER D 3 65 ? -3.796 19.296 6.980 1.00 6.12 65 SER D CA 1
ATOM 2872 C C . SER D 3 65 ? -4.641 20.478 7.397 1.00 5.26 65 SER D C 1
ATOM 2873 O O . SER D 3 65 ? -4.943 21.335 6.554 1.00 5.81 65 SER D O 1
ATOM 2876 N N . LEU D 3 66 ? -4.996 20.595 8.681 1.00 5.57 66 LEU D N 1
ATOM 2877 C CA . LEU D 3 66 ? -5.749 21.765 9.156 1.00 5.50 66 LEU D CA 1
ATOM 2878 C C . LEU D 3 66 ? -5.038 23.082 8.925 1.00 4.64 66 LEU D C 1
ATOM 2879 O O . LEU D 3 66 ? -5.704 24.116 8.837 1.00 5.12 66 LEU D O 1
ATOM 2884 N N . ILE D 3 67 ? -3.701 23.099 8.842 1.00 4.78 67 ILE D N 1
ATOM 2885 C CA . ILE D 3 67 ? -2.936 24.301 8.540 1.00 5.23 67 ILE D CA 1
ATOM 2886 C C . ILE D 3 67 ? -2.207 24.232 7.211 1.00 5.15 67 ILE D C 1
ATOM 2887 O O . ILE D 3 67 ? -1.345 25.076 6.899 1.00 5.71 67 ILE D O 1
ATOM 2892 N N . SER D 3 68 ? -2.552 23.243 6.368 1.00 5.10 68 SER D N 1
ATOM 2893 C CA . SER D 3 68 ? -2.197 23.305 4.978 1.00 5.29 68 SER D CA 1
ATOM 2894 C C . SER D 3 68 ? -3.004 24.440 4.321 1.00 5.36 68 SER D C 1
ATOM 2895 O O . SER D 3 68 ? -3.993 24.909 4.892 1.00 5.66 68 SER D O 1
ATOM 2898 N N . PRO D 3 69 ? -2.637 24.845 3.081 1.00 5.68 69 PRO D N 1
ATOM 2899 C CA . PRO D 3 69 ? -3.354 25.971 2.447 1.00 6.34 69 PRO D CA 1
ATOM 2900 C C . PRO D 3 69 ? -4.830 25.722 2.231 1.00 6.65 69 PRO D C 1
ATOM 2901 O O . PRO D 3 69 ? -5.533 26.692 1.946 1.00 9.44 69 PRO D O 1
ATOM 2905 N N . SER D 3 70 ? -5.296 24.466 2.305 1.00 6.12 70 SER D N 1
ATOM 2906 C CA . SER D 3 70 ? -6.699 24.111 2.143 1.00 6.86 70 SER D CA 1
ATOM 2907 C C . SER D 3 70 ? -7.423 23.829 3.462 1.00 6.33 70 SER D C 1
ATOM 2908 O O . SER D 3 70 ? -8.616 23.548 3.453 1.00 7.34 70 SER D O 1
ATOM 2911 N N . GLY D 3 71 ? -6.717 23.907 4.584 1.00 6.12 71 GLY D N 1
ATOM 2912 C CA . GLY D 3 71 ? -7.264 23.552 5.877 1.00 5.75 71 GLY D CA 1
ATOM 2913 C C . GLY D 3 71 ? -7.944 24.697 6.578 1.00 5.45 71 GLY D C 1
ATOM 2914 O O . GLY D 3 71 ? -7.677 25.876 6.328 1.00 5.80 71 GLY D O 1
ATOM 2924 N N . CYS D 3 73 ? -7.827 25.959 9.549 1.00 5.18 73 CYS D N 1
ATOM 2925 C CA . CYS D 3 73 ? -7.059 26.857 10.395 1.00 5.04 73 CYS D CA 1
ATOM 2926 C C . CYS D 3 73 ? -5.970 27.624 9.616 1.00 5.19 73 CYS D C 1
ATOM 2927 O O . CYS D 3 73 ? -5.189 28.341 10.241 1.00 5.48 73 CYS D O 1
ATOM 2930 N N . TYR D 3 74 ? -5.960 27.527 8.290 1.00 5.22 74 TYR D N 1
ATOM 2931 C CA . TYR D 3 74 ? -4.979 28.235 7.472 1.00 4.88 74 TYR D CA 1
ATOM 2932 C C . TYR D 3 74 ? -5.277 29.722 7.488 1.00 5.24 74 TYR D C 1
ATOM 2933 O O . TYR D 3 74 ? -6.467 30.104 7.329 1.00 5.74 74 TYR D O 1
ATOM 2942 N N . THR D 3 75 ? -4.238 30.534 7.595 1.00 5.73 75 THR D N 1
ATOM 2943 C CA . THR D 3 75 ? -4.211 31.974 7.759 1.00 6.15 75 THR D CA 1
ATOM 2944 C C . THR D 3 75 ? -4.402 32.339 9.227 1.00 5.22 75 THR D C 1
ATOM 2945 O O . THR D 3 75 ? -5.088 31.682 9.994 1.00 5.42 75 THR D O 1
ATOM 2949 N N . ASN D 3 76 ? -3.782 33.471 9.611 1.00 5.90 76 ASN D N 1
ATOM 2950 C CA . ASN D 3 76 ? -3.959 33.987 10.968 1.00 5.50 76 ASN D CA 1
ATOM 2951 C C . ASN D 3 76 ? -5.425 34.229 11.285 1.00 5.33 76 ASN D C 1
ATOM 2952 O O . ASN D 3 76 ? -5.838 34.031 12.434 1.00 5.49 76 ASN D O 1
ATOM 2957 N N . ARG D 3 77 ? -6.209 34.692 10.304 1.00 5.30 77 ARG D N 1
ATOM 2958 C CA . ARG D 3 77 ? -7.609 34.949 10.534 1.00 5.20 77 ARG D CA 1
ATOM 2959 C C . ARG D 3 77 ? -8.326 33.684 10.993 1.00 5.34 77 ARG D C 1
ATOM 2960 O O . ARG D 3 77 ? -9.109 33.704 11.974 1.00 5.34 77 ARG D O 1
ATOM 2968 N N . ARG D 3 78 ? -8.165 32.600 10.265 1.00 4.79 78 ARG D N 1
ATOM 2969 C CA . ARG D 3 78 ? -8.891 31.355 10.613 1.00 4.87 78 ARG D CA 1
ATOM 2970 C C . ARG D 3 78 ? -8.363 30.768 11.919 1.00 4.58 78 ARG D C 1
ATOM 2971 O O . ARG D 3 78 ? -9.151 30.322 12.770 1.00 4.91 78 ARG D O 1
ATOM 2979 N N . MET D 3 79 ? -7.048 30.739 12.105 1.00 4.50 79 MET D N 1
ATOM 2980 C CA . MET D 3 79 ? -6.494 30.263 13.370 1.00 4.35 79 MET D CA 1
ATOM 2981 C C . MET D 3 79 ? -7.066 31.060 14.541 1.00 4.47 79 MET D C 1
ATOM 2982 O O . MET D 3 79 ? -7.427 30.480 15.570 1.00 4.92 79 MET D O 1
ATOM 2987 N N . ALA D 3 80 ? -7.073 32.388 14.435 1.00 4.43 80 ALA D N 1
ATOM 2988 C CA . ALA D 3 80 ? -7.614 33.194 15.527 1.00 4.83 80 ALA D CA 1
ATOM 2989 C C . ALA D 3 80 ? -9.084 32.897 15.791 1.00 4.77 80 ALA D C 1
ATOM 2990 O O . ALA D 3 80 ? -9.504 32.861 16.949 1.00 5.01 80 ALA D O 1
ATOM 2992 N N . ALA D 3 81 ? -9.868 32.715 14.733 1.00 4.67 81 ALA D N 1
ATOM 2993 C CA . ALA D 3 81 ? -11.300 32.395 14.925 1.00 5.00 81 ALA D CA 1
ATOM 2994 C C . ALA D 3 81 ? -11.448 31.040 15.653 1.00 4.44 81 ALA D C 1
ATOM 2995 O O . ALA D 3 81 ? -12.327 30.874 16.481 1.00 4.84 81 ALA D O 1
ATOM 2997 N N . CYS D 3 82 ? -10.590 30.066 15.304 1.00 4.75 82 CYS D N 1
ATOM 2998 C CA . CYS D 3 82 ? -10.663 28.746 15.936 1.00 3.74 82 CYS D CA 1
ATOM 2999 C C . CYS D 3 82 ? -10.274 28.830 17.410 1.00 4.23 82 CYS D C 1
ATOM 3000 O O . CYS D 3 82 ? -10.995 28.306 18.290 1.00 4.31 82 CYS D O 1
ATOM 3003 N N . LEU D 3 83 ? -9.156 29.493 17.711 1.00 4.04 83 LEU D N 1
ATOM 3004 C CA . LEU D 3 83 ? -8.767 29.716 19.103 1.00 4.24 83 LEU D CA 1
ATOM 3005 C C . LEU D 3 83 ? -9.874 30.487 19.860 1.00 4.34 83 LEU D C 1
ATOM 3006 O O . LEU D 3 83 ? -10.157 30.192 21.038 1.00 4.86 83 LEU D O 1
ATOM 3011 N N . ARG D 3 84 ? -10.454 31.491 19.218 1.00 4.32 84 ARG D N 1
ATOM 3012 C CA . ARG D 3 84 ? -11.537 32.250 19.851 1.00 4.47 84 ARG D CA 1
ATOM 3013 C C . ARG D 3 84 ? -12.704 31.303 20.182 1.00 4.42 84 ARG D C 1
ATOM 3014 O O . ARG D 3 84 ? -13.244 31.336 21.294 1.00 4.35 84 ARG D O 1
ATOM 3022 N N . ASP D 3 85 ? -13.133 30.482 19.208 1.00 4.30 85 ASP D N 1
ATOM 3023 C CA . ASP D 3 85 ? -14.254 29.566 19.476 1.00 4.12 85 ASP D CA 1
ATOM 3024 C C . ASP D 3 85 ? -13.930 28.583 20.586 1.00 4.24 85 ASP D C 1
ATOM 3025 O O . ASP D 3 85 ? -14.781 28.286 21.418 1.00 4.39 85 ASP D O 1
ATOM 3030 N N . GLY D 3 86 ? -12.691 28.080 20.605 1.00 4.20 86 GLY D N 1
ATOM 3031 C CA . GLY D 3 86 ? -12.307 27.176 21.700 1.00 4.54 86 GLY D CA 1
ATOM 3032 C C . GLY D 3 86 ? -12.491 27.859 23.057 1.00 4.09 86 GLY D C 1
ATOM 3033 O O . GLY D 3 86 ? -12.988 27.238 24.011 1.00 4.16 86 GLY D O 1
ATOM 3034 N N . GLU D 3 87 ? -12.059 29.114 23.137 1.00 4.09 87 GLU D N 1
ATOM 3035 C CA . GLU D 3 87 ? -12.204 29.884 24.373 1.00 3.71 87 GLU D CA 1
ATOM 3036 C C . GLU D 3 87 ? -13.684 30.150 24.684 1.00 4.22 87 GLU D C 1
ATOM 3037 O O . GLU D 3 87 ? -14.100 30.044 25.864 1.00 4.36 87 GLU D O 1
ATOM 3043 N N . ILE D 3 88 ? -14.489 30.542 23.690 1.00 4.12 88 ILE D N 1
ATOM 3044 C CA . ILE D 3 88 ? -15.924 30.760 23.951 1.00 4.28 88 ILE D CA 1
ATOM 3045 C C . ILE D 3 88 ? -16.554 29.497 24.551 1.00 4.67 88 ILE D C 1
ATOM 3046 O O . ILE D 3 88 ? -17.272 29.535 25.549 1.00 4.44 88 ILE D O 1
ATOM 3051 N N . ILE D 3 89 ? -16.286 28.353 23.907 1.00 4.56 89 ILE D N 1
ATOM 3052 C CA . ILE D 3 89 ? -16.800 27.078 24.400 1.00 4.55 89 ILE D CA 1
ATOM 3053 C C . ILE D 3 89 ? -16.314 26.789 25.819 1.00 4.43 89 ILE D C 1
ATOM 3054 O O . ILE D 3 89 ? -17.111 26.432 26.704 1.00 5.07 89 ILE D O 1
ATOM 3059 N N . LEU D 3 90 ? -15.016 26.950 26.046 1.00 4.22 90 LEU D N 1
ATOM 3060 C CA . LEU D 3 90 ? -14.460 26.694 27.373 1.00 4.36 90 LEU D CA 1
ATOM 3061 C C . LEU D 3 90 ? -15.145 27.592 28.413 1.00 4.28 90 LEU D C 1
ATOM 3062 O O . LEU D 3 90 ? -15.411 27.142 29.541 1.00 4.41 90 LEU D O 1
ATOM 3067 N N . ARG D 3 91 ? -15.356 28.852 28.054 1.00 4.43 91 ARG D N 1
ATOM 3068 C CA . ARG D 3 91 ? -15.962 29.779 29.006 1.00 4.50 91 ARG D CA 1
ATOM 3069 C C . ARG D 3 91 ? -17.422 29.443 29.294 1.00 4.51 91 ARG D C 1
ATOM 3070 O O . ARG D 3 91 ? -17.863 29.523 30.465 1.00 4.87 91 ARG D O 1
ATOM 3078 N N . TYR D 3 92 ? -18.192 29.037 28.289 1.00 4.73 92 TYR D N 1
ATOM 3079 C CA . TYR D 3 92 ? -19.549 28.606 28.579 1.00 4.78 92 TYR D CA 1
ATOM 3080 C C . TYR D 3 92 ? -19.539 27.335 29.447 1.00 4.64 92 TYR D C 1
ATOM 3081 O O . TYR D 3 92 ? -20.394 27.181 30.340 1.00 5.19 92 TYR D O 1
ATOM 3090 N N . VAL D 3 93 ? -18.626 26.389 29.189 1.00 4.85 93 VAL D N 1
ATOM 3091 C CA . VAL D 3 93 ? -18.475 25.229 30.072 1.00 5.05 93 VAL D CA 1
ATOM 3092 C C . VAL D 3 93 ? -18.135 25.714 31.501 1.00 5.12 93 VAL D C 1
ATOM 3093 O O . VAL D 3 93 ? -18.689 25.178 32.498 1.00 5.14 93 VAL D O 1
ATOM 3097 N N . SER D 3 94 ? -17.259 26.724 31.633 1.00 4.86 94 SER D N 1
ATOM 3098 C CA . SER D 3 94 ? -16.881 27.186 32.960 1.00 4.90 94 SER D CA 1
ATOM 3099 C C . SER D 3 94 ? -18.104 27.792 33.695 1.00 4.76 94 SER D C 1
ATOM 3100 O O . SER D 3 94 ? -18.201 27.677 34.908 1.00 5.08 94 SER D O 1
ATOM 3103 N N . TYR D 3 95 ? -19.007 28.432 32.946 1.00 5.16 95 TYR D N 1
ATOM 3104 C CA . TYR D 3 95 ? -20.216 28.984 33.553 1.00 5.71 95 TYR D CA 1
ATOM 3105 C C . TYR D 3 95 ? -21.188 27.870 33.960 1.00 5.14 95 TYR D C 1
ATOM 3106 O O . TYR D 3 95 ? -21.835 27.954 35.022 1.00 5.70 95 TYR D O 1
ATOM 3115 N N . ALA D 3 96 ? -21.271 26.813 33.152 1.00 5.12 96 ALA D N 1
ATOM 3116 C CA . ALA D 3 96 ? -22.056 25.634 33.580 1.00 5.40 96 ALA D CA 1
ATOM 3117 C C . ALA D 3 96 ? -21.484 25.071 34.894 1.00 5.19 96 ALA D C 1
ATOM 3118 O O . ALA D 3 96 ? -22.278 24.718 35.787 1.00 5.71 96 ALA D O 1
ATOM 3120 N N . LEU D 3 97 ? -20.165 25.025 35.029 1.00 4.74 97 LEU D N 1
ATOM 3121 C CA . LEU D 3 97 ? -19.590 24.515 36.261 1.00 5.02 97 LEU D CA 1
ATOM 3122 C C . LEU D 3 97 ? -19.796 25.469 37.437 1.00 5.06 97 LEU D C 1
ATOM 3123 O O . LEU D 3 97 ? -20.062 25.048 38.564 1.00 5.82 97 LEU D O 1
ATOM 3128 N N . LEU D 3 98 ? -19.685 26.773 37.207 1.00 4.90 98 LEU D N 1
ATOM 3129 C CA . LEU D 3 98 ? -19.932 27.758 38.267 1.00 5.58 98 LEU D CA 1
ATOM 3130 C C . LEU D 3 98 ? -21.379 27.640 38.820 1.00 5.22 98 LEU D C 1
ATOM 3131 O O . LEU D 3 98 ? -21.598 27.660 40.033 1.00 6.30 98 LEU D O 1
ATOM 3136 N N . SER D 3 99 ? -22.317 27.511 37.887 1.00 6.42 99 SER D N 1
ATOM 3137 C CA . SER D 3 99 ? -23.743 27.541 38.237 1.00 7.13 99 SER D CA 1
ATOM 3138 C C . SER D 3 99 ? -24.279 26.162 38.580 1.00 6.79 99 SER D C 1
ATOM 3139 O O . SER D 3 99 ? -25.376 26.069 39.145 1.00 8.08 99 SER D O 1
ATOM 3142 N N . GLY D 3 100 ? -23.582 25.095 38.189 1.00 7.17 100 GLY D N 1
ATOM 3143 C CA . GLY D 3 100 ? -24.079 23.745 38.312 1.00 7.17 100 GLY D CA 1
ATOM 3144 C C . GLY D 3 100 ? -25.210 23.428 37.377 1.00 7.49 100 GLY D C 1
ATOM 3145 O O . GLY D 3 100 ? -26.003 22.549 37.702 1.00 10.38 100 GLY D O 1
ATOM 3146 N N . ASP D 3 101 ? -25.294 24.091 36.241 1.00 8.11 101 ASP D N 1
ATOM 3147 C CA . ASP D 3 101 ? -26.429 23.952 35.367 1.00 9.51 101 ASP D CA 1
ATOM 3148 C C . ASP D 3 101 ? -25.932 24.154 33.934 1.00 9.34 101 ASP D C 1
ATOM 3149 O O . ASP D 3 101 ? -25.218 25.089 33.656 1.00 10.86 101 ASP D O 1
ATOM 3154 N N . ALA D 3 102 ? -26.290 23.254 33.024 1.00 9.18 102 ALA D N 1
ATOM 3155 C CA . ALA D 3 102 ? -25.855 23.347 31.630 1.00 9.25 102 ALA D CA 1
ATOM 3156 C C . ALA D 3 102 ? -26.723 24.278 30.797 1.00 8.06 102 ALA D C 1
ATOM 3157 O O . ALA D 3 102 ? -26.425 24.483 29.630 1.00 9.42 102 ALA D O 1
ATOM 3159 N N . SER D 3 103 ? -27.785 24.886 31.361 1.00 8.76 103 SER D N 1
ATOM 3160 C CA . SER D 3 103 ? -28.737 25.624 30.561 1.00 9.73 103 SER D CA 1
ATOM 3161 C C . SER D 3 103 ? -28.133 26.744 29.712 1.00 9.35 103 SER D C 1
ATOM 3162 O O . SER D 3 103 ? -28.422 26.837 28.520 1.00 10.15 103 SER D O 1
ATOM 3165 N N . VAL D 3 104 ? -27.314 27.604 30.325 1.00 9.12 104 VAL D N 1
ATOM 3166 C CA . VAL D 3 104 ? -26.777 28.727 29.581 1.00 9.38 104 VAL D CA 1
ATOM 3167 C C . VAL D 3 104 ? -25.840 28.233 28.468 1.00 7.66 1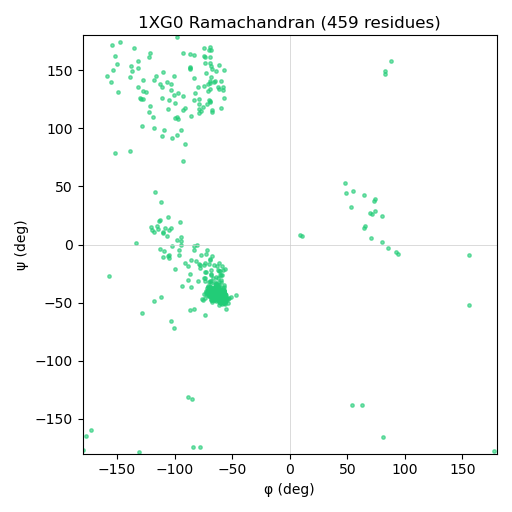04 VAL D C 1
ATOM 3168 O O . VAL D 3 104 ? -25.864 28.757 27.339 1.00 8.36 104 VAL D O 1
ATOM 3172 N N . LEU D 3 105 ? -25.033 27.226 28.754 1.00 7.66 105 LEU D N 1
ATOM 3173 C CA . LEU D 3 105 ? -24.198 26.595 27.728 1.00 6.80 105 LEU D CA 1
ATOM 3174 C C . LEU D 3 105 ? -25.052 26.096 26.573 1.00 6.76 105 LEU D C 1
ATOM 3175 O O . LEU D 3 105 ? -24.743 26.341 25.393 1.00 7.21 105 LEU D O 1
ATOM 3180 N N . GLU D 3 106 ? -26.093 25.340 26.888 1.00 7.38 106 GLU D N 1
ATOM 3181 C CA . GLU D 3 106 ? -26.951 24.786 25.836 1.00 7.70 106 GLU D CA 1
ATOM 3182 C C . GLU D 3 106 ? -27.636 25.875 25.024 1.00 7.97 106 GLU D C 1
ATOM 3183 O O . GLU D 3 106 ? -27.723 25.804 23.777 1.00 9.49 106 GLU D O 1
ATOM 3189 N N . ASP D 3 107 ? -28.157 26.898 25.701 1.00 8.55 107 ASP D N 1
ATOM 3190 C CA . ASP D 3 107 ? -29.064 27.838 25.097 1.00 9.40 107 ASP D CA 1
ATOM 3191 C C . ASP D 3 107 ? -28.322 28.972 24.378 1.00 9.79 107 ASP D C 1
ATOM 3192 O O . ASP D 3 107 ? -28.811 29.457 23.327 1.00 11.23 107 ASP D O 1
ATOM 3197 N N . ARG D 3 108 ? -27.192 29.438 24.922 1.00 8.08 108 ARG D N 1
ATOM 3198 C CA . ARG D 3 108 ? -26.485 30.584 24.382 1.00 8.71 108 ARG D CA 1
ATOM 3199 C C . ARG D 3 108 ? -25.204 30.252 23.639 1.00 7.94 108 ARG D C 1
ATOM 3200 O O . ARG D 3 108 ? -24.671 31.094 22.940 1.00 9.65 108 ARG D O 1
ATOM 3208 N N . CYS D 3 109 ? -24.756 28.997 23.722 1.00 7.64 109 CYS D N 1
ATOM 3209 C CA . CYS D 3 109 ? -23.569 28.577 22.993 1.00 6.79 109 CYS D CA 1
ATOM 3210 C C . CYS D 3 109 ? -23.873 27.481 21.986 1.00 6.80 109 CYS D C 1
ATOM 3211 O O . CYS D 3 109 ? -23.479 27.565 20.815 1.00 8.61 109 CYS D O 1
ATOM 3214 N N . LEU D 3 110 ? -24.581 26.428 22.399 1.00 6.98 110 LEU D N 1
ATOM 3215 C CA . LEU D 3 110 ? -24.733 25.228 21.557 1.00 7.16 110 LEU D CA 1
ATOM 3216 C C . LEU D 3 110 ? -25.925 25.303 20.603 1.00 7.79 110 LEU D C 1
ATOM 3217 O O . LEU D 3 110 ? -25.842 24.732 19.515 1.00 8.60 110 LEU D O 1
ATOM 3222 N N . ASN D 3 111 ? -27.004 25.993 20.966 1.00 9.13 111 ASN D N 1
ATOM 3223 C CA . ASN D 3 111 ? -28.205 26.021 20.139 1.00 10.07 111 ASN D CA 1
ATOM 3224 C C . ASN D 3 111 ? -27.913 26.780 18.839 1.00 9.29 111 ASN D C 1
ATOM 3225 O O . ASN D 3 111 ? -27.665 27.986 18.868 1.00 12.04 111 ASN D O 1
ATOM 3230 N N . GLY D 3 112 ? -27.952 26.063 17.724 1.00 9.73 112 GLY D N 1
ATOM 3231 C CA . GLY D 3 112 ? -27.669 26.627 16.426 1.00 10.50 112 GLY D CA 1
ATOM 3232 C C . GLY D 3 112 ? -26.198 26.507 15.990 1.00 10.63 112 GLY D C 1
ATOM 3233 O O . GLY D 3 112 ? -25.853 26.887 14.850 1.00 11.56 112 GLY D O 1
ATOM 3234 N N . LEU D 3 113 ? -25.319 26.024 16.868 1.00 8.86 113 LEU D N 1
ATOM 3235 C CA . LEU D 3 113 ? -23.898 26.067 16.555 1.00 7.82 113 LEU D CA 1
ATOM 3236 C C . LEU D 3 113 ? -23.495 25.084 15.429 1.00 8.04 113 LEU D C 1
ATOM 3237 O O . LEU D 3 113 ? -22.737 25.452 14.524 1.00 8.88 113 LEU D O 1
ATOM 3242 N N . LYS D 3 114 ? -24.010 23.861 15.501 1.00 8.08 114 LYS D N 1
ATOM 3243 C CA . LYS D 3 114 ? -23.696 22.892 14.458 1.00 8.79 114 LYS D CA 1
ATOM 3244 C C . LYS D 3 114 ? -24.078 23.414 13.072 1.00 9.06 114 LYS D C 1
ATOM 3245 O O . LYS D 3 114 ? -23.344 23.236 12.087 1.00 9.43 114 LYS D O 1
ATOM 3251 N N . GLU D 3 115 ? -25.240 24.024 12.978 1.00 10.04 115 GLU D N 1
ATOM 3252 C CA A GLU D 3 115 ? -25.697 24.474 11.664 0.50 10.60 115 GLU D CA 1
ATOM 3253 C CA B GLU D 3 115 ? -25.777 24.608 11.720 0.50 10.54 115 GLU D CA 1
ATOM 3254 C C . GLU D 3 115 ? -24.802 25.612 11.147 1.00 9.87 115 GLU D C 1
ATOM 3255 O O . GLU D 3 115 ? -24.512 25.670 9.950 1.00 9.60 115 GLU D O 1
ATOM 3266 N N . THR D 3 116 ? -24.294 26.487 12.036 1.00 9.89 116 THR D N 1
ATOM 3267 C CA . THR D 3 116 ? -23.300 27.478 11.621 1.00 9.24 116 THR D CA 1
ATOM 3268 C C . THR D 3 116 ? -22.027 26.815 11.106 1.00 8.02 116 THR D C 1
ATOM 3269 O O . THR D 3 116 ? -21.511 27.142 10.050 1.00 8.52 116 THR D O 1
ATOM 3273 N N . TYR D 3 117 ? -21.521 25.837 11.870 1.00 7.26 117 TYR D N 1
ATOM 3274 C CA . TYR D 3 117 ? -20.309 25.131 11.448 1.00 6.61 117 TYR D CA 1
ATOM 3275 C C . TYR D 3 117 ? -20.487 24.395 10.115 1.00 7.12 117 TYR D C 1
ATOM 3276 O O . TYR D 3 117 ? -19.580 24.403 9.269 1.00 8.04 117 TYR D O 1
ATOM 3285 N N . SER D 3 118 ? -21.666 23.798 9.932 1.00 7.63 118 SER D N 1
ATOM 3286 C CA . SER D 3 118 ? -21.938 23.131 8.675 1.00 9.05 118 SER D CA 1
ATOM 3287 C C . SER D 3 118 ? -21.888 24.124 7.487 1.00 8.30 118 SER D C 1
ATOM 3288 O O . SER D 3 118 ? -21.315 23.845 6.439 1.00 10.37 118 SER D O 1
ATOM 3291 N N . SER D 3 119 ? -22.515 25.279 7.674 1.00 8.78 119 SER D N 1
ATOM 3292 C CA A SER D 3 119 ? -22.550 26.246 6.583 0.50 10.17 119 SER D CA 1
ATOM 3293 C CA B SER D 3 119 ? -22.550 26.307 6.620 0.50 9.92 119 SER D CA 1
ATOM 3294 C C . SER D 3 119 ? -21.134 26.754 6.235 1.00 9.02 119 SER D C 1
ATOM 3295 O O . SER D 3 119 ? -20.832 27.002 5.068 1.00 11.90 119 SER D O 1
ATOM 3300 N N . LEU D 3 120 ? -20.271 26.868 7.237 1.00 9.18 120 LEU D N 1
ATOM 3301 C CA . LEU D 3 120 ? -18.885 27.337 7.026 1.00 9.19 120 LEU D CA 1
ATOM 3302 C C . LEU D 3 120 ? -17.891 26.283 6.632 1.00 9.97 120 LEU D C 1
ATOM 3303 O O . LEU D 3 120 ? -16.785 26.584 6.246 1.00 11.76 120 LEU D O 1
ATOM 3308 N N . GLY D 3 121 ? -18.245 25.027 6.773 1.00 9.16 121 GLY D N 1
ATOM 3309 C CA . GLY D 3 121 ? -17.263 23.987 6.536 1.00 10.25 121 GLY D CA 1
ATOM 3310 C C . GLY D 3 121 ? -16.236 23.844 7.621 1.00 8.29 121 GLY D C 1
ATOM 3311 O O . GLY D 3 121 ? -15.111 23.407 7.373 1.00 10.19 121 GLY D O 1
ATOM 3312 N N . VAL D 3 122 ? -16.603 24.180 8.862 1.00 6.98 122 VAL D N 1
ATOM 3313 C CA . VAL D 3 122 ? -15.698 23.939 10.016 1.00 6.83 122 VAL D CA 1
ATOM 3314 C C . VAL D 3 122 ? -15.743 22.449 10.322 1.00 6.69 122 VAL D C 1
ATOM 3315 O O . VAL D 3 122 ? -16.832 21.942 10.658 1.00 7.32 122 VAL D O 1
ATOM 3319 N N . PRO D 3 123 ? -14.610 21.741 10.218 1.00 6.33 123 PRO D N 1
ATOM 3320 C CA . PRO D 3 123 ? -14.675 20.272 10.237 1.00 6.93 123 PRO D CA 1
ATOM 3321 C C . PRO D 3 123 ? -15.067 19.743 11.624 1.00 6.38 123 PRO D C 1
ATOM 3322 O O . PRO D 3 123 ? -14.347 19.992 12.613 1.00 6.60 123 PRO D O 1
ATOM 3326 N N . ALA D 3 124 ? -16.135 18.960 11.673 1.00 6.74 124 ALA D N 1
ATOM 3327 C CA . ALA D 3 124 ? -16.678 18.474 12.955 1.00 7.17 124 ALA D CA 1
ATOM 3328 C C . ALA D 3 124 ? -15.786 17.478 13.647 1.00 6.48 124 ALA D C 1
ATOM 3329 O O . ALA D 3 124 ? -15.734 17.448 14.874 1.00 6.99 124 ALA D O 1
ATOM 3331 N N . ASN D 3 125 ? -15.115 16.611 12.881 1.00 7.11 125 ASN D N 1
ATOM 3332 C CA . ASN D 3 125 ? -14.222 15.634 13.496 1.00 7.24 125 ASN D CA 1
ATOM 3333 C C . ASN D 3 125 ? -13.050 16.354 14.215 1.00 6.25 125 ASN D C 1
ATOM 3334 O O . ASN D 3 125 ? -12.675 15.989 15.333 1.00 6.48 125 ASN D O 1
ATOM 3339 N N . SER D 3 126 ? -12.489 17.360 13.568 1.00 6.18 126 SER D N 1
ATOM 3340 C CA . SER D 3 126 ? -11.393 18.143 14.133 1.00 5.55 126 SER D CA 1
ATOM 3341 C C . SER D 3 126 ? -11.893 18.939 15.357 1.00 5.48 126 SER D C 1
ATOM 3342 O O . SER D 3 126 ? -11.198 18.975 16.403 1.00 5.48 126 SER D O 1
ATOM 3345 N N . ASN D 3 127 ? -13.066 19.535 15.228 1.00 5.27 127 ASN D N 1
ATOM 3346 C CA . ASN D 3 127 ? -13.645 20.301 16.334 1.00 5.64 127 ASN D CA 1
ATOM 3347 C C . ASN D 3 127 ? -13.861 19.382 17.530 1.00 5.89 127 ASN D C 1
ATOM 3348 O O . ASN D 3 127 ? -13.535 19.749 18.679 1.00 5.91 127 ASN D O 1
ATOM 3353 N N . ALA D 3 128 ? -14.367 18.162 17.284 1.00 5.56 128 ALA D N 1
ATOM 3354 C CA . ALA D 3 128 ? -14.566 17.236 18.385 1.00 6.50 128 ALA D CA 1
ATOM 3355 C C . ALA D 3 128 ? -13.233 16.951 19.069 1.00 5.50 128 ALA D C 1
ATOM 3356 O O . ALA D 3 128 ? -13.214 16.806 20.322 1.00 5.82 128 ALA D O 1
ATOM 3358 N N . ARG D 3 129 ? -12.136 16.820 18.347 1.00 5.49 129 ARG D N 1
ATOM 3359 C CA . ARG D 3 129 ? -10.842 16.576 19.004 1.00 5.26 129 ARG D CA 1
ATOM 3360 C C . ARG D 3 129 ? -10.389 17.782 19.815 1.00 5.19 129 ARG D C 1
ATOM 3361 O O . ARG D 3 129 ? -9.878 17.602 20.932 1.00 5.13 129 ARG D O 1
ATOM 3369 N N . ALA D 3 130 ? -10.544 19.000 19.313 1.00 5.07 130 ALA D N 1
ATOM 3370 C CA . ALA D 3 130 ? -10.224 20.172 20.137 1.00 4.87 130 ALA D CA 1
ATOM 3371 C C . ALA D 3 130 ? -11.015 20.109 21.456 1.00 4.81 130 ALA D C 1
ATOM 3372 O O . ALA D 3 130 ? -10.445 20.361 22.546 1.00 4.99 130 ALA D O 1
ATOM 3374 N N . VAL D 3 131 ? -12.305 19.821 21.371 1.00 4.98 131 VAL D N 1
ATOM 3375 C CA . VAL D 3 131 ? -13.145 19.761 22.571 1.00 5.19 131 VAL D CA 1
ATOM 3376 C C . VAL D 3 131 ? -12.663 18.639 23.514 1.00 5.14 131 VAL D C 1
ATOM 3377 O O . VAL D 3 131 ? -12.606 18.835 24.740 1.00 5.43 131 VAL D O 1
ATOM 3381 N N . SER D 3 132 ? -12.315 17.480 22.974 1.00 5.28 132 SER D N 1
ATOM 3382 C CA A SER D 3 132 ? -11.839 16.322 23.743 0.50 6.01 132 SER D CA 1
ATOM 3383 C CA B SER D 3 132 ? -11.907 16.369 23.853 0.50 4.71 132 SER D CA 1
ATOM 3384 C C . SER D 3 132 ? -10.546 16.682 24.500 1.00 4.89 132 SER D C 1
ATOM 3385 O O . SER D 3 132 ? -10.354 16.277 25.662 1.00 5.05 132 SER D O 1
ATOM 3390 N N . ILE D 3 133 ? -9.649 17.423 23.845 1.00 4.51 133 ILE D N 1
ATOM 3391 C CA . ILE D 3 133 ? -8.419 17.818 24.529 1.00 4.58 133 ILE D CA 1
ATOM 3392 C C . ILE D 3 133 ? -8.739 18.838 25.616 1.00 4.81 133 ILE D C 1
ATOM 3393 O O . ILE D 3 133 ? -8.208 18.728 26.737 1.00 4.84 133 ILE D O 1
ATOM 3398 N N . MET D 3 134 ? -9.581 19.832 25.331 1.00 4.52 134 MET D N 1
ATOM 3399 C CA . MET D 3 134 ? -9.967 20.764 26.394 1.00 4.23 134 MET D CA 1
ATOM 3400 C C . MET D 3 134 ? -10.576 20.055 27.602 1.00 4.70 134 MET D C 1
ATOM 3401 O O . MET D 3 134 ? -10.273 20.387 28.757 1.00 4.92 134 MET D O 1
ATOM 3406 N N . LYS D 3 135 ? -11.442 19.068 27.341 1.00 4.98 135 LYS D N 1
ATOM 3407 C CA . LYS D 3 135 ? -12.031 18.266 28.400 1.00 5.24 135 LYS D CA 1
ATOM 3408 C C . LYS D 3 135 ? -10.958 17.585 29.258 1.00 5.14 135 LYS D C 1
ATOM 3409 O O . LYS D 3 135 ? -10.986 17.638 30.501 1.00 5.33 135 LYS D O 1
ATOM 3415 N N . ALA D 3 136 ? -9.991 16.931 28.596 1.00 4.86 136 ALA D N 1
ATOM 3416 C CA . ALA D 3 136 ? -8.929 16.273 29.325 1.00 5.20 136 ALA D CA 1
ATOM 3417 C C . ALA D 3 136 ? -8.134 17.253 30.177 1.00 4.32 136 ALA D C 1
ATOM 3418 O O . ALA D 3 136 ? -7.731 16.942 31.307 1.00 4.98 136 ALA D O 1
ATOM 3420 N N . CYS D 3 137 ? -7.895 18.446 29.652 1.00 4.55 137 CYS D N 1
ATOM 3421 C CA . CYS D 3 137 ? -7.191 19.475 30.431 1.00 4.48 137 CYS D CA 1
ATOM 3422 C C . CYS D 3 137 ? -7.967 19.823 31.714 1.00 4.74 137 CYS D C 1
ATOM 3423 O O . CYS D 3 137 ? -7.445 19.864 32.815 1.00 4.75 137 CYS D O 1
ATOM 3426 N N . ALA D 3 138 ? -9.287 20.090 31.519 1.00 5.11 138 ALA D N 1
ATOM 3427 C CA . ALA D 3 138 ? -10.117 20.511 32.657 1.00 5.28 138 ALA D CA 1
ATOM 3428 C C . ALA D 3 138 ? -10.182 19.424 33.711 1.00 4.95 138 ALA D C 1
ATOM 3429 O O . ALA D 3 138 ? -10.077 19.726 34.909 1.00 5.79 138 ALA D O 1
ATOM 3431 N N . VAL D 3 139 ? -10.371 18.167 33.306 1.00 5.38 139 VAL D N 1
ATOM 3432 C CA A VAL D 3 139 ? -10.450 17.020 34.238 0.50 5.49 139 VAL D CA 1
ATOM 3433 C CA B VAL D 3 139 ? -10.494 17.129 34.323 0.50 6.05 139 VAL D CA 1
ATOM 3434 C C . VAL D 3 139 ? -9.172 16.969 35.068 1.00 5.66 139 VAL D C 1
ATOM 3435 O O . VAL D 3 139 ? -9.197 16.693 36.279 1.00 6.48 139 VAL D O 1
ATOM 3442 N N . ALA D 3 140 ? -8.015 17.136 34.421 1.00 5.45 140 ALA D N 1
ATOM 3443 C CA . ALA D 3 140 ? -6.711 17.061 35.094 1.00 5.52 140 ALA D CA 1
ATOM 3444 C C . ALA D 3 140 ? -6.512 18.198 36.087 1.00 5.28 140 ALA D C 1
ATOM 3445 O O . ALA D 3 140 ? -5.901 18.003 37.136 1.00 6.38 140 ALA D O 1
ATOM 3447 N N . PHE D 3 141 ? -6.971 19.407 35.743 1.00 4.73 141 PHE D N 1
ATOM 3448 C CA . PHE D 3 141 ? -6.851 20.537 36.666 1.00 4.83 141 PHE D CA 1
ATOM 3449 C C . PHE D 3 141 ? -7.738 20.364 37.884 1.00 5.11 141 PHE D C 1
ATOM 3450 O O . PHE D 3 141 ? -7.361 20.738 39.003 1.00 6.15 141 PHE D O 1
ATOM 3458 N N . VAL D 3 142 ? -8.936 19.861 37.678 1.00 5.15 142 VAL D N 1
ATOM 3459 C CA . VAL D 3 142 ? -9.943 19.676 38.764 1.00 5.25 142 VAL D CA 1
ATOM 3460 C C . VAL D 3 142 ? -9.526 18.492 39.653 1.00 5.23 142 VAL D C 1
ATOM 3461 O O . VAL D 3 142 ? -9.327 18.658 40.865 1.00 6.28 142 VAL D O 1
ATOM 3465 N N . ASN D 3 143 ? -9.418 17.296 39.059 1.00 5.12 143 ASN D N 1
ATOM 3466 C CA . ASN D 3 143 ? -9.018 16.114 39.798 1.00 5.97 143 ASN D CA 1
ATOM 3467 C C . ASN D 3 143 ? -7.495 15.941 39.697 1.00 5.93 143 ASN D C 1
ATOM 3468 O O . ASN D 3 143 ? -7.021 15.050 38.990 1.00 7.04 143 ASN D O 1
ATOM 3473 N N . ASN D 3 144 ? -6.778 16.812 40.394 1.00 5.45 144 ASN D N 1
ATOM 3474 C CA . ASN D 3 144 ? -5.320 16.845 40.363 1.00 5.56 144 ASN D CA 1
ATOM 3475 C C . ASN D 3 144 ? -4.795 16.106 41.571 1.00 6.03 144 ASN D C 1
ATOM 3476 O O . ASN D 3 144 ? -4.963 16.563 42.695 1.00 7.09 144 ASN D O 1
ATOM 3481 N N . THR D 3 145 ? -4.202 14.950 41.337 1.00 7.02 145 THR D N 1
ATOM 3482 C CA . THR D 3 145 ? -3.752 14.033 42.393 1.00 8.31 145 THR D CA 1
ATOM 3483 C C . THR D 3 145 ? -2.277 14.198 42.764 1.00 7.55 145 THR D C 1
ATOM 3484 O O . THR D 3 145 ? -1.696 13.311 43.399 1.00 9.34 145 THR D O 1
ATOM 3488 N N . ALA D 3 146 ? -1.656 15.339 42.436 1.00 6.33 146 ALA D N 1
ATOM 3489 C CA . ALA D 3 146 ? -0.316 15.617 42.926 1.00 6.96 146 ALA D CA 1
ATOM 3490 C C . ALA D 3 146 ? -0.345 15.864 44.430 1.00 6.02 146 ALA D C 1
ATOM 3491 O O . ALA D 3 146 ? -1.413 16.007 45.073 1.00 7.21 146 ALA D O 1
ATOM 3493 N N . SER D 3 147 ? 0.846 15.931 45.044 1.00 6.48 147 SER D N 1
ATOM 3494 C CA . SER D 3 147 ? 0.926 16.174 46.473 1.00 6.80 147 SER D CA 1
ATOM 3495 C C . SER D 3 147 ? 0.503 17.590 46.822 1.00 5.65 147 SER D C 1
ATOM 3496 O O . SER D 3 147 ? 0.503 18.513 46.004 1.00 5.60 147 SER D O 1
ATOM 3499 N N . GLN D 3 148 ? 0.178 17.764 48.111 1.00 5.99 148 GLN D N 1
ATOM 3500 C CA . GLN D 3 148 ? -0.223 19.076 48.635 1.00 5.89 148 GLN D CA 1
ATOM 3501 C C . GLN D 3 148 ? 0.699 20.199 48.185 1.00 5.96 148 GLN D C 1
ATOM 3502 O O . GLN D 3 148 ? 0.210 21.288 47.839 1.00 7.58 148 GLN D O 1
ATOM 3508 N N . LYS D 3 149 ? 2.010 20.005 48.207 1.00 5.98 149 LYS D N 1
ATOM 3509 C CA A LYS D 3 149 ? 3.037 20.977 47.830 0.50 7.41 149 LYS D CA 1
ATOM 3510 C CA B LYS D 3 149 ? 2.880 21.109 47.897 0.50 5.78 149 LYS D CA 1
ATOM 3511 C C . LYS D 3 149 ? 2.728 21.600 46.475 1.00 6.03 149 LYS D C 1
ATOM 3512 O O . LYS D 3 149 ? 3.139 22.751 46.229 1.00 8.20 149 LYS D O 1
ATOM 3523 N N . LYS D 3 150 ? 2.162 20.816 45.566 1.00 5.32 150 LYS D N 1
ATOM 3524 C CA . LYS D 3 150 ? 1.944 21.222 44.181 1.00 5.06 150 LYS D CA 1
ATOM 3525 C C . LYS D 3 150 ? 0.550 21.756 43.911 1.00 5.34 150 LYS D C 1
ATOM 3526 O O . LYS D 3 150 ? 0.278 22.190 42.765 1.00 7.07 150 LYS D O 1
ATOM 3532 N N . LEU D 3 151 ? -0.357 21.721 44.877 1.00 6.09 151 LEU D N 1
ATOM 3533 C CA . LEU D 3 151 ? -1.748 22.140 44.699 1.00 6.21 151 LEU D CA 1
ATOM 3534 C C . LEU D 3 151 ? -1.931 23.543 45.255 1.00 6.37 151 LEU D C 1
ATOM 3535 O O . LEU D 3 151 ? -1.357 23.915 46.259 1.00 7.75 151 LEU D O 1
ATOM 3540 N N . SER D 3 152 ? -2.801 24.333 44.599 1.00 6.95 152 SER D N 1
ATOM 3541 C CA . SER D 3 152 ? -3.157 25.632 45.147 1.00 6.67 152 SER D CA 1
ATOM 3542 C C . SER D 3 152 ? -4.264 25.562 46.194 1.00 5.92 152 SER D C 1
ATOM 3543 O O . SER D 3 152 ? -4.545 26.566 46.823 1.00 8.11 152 SER D O 1
ATOM 3546 N N . THR D 3 153 ? -4.829 24.378 46.402 1.00 4.86 153 THR D N 1
ATOM 3547 C CA . THR D 3 153 ? -5.970 24.148 47.272 1.00 5.03 153 THR D CA 1
ATOM 3548 C C . THR D 3 153 ? -5.617 23.132 48.334 1.00 4.77 153 THR D C 1
ATOM 3549 O O . THR D 3 153 ? -4.685 22.330 48.168 1.00 5.48 153 THR D O 1
ATOM 3553 N N . PRO D 3 154 ? -6.409 23.097 49.427 1.00 5.08 154 PRO D N 1
ATOM 3554 C CA . PRO D 3 154 ? -6.225 22.033 50.410 1.00 4.98 154 PRO D CA 1
ATOM 3555 C C . PRO D 3 154 ? -6.509 20.698 49.758 1.00 5.02 154 PRO D C 1
ATOM 3556 O O . PRO D 3 154 ? -7.531 20.559 49.060 1.00 5.74 154 PRO D O 1
ATOM 3560 N N . GLN D 3 155 ? -5.677 19.679 49.978 1.00 5.26 155 GLN D N 1
ATOM 3561 C CA A GLN D 3 155 ? -5.853 18.412 49.284 0.50 6.49 155 GLN D CA 1
ATOM 3562 C CA B GLN D 3 155 ? -5.841 18.424 49.269 0.50 5.11 155 GLN D CA 1
ATOM 3563 C C . GLN D 3 155 ? -7.170 17.769 49.653 1.00 5.49 155 GLN D C 1
ATOM 3564 O O . GLN D 3 155 ? -7.585 17.772 50.827 1.00 6.29 155 GLN D O 1
ATOM 3575 N N . GLY D 3 156 ? -7.816 17.182 48.660 1.00 5.25 156 GLY D N 1
ATOM 3576 C CA . GLY D 3 156 ? -9.046 16.419 48.840 1.00 4.99 156 GLY D CA 1
ATOM 3577 C C . GLY D 3 156 ? -9.490 15.879 47.502 1.00 6.05 156 GLY D C 1
ATOM 3578 O O . GLY D 3 156 ? -8.837 16.095 46.470 1.00 8.67 156 GLY D O 1
ATOM 3579 N N . ASP D 3 157 ? -10.628 15.215 47.499 1.00 5.84 157 ASP D N 1
ATOM 3580 C CA . ASP D 3 157 ? -11.075 14.492 46.313 1.00 6.16 157 ASP D CA 1
ATOM 3581 C C . ASP D 3 157 ? -12.099 15.311 45.543 1.00 6.01 157 ASP D C 1
ATOM 3582 O O . ASP D 3 157 ? -13.235 15.453 45.982 1.00 6.87 157 ASP D O 1
ATOM 3587 N N . CYS D 3 158 ? -11.708 15.833 44.379 1.00 5.76 158 CYS D N 1
ATOM 3588 C CA . CYS D 3 158 ? -12.582 16.610 43.489 1.00 5.63 158 CYS D CA 1
ATOM 3589 C C . CYS D 3 158 ? -12.980 15.796 42.259 1.00 6.07 158 CYS D C 1
ATOM 3590 O O . CYS D 3 158 ? -13.375 16.348 41.234 1.00 6.37 158 CYS D O 1
ATOM 3593 N N . SER D 3 159 ? -12.940 14.456 42.376 1.00 6.44 159 SER D N 1
ATOM 3594 C CA . SER D 3 159 ? -13.318 13.618 41.251 1.00 6.04 159 SER D CA 1
ATOM 3595 C C . SER D 3 159 ? -14.780 13.830 40.821 1.00 6.53 159 SER D C 1
ATOM 3596 O O . SER D 3 159 ? -15.083 13.728 39.618 1.00 6.56 159 SER D O 1
ATOM 3599 N N . GLY D 3 160 ? -15.685 14.137 41.752 1.00 6.24 160 GLY D N 1
ATOM 3600 C CA . GLY D 3 160 ? -17.074 14.341 41.401 1.00 6.57 160 GLY D CA 1
ATOM 3601 C C . GLY D 3 160 ? -17.228 15.566 40.477 1.00 6.17 160 GLY D C 1
ATOM 3602 O O . GLY D 3 160 ? -17.872 15.494 39.414 1.00 6.57 160 GLY D O 1
ATOM 3603 N N . LEU D 3 161 ? -16.617 16.678 40.855 1.00 5.49 161 LEU D N 1
ATOM 3604 C CA . LEU D 3 161 ? -16.659 17.895 40.040 1.00 5.56 161 LEU D CA 1
ATOM 3605 C C . LEU D 3 161 ? -15.953 17.687 38.684 1.00 5.27 161 LEU D C 1
ATOM 3606 O O . LEU D 3 161 ? -16.381 18.260 37.672 1.00 5.67 161 LEU D O 1
ATOM 3611 N N . ALA D 3 162 ? -14.894 16.872 38.668 1.00 5.23 162 ALA D N 1
ATOM 3612 C CA . ALA D 3 162 ? -14.249 16.582 37.389 1.00 5.82 162 ALA D CA 1
ATOM 3613 C C . ALA D 3 162 ? -15.213 15.799 36.469 1.00 5.82 162 ALA D C 1
ATOM 3614 O O . ALA D 3 162 ? -15.256 16.049 35.254 1.00 6.60 162 ALA D O 1
ATOM 3616 N N . SER D 3 163 ? -15.928 14.839 37.027 1.00 6.17 163 SER D N 1
ATOM 3617 C CA A SER D 3 163 ? -16.933 14.101 36.233 0.50 6.55 163 SER D CA 1
ATOM 3618 C CA B SER D 3 163 ? -16.943 14.115 36.235 0.50 6.59 163 SER D CA 1
ATOM 3619 C C . SER D 3 163 ? -18.020 15.068 35.737 1.00 6.10 163 SER D C 1
ATOM 3620 O O . SER D 3 163 ? -18.477 14.984 34.588 1.00 6.75 163 SER D O 1
ATOM 3625 N N . GLU D 3 164 ? -18.444 15.986 36.603 1.00 5.75 164 GLU D N 1
ATOM 3626 C CA . GLU D 3 164 ? -19.475 16.952 36.227 1.00 6.15 164 GLU D CA 1
ATOM 3627 C C . GLU D 3 164 ? -19.015 17.836 35.045 1.00 5.65 164 GLU D C 1
ATOM 3628 O O . GLU D 3 164 ? -19.735 18.018 34.051 1.00 6.22 164 GLU D O 1
ATOM 3634 N N . VAL D 3 165 ? -17.803 18.376 35.144 1.00 5.31 165 VAL D N 1
ATOM 3635 C CA . VAL D 3 165 ? -17.324 19.224 34.062 1.00 5.45 165 VAL D CA 1
ATOM 3636 C C . VAL D 3 165 ? -17.163 18.399 32.779 1.00 5.37 165 VAL D C 1
ATOM 3637 O O . VAL D 3 165 ? -17.455 18.864 31.670 1.00 6.10 165 VAL D O 1
ATOM 3641 N N . GLY D 3 166 ? -16.721 17.146 32.917 1.00 5.94 166 GLY D N 1
ATOM 3642 C CA . GLY D 3 166 ? -16.636 16.250 31.760 1.00 6.55 166 GLY D CA 1
ATOM 3643 C C . GLY D 3 166 ? -17.985 16.137 31.062 1.00 5.86 166 GLY D C 1
ATOM 3644 O O . GLY D 3 166 ? -18.056 16.125 29.825 1.00 6.96 166 GLY D O 1
ATOM 3645 N N . GLY D 3 167 ? -19.060 16.004 31.845 1.00 6.77 167 GLY D N 1
ATOM 3646 C CA . GLY D 3 167 ? -20.397 15.922 31.253 1.00 6.84 167 GLY D CA 1
ATOM 3647 C C . GLY D 3 167 ? -20.781 17.135 30.452 1.00 6.64 167 GLY D C 1
ATOM 3648 O O . GLY D 3 167 ? -21.478 17.044 29.426 1.00 7.19 167 GLY D O 1
ATOM 3649 N N . TYR D 3 168 ? -20.366 18.329 30.910 1.00 6.52 168 TYR D N 1
ATOM 3650 C CA . TYR D 3 168 ? -20.623 19.543 30.132 1.00 5.88 168 TYR D CA 1
ATOM 3651 C C . TYR D 3 168 ? -19.857 19.524 28.807 1.00 6.16 168 TYR D C 1
ATOM 3652 O O . TYR D 3 168 ? -20.424 19.890 27.763 1.00 6.50 168 TYR D O 1
ATOM 3661 N N . PHE D 3 169 ? -18.593 19.136 28.824 1.00 6.00 169 PHE D N 1
ATOM 3662 C CA . PHE D 3 169 ? -17.878 18.965 27.543 1.00 5.97 169 PHE D CA 1
ATOM 3663 C C . PHE D 3 169 ? -18.593 17.940 26.662 1.00 6.52 169 PHE D C 1
ATOM 3664 O O . PHE D 3 169 ? -18.682 18.131 25.434 1.00 6.94 169 PHE D O 1
ATOM 3672 N N . ASP D 3 170 ? -19.115 16.854 27.248 1.00 6.50 170 ASP D N 1
ATOM 3673 C CA . ASP D 3 170 ? -19.808 15.848 26.439 1.00 7.37 170 ASP D CA 1
ATOM 3674 C C . ASP D 3 170 ? -21.054 16.445 25.773 1.00 7.23 170 ASP D C 1
ATOM 3675 O O . ASP D 3 170 ? -21.403 16.051 24.650 1.00 7.30 170 ASP D O 1
ATOM 3680 N N . LYS D 3 171 ? -21.728 17.380 26.424 1.00 6.91 171 LYS D N 1
ATOM 3681 C CA . LYS D 3 171 ? -22.848 18.052 25.784 1.00 7.25 171 LYS D CA 1
ATOM 3682 C C . LYS D 3 171 ? -22.381 18.857 24.557 1.00 6.92 171 LYS D C 1
ATOM 3683 O O . LYS D 3 171 ? -23.069 18.881 23.526 1.00 7.11 171 LYS D O 1
ATOM 3689 N N . VAL D 3 172 ? -21.204 19.502 24.649 1.00 6.57 172 VAL D N 1
ATOM 3690 C CA . VAL D 3 172 ? -20.632 20.197 23.483 1.00 6.25 172 VAL D CA 1
ATOM 3691 C C . VAL D 3 172 ? -20.382 19.183 22.372 1.00 6.15 172 VAL D C 1
ATOM 3692 O O . VAL D 3 172 ? -20.806 19.401 21.215 1.00 6.82 172 VAL D O 1
ATOM 3696 N N . THR D 3 173 ? -19.683 18.095 22.689 1.00 6.33 173 THR D N 1
ATOM 3697 C CA . THR D 3 173 ? -19.371 17.083 21.702 1.00 6.97 173 THR D CA 1
ATOM 3698 C C . THR D 3 173 ? -20.621 16.574 21.007 1.00 6.96 173 THR D C 1
ATOM 3699 O O . THR D 3 173 ? -20.655 16.411 19.778 1.00 7.37 173 THR D O 1
ATOM 3703 N N . ALA D 3 174 ? -21.662 16.278 21.777 1.00 7.31 174 ALA D N 1
ATOM 3704 C CA . ALA D 3 174 ? -22.886 15.736 21.183 1.00 8.56 174 ALA D CA 1
ATOM 3705 C C . ALA D 3 174 ? -23.532 16.752 20.271 1.00 7.92 174 ALA D C 1
ATOM 3706 O O . ALA D 3 174 ? -24.117 16.388 19.229 1.00 10.22 174 ALA D O 1
ATOM 3708 N N . ALA D 3 175 ? -23.486 18.025 20.637 1.00 7.74 175 ALA D N 1
ATOM 3709 C CA . ALA D 3 175 ? -24.122 19.059 19.842 1.00 8.21 175 ALA D CA 1
ATOM 3710 C C . ALA D 3 175 ? -23.422 19.305 18.501 1.00 8.55 175 ALA D C 1
ATOM 3711 O O . ALA D 3 175 ? -24.111 19.576 17.510 1.00 12.23 175 ALA D O 1
ATOM 3713 N N . ILE D 3 176 ? -22.103 19.228 18.448 1.00 7.62 176 ILE D N 1
ATOM 3714 C CA . ILE D 3 176 ? -21.373 19.629 17.244 1.00 8.14 176 ILE D CA 1
ATOM 3715 C C . ILE D 3 176 ? -20.84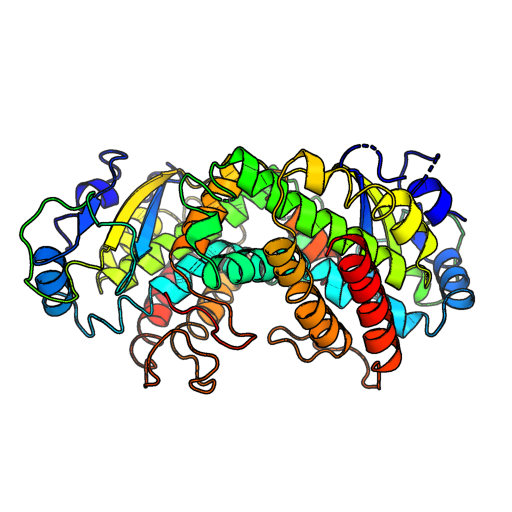3 18.480 16.426 1.00 8.47 176 ILE D C 1
ATOM 3716 O O . ILE D 3 176 ? -20.375 18.723 15.321 1.00 10.18 176 ILE D O 1
ATOM 3721 N N . SER D 3 177 ? -20.855 17.258 16.933 1.00 11.19 177 SER D N 1
ATOM 3722 C CA . SER D 3 177 ? -20.167 16.191 16.211 1.00 11.30 177 SER D CA 1
ATOM 3723 C C . SER D 3 177 ? -20.941 15.760 14.979 1.00 12.95 177 SER D C 1
ATOM 3724 O O . SER D 3 177 ? -20.300 15.146 14.108 1.00 15.77 177 SER D O 1
#

CATH classification: 3.90.510.10

Radius of gyration: 23.17 Å; Cα contacts (8 Å, |Δi|>4): 860; chains: 4; bounding box: 60×46×61 Å

Solvent-accessible surface area: 22769 Å² total

B-factor: mean 10.74, std 7.67, range [2.79, 98.45]

Foldseek 3Di:
DPDAQKDKDKDWFQQQPPPPQDDPDDDDDPPDSVNRIDIDIDIDHDDDDPVNVVVVCVVPVVQDDDPDDDRDDPD/DPPPQQKDKDKDWQQQQPPPPADDPDDDDDPPDSVNRIDIDIDTDRDDDDPVNVVVVVVVVVVPDDD/DQVVCPLPPDVDHDDQDDPSLVVLQVQAPPRVLLVQLLCLCVVCVLVLLVVLLVVLCVVPVCLCPPPHCDDPVSVVVSSVLLSVLSVLLSVCSNNVHCPCVCPPPQVCPQVVCVVVVPDLVSVLSSLVSSLVSSLCSSQQNPPDGDDDDPDDDRVVSNVSSSVSSVVNNVRHD/DLVQCPCVLVVVDDDDGDQDDPSLVVLQVQADPRVLLVQLLCLLVVCLLVLLVVLLVVLCVVPVCLCPPPHCDDPVSVVVSSVLLSVLSVLLSVCSNNVHNVSVCPVPLVCPQVVCVVVVPDLVSNLSSLVSSLVVSLCSSQPPDDPVPHPDDDDGRNVSSVSSSVSSVVNNVRHD

InterPro domains:
  IPR004228 Phycoerythrin alpha chain [PF02972] (59-115)
  IPR006311 Twin-arginine translocation pathway, signal sequence [PS51318] (1-52)
  IPR011070 Globular protein, non-globular alpha/beta subunit [SSF56568] (53-127)
  IPR037011 Phycoerythrin-like alpha chain superfamily [G3DSA:3.90.510.10] (53-128)

Nearest PDB structures (foldseek):
  1xf6-assembly1_C  TM=9.997E-01  e=1.435E-22  Rhodomonas sp. CS24
  1qgw-assembly1_C  TM=9.938E-01  e=1.682E-21  Rhodomonas sp. CS24
  7tja-assembly4_N  TM=9.867E-01  e=1.084E-19  Proteomonas sulcata
  7tlf-assembly2_F  TM=9.918E-01  e=1.249E-19  Proteomonas sulcata
  7tlf-assembly3_L  TM=9.569E-01  e=5.857E-20  Proteomonas sulcata

Secondary structure (DSSP, 8-state):
-----EEEEEEEEE-TT-SS------S---SSGGGGEEEEEEEEE----HHHHHHHHHHHTT----SSS------/---SS-EEEEEEEEE-TT-SSPP-S--S---SSGGGGEEEEEEEEE----HHHHHHHHHHHHHH---/-HHHHHH----SPEEEETHHHHHHHHHSTTHHHHHHHHHHHHTTHHHHHHHHHHHHHHH-GGGGSTT---SHHHHHHHHHHHHHHHHHHHHHHHHT-SHHIIIIIITTHHHHHHHHT--HHHHHHHHHHHHHHHHHHHHT-SSS--S-PPP---HHHHHHHHHHHHHHHHHH-/--GGGHHHHTT-----EEEEHHHHHHHHHHSSSHHHHHHHHHHHHTTHHHHHHHHHHHHHHH-GGGGSTT---SHHHHHHHHHHHHHHHHHHHHHHHHT-SHHIIIIIITTHHHHHHHHT--HHHHHHHHHHHHHHHHHHHS--S-GGG-SS-----HHHHHHHHHHHHHHHHHH-

Organism: Rhodomonas sp. (strain CS 24) (NCBI:txid79257)